Protein 5HW4 (pdb70)

GO terms:
  GO:0005515 protein binding (F, IPI)
  GO:0070677 rRNA (cytosine-2'-O-ribose)-methyltransferase activity (F, IDA)
  GO:0042803 protein homodimerization activity (F, IDA)
  GO:0070677 rRNA (cytosine-2'-O-ribose)-methyltransferase activity (F, IMP)
  GO:0006364 rRNA processing (P, IMP)

InterPro domains:
  IPR000878 Tetrapyrrole methylase [PF00590] (14-213)
  IPR008189 rRNA small subunit methyltransferase I [MF_01877] (13-234)
  IPR008189 rRNA small subunit methyltransferase I [PIRSF005917] (4-285)
  IPR008189 rRNA small subunit methyltransferase I [PTHR46111] (10-285)
  IPR008189 rRNA small subunit methyltransferase I [TIGR00096] (14-283)
  IPR008189 rRNA small subunit methyltransferase I [cd11648] (15-233)
  IPR014776 Tetrapyrrole methylase, subdomain 2 [G3DSA:3.30.950.10] (121-241)
  IPR014777 Tetrapyrrole methylase, subdomain 1 [G3DSA:3.40.1010.10] (1-120)
  IPR018063 SAM-dependent methyltransferase RsmI, conserved site [PS01296] (91-102)
  IPR035996 Tetrapyrrole methylase superfamily [SSF53790] (12-232)
  IPR053910 RsmI, HTH domain [PF23016] (240-285)

Foldseek 3Di:
DAAEEWAAAAPAARVFGDPVSVVVQQPFQEEEECDVVLVVVSCVVVVHDHHYHYPCDVPVLVVVLVCVVVPGYYYYYYSHGTDPPPHDDVSSVVVCVVVVHHYHYDDGDDPQVLLVVPQPADVPDEEEDEAADQDLVSNLVVCLVQLQFQHKYKYWYALVCVLVNLVSCCVRNNQQWKKWKFFPPPHPPTDIDIGRSVVVSVVCVVDSVSSPHTIMMTTHHDDDDPVD/DAAEEWAAAAPAARVQHDPVNLVLQQPFQEEEEQDPVLVVVSCVVVPHDHHYDYDPVVLVVVLVVVVVPTYYYYYYNHGTDPPPHDDPVNVVSCVVVVHHYHYDDGDDPQVLLVVPQPADVPDEEEDEAADPDLVSNLVVCLVQLQPQHKYKYWYALVCVLSSLVSCCVRNNQQWKKWKFFPPPHPPTDIDIGRSNVVSVVCVVDSCSSPHTIMMITHHDPD/DAAEEWAAAAPAARVFHDPVNLVLQQPFQEEEECDCVLVVVSCVVVPHDHHYDHPCPVVLVVVLVVVVVPTYYYYYYSHGTDPQPHDDPVNVVSCVVVVHHYHYDDGDDPQVVLVVPQPADDPDEEEDEAADQDLVSNLVVCLVQLQPQHKYKYWDALVCVLVSLVSCCVRNNQQWKKWKFFDPPDDPTDIDIGRSVVVSVVCVVDSCSSDHTIMMITHGDD

Organism: Escherichia coli (strain K12) (NCBI:txid83333)

Radius of gyration: 33.13 Å; Cα contacts (8 Å, |Δi|>4): 1482; chains: 3; bounding box: 86×88×65 Å

Secondary structure (DSSP, 8-state):
---EEE--B-SS-GGGSBHHHHHHHHHSSEEEES-HHHHHHHHHHTT----EEE---HHHHHHHHHHHHTT--EEEE-SSB-TTSSSS-HHHHHHHHTTT--EEEPP---HHHHHHHHS-S--SSEEEEEE--SSHHHHHHHHHHTTT--SEEEEEE-TTTHHHHHHHHHHHH-TTSEEEEEESTTSTT-EEEEEEHHHHHHHHHH-GGGG-S-EEEEEPPPPP-TT-/---EEE--B-SS-TTS-BHHHHHHHHHSSEEEES-HHHHHHHHHHTT----EEE---HHHHHHHHHHHT--EEEE-SSB-TTSSSS-HHHHHHHHHTT--EEEPP---HHHHHHHHS-S--SSEEEEEEPPSSHHHHHHHHHHHTT--SEEEEEE-TTTHHHHHHHHHHHH-TTSEEEEEESTTSTT-EEEEEEHHHHHHHHHH-GGGG-S-EEEEEPPP--/---EEE--B-SS-GGGS-HHHHHHHHHSSEEEES-HHHHHHHHHHTT----EEE----HHHHHHHHHHTT--EEEE-SSB-TTSSSS-HHHHHHHHHTT--EEEPP---HHHHHHHHH-S--SSEEEEEEPPSSHHHHHHHHHHHTT--SEEEEEE-TTTHHHHHHHHHHHH-TT-EEEEEESTTSTT-EEEEEEHHHHHHHHHT-GGGG-S-EEEEEPPP-

Structure (mmCIF, N/CA/C/O backbone):
data_5HW4
#
_entry.id   5HW4
#
_cell.length_a   120.923
_cell.length_b   155.270
_cell.length_c   54.604
_cell.angle_alpha   90.00
_cell.angle_beta   93.89
_cell.angle_gamma   90.00
#
_symmetry.space_group_name_H-M   'C 1 2 1'
#
loop_
_entity.id
_entity.type
_entity.pdbx_description
1 polymer 'Ribosomal RNA small subunit methyltransferase I'
2 non-polymer S-ADENOSYLMETHIONINE
3 water water
#
loop_
_atom_site.group_PDB
_atom_site.id
_atom_site.type_symbol
_atom_site.label_atom_id
_atom_site.label_alt_id
_atom_site.label_comp_id
_atom_site.label_asym_id
_atom_site.label_entity_id
_atom_site.label_seq_id
_atom_site.pdbx_PDB_ins_code
_atom_site.Cartn_x
_atom_site.Cartn_y
_atom_site.Cartn_z
_atom_site.occupancy
_atom_site.B_iso_or_equiv
_atom_site.auth_seq_id
_atom_site.auth_comp_id
_atom_site.auth_asym_id
_atom_site.auth_atom_id
_atom_site.pdbx_PDB_model_num
ATOM 1 N N . MET A 1 1 ? 16.211 -40.249 -9.112 1.00 60.81 11 MET A N 1
ATOM 2 C CA . MET A 1 1 ? 16.891 -39.396 -8.128 1.00 59.24 11 MET A CA 1
ATOM 3 C C . MET A 1 1 ? 16.172 -38.062 -7.967 1.00 55.85 11 MET A C 1
ATOM 4 O O . MET A 1 1 ? 15.689 -37.491 -8.938 1.00 55.22 11 MET A O 1
ATOM 9 N N . GLY A 1 2 ? 16.090 -37.585 -6.730 1.00 52.12 12 GLY A N 1
ATOM 10 C CA . GLY A 1 2 ? 15.417 -36.335 -6.462 1.00 49.29 12 GLY A CA 1
ATOM 11 C C . GLY A 1 2 ? 16.291 -35.140 -6.791 1.00 49.79 12 GLY A C 1
ATOM 12 O O . GLY A 1 2 ? 17.470 -35.292 -7.126 1.00 49.50 12 GLY A O 1
ATOM 13 N N . GLN A 1 3 ? 15.713 -33.953 -6.696 1.00 45.42 13 GLN A N 1
ATOM 14 C CA . GLN A 1 3 ? 16.439 -32.718 -6.980 1.00 44.98 13 GLN A CA 1
ATOM 15 C C . GLN A 1 3 ? 16.493 -31.815 -5.749 1.00 46.09 13 GLN A C 1
ATOM 16 O O . GLN A 1 3 ? 15.609 -31.855 -4.890 1.00 39.48 13 GLN A O 1
ATOM 22 N N . LEU A 1 4 ? 17.538 -31.001 -5.672 1.00 42.57 14 LEU A N 1
ATOM 23 C CA . LEU A 1 4 ? 17.667 -29.986 -4.628 1.00 42.45 14 LEU A CA 1
ATOM 24 C C . LEU A 1 4 ? 17.235 -28.614 -5.159 1.00 42.37 14 LEU A C 1
ATOM 25 O O . LEU A 1 4 ? 17.844 -28.091 -6.098 1.00 43.04 14 LEU A O 1
ATOM 30 N N . TYR A 1 5 ? 16.179 -28.049 -4.571 1.00 37.16 15 TYR A N 1
ATOM 31 C CA . TYR A 1 5 ? 15.698 -26.706 -4.929 1.00 35.78 15 TYR A CA 1
ATOM 32 C C . TYR A 1 5 ? 16.258 -25.622 -3.994 1.00 36.55 15 TYR A C 1
ATOM 33 O O . TYR A 1 5 ? 16.230 -25.793 -2.778 1.00 33.49 15 TYR A O 1
ATOM 42 N N . ILE A 1 6 ? 16.796 -24.536 -4.557 1.00 34.00 16 ILE A N 1
ATOM 43 C CA . ILE A 1 6 ? 17.266 -23.404 -3.744 1.00 32.54 16 ILE A CA 1
ATOM 44 C C . ILE A 1 6 ? 16.166 -22.341 -3.760 1.00 34.81 16 ILE A C 1
ATOM 45 O O . ILE A 1 6 ? 15.833 -21.800 -4.820 1.00 35.03 16 ILE A O 1
ATOM 50 N N . VAL A 1 7 ? 15.586 -22.055 -2.595 1.00 32.57 17 VAL A N 1
ATOM 51 C CA . VAL A 1 7 ? 14.348 -21.281 -2.547 1.00 31.43 17 VAL A CA 1
ATOM 52 C C . VAL A 1 7 ? 14.485 -20.021 -1.679 1.00 34.14 17 VAL A C 1
ATOM 53 O O . VAL A 1 7 ? 14.534 -20.113 -0.446 1.00 38.16 17 VAL A O 1
ATOM 57 N N . PRO A 1 8 ? 14.538 -18.839 -2.336 1.00 32.90 18 PRO A N 1
ATOM 58 C CA . PRO A 1 8 ? 14.528 -17.551 -1.638 1.00 36.18 18 PRO A CA 1
ATOM 59 C C . PRO A 1 8 ? 13.191 -17.289 -1.005 1.00 35.10 18 PRO A C 1
ATOM 60 O O . PRO A 1 8 ? 12.158 -17.714 -1.522 1.00 36.20 18 PRO A O 1
ATOM 64 N N . THR A 1 9 ? 13.231 -16.580 0.109 1.00 34.29 19 THR A N 1
ATOM 65 C CA . THR A 1 9 ? 12.056 -16.241 0.882 1.00 36.78 19 THR A CA 1
ATOM 66 C C . THR A 1 9 ? 12.029 -14.720 1.079 1.00 35.49 19 THR A C 1
ATOM 67 O O . THR A 1 9 ? 12.995 -14.043 0.746 1.00 34.36 19 THR A O 1
ATOM 71 N N . PRO A 1 10 ? 10.899 -14.177 1.553 1.00 36.79 20 PRO A N 1
ATOM 72 C CA . PRO A 1 10 ? 10.794 -12.718 1.696 1.00 36.24 20 PRO A CA 1
ATOM 73 C C . PRO A 1 10 ? 11.887 -12.090 2.582 1.00 40.92 20 PRO A C 1
ATOM 74 O O . PRO A 1 10 ? 12.520 -12.793 3.376 1.00 37.19 20 PRO A O 1
ATOM 78 N N . ILE A 1 11 ? 12.117 -10.784 2.427 1.00 37.79 21 ILE A N 1
ATOM 79 C CA . ILE A 1 11 ? 13.005 -10.082 3.352 1.00 42.25 21 ILE A CA 1
ATOM 80 C C . ILE A 1 11 ? 12.233 -9.073 4.207 1.00 40.76 21 ILE A C 1
ATOM 81 O O . ILE A 1 11 ? 12.765 -8.023 4.582 1.00 42.65 21 ILE A O 1
ATOM 86 N N . GLY A 1 12 ? 10.988 -9.403 4.539 1.00 33.86 22 GLY A N 1
ATOM 87 C CA . GLY A 1 12 ? 10.199 -8.569 5.432 1.00 42.03 22 GLY A CA 1
ATOM 88 C C . GLY A 1 12 ? 8.788 -8.290 4.945 1.00 43.16 22 GLY A C 1
ATOM 89 O O . GLY A 1 12 ? 7.974 -7.724 5.675 1.00 41.35 22 GLY A O 1
ATOM 90 N N . ASN A 1 13 ? 8.492 -8.685 3.710 1.00 40.50 23 ASN A N 1
ATOM 91 C CA . ASN A 1 13 ? 7.166 -8.488 3.151 1.00 40.82 23 ASN A CA 1
ATOM 92 C C . ASN A 1 13 ? 6.706 -9.791 2.497 1.00 40.45 23 ASN A C 1
ATOM 93 O O . ASN A 1 13 ? 7.309 -10.273 1.547 1.00 37.35 23 ASN A O 1
ATOM 98 N N . LEU A 1 14 ? 5.636 -10.358 3.026 1.00 39.26 24 LEU A N 1
ATOM 99 C CA . LEU A 1 14 ? 5.129 -11.647 2.593 1.00 39.72 24 LEU A CA 1
ATOM 100 C C . LEU A 1 14 ? 4.663 -11.673 1.122 1.00 41.45 24 LEU A C 1
ATOM 101 O O . LEU A 1 14 ? 4.591 -12.745 0.523 1.00 41.39 24 LEU A O 1
ATOM 106 N N . ALA A 1 15 ? 4.357 -10.505 0.543 1.00 41.17 25 ALA A N 1
ATOM 107 C CA . ALA A 1 15 ? 3.943 -10.443 -0.861 1.00 42.40 25 ALA A CA 1
ATOM 108 C C . ALA A 1 15 ? 5.128 -10.496 -1.821 1.00 42.59 25 ALA A C 1
ATOM 109 O O . ALA A 1 15 ? 4.936 -10.530 -3.036 1.00 43.79 25 ALA A O 1
ATOM 111 N N . ASP A 1 16 ? 6.346 -10.541 -1.283 1.00 41.47 26 ASP A N 1
ATOM 112 C CA . ASP A 1 16 ? 7.543 -10.660 -2.117 1.00 39.49 26 ASP A CA 1
ATOM 113 C C . ASP A 1 16 ? 7.969 -12.107 -2.400 1.00 40.17 26 ASP A C 1
ATOM 114 O O . ASP A 1 16 ? 8.926 -12.344 -3.144 1.00 39.95 26 ASP A O 1
ATOM 119 N N . ILE A 1 17 ? 7.275 -13.088 -1.839 1.00 39.71 27 ILE A N 1
ATOM 120 C CA . ILE A 1 17 ? 7.629 -14.457 -2.198 1.00 36.53 27 ILE A CA 1
ATOM 121 C C . ILE A 1 17 ? 7.179 -14.702 -3.657 1.00 36.59 27 ILE A C 1
ATOM 122 O O . ILE A 1 17 ? 6.199 -14.126 -4.099 1.00 36.66 27 ILE A O 1
ATOM 127 N N . THR A 1 18 ? 7.924 -15.502 -4.419 1.00 36.09 28 THR A N 1
ATOM 128 C CA . THR A 1 18 ? 7.459 -15.835 -5.776 1.00 40.32 28 THR A CA 1
ATOM 129 C C . THR A 1 18 ? 6.413 -16.966 -5.750 1.00 42.13 28 THR A C 1
ATOM 130 O O . THR A 1 18 ? 6.374 -17.796 -4.837 1.00 35.38 28 THR A O 1
ATOM 134 N N . GLN A 1 19 ? 5.538 -16.968 -6.745 1.00 37.99 29 GLN A N 1
ATOM 135 C CA . GLN A 1 19 ? 4.530 -17.998 -6.853 1.00 36.53 29 GLN A CA 1
ATOM 136 C C . GLN A 1 19 ? 5.192 -19.375 -6.982 1.00 39.49 29 GLN A C 1
ATOM 137 O O . GLN A 1 19 ? 4.747 -20.349 -6.366 1.00 37.41 29 GLN A O 1
ATOM 143 N N . ARG A 1 20 ? 6.281 -19.456 -7.745 1.00 35.70 30 ARG A N 1
ATOM 144 C CA . ARG A 1 20 ? 6.966 -20.732 -7.907 1.00 36.62 30 ARG A CA 1
ATOM 145 C C . ARG A 1 20 ? 7.587 -21.219 -6.586 1.00 38.08 30 ARG A C 1
ATOM 146 O O . ARG A 1 20 ? 7.585 -22.420 -6.327 1.00 34.56 30 ARG A O 1
ATOM 154 N N . ALA A 1 21 ? 8.124 -20.303 -5.763 1.00 34.41 31 ALA A N 1
ATOM 155 C CA . ALA A 1 21 ? 8.574 -20.678 -4.418 1.00 35.35 31 ALA A CA 1
ATOM 156 C C . ALA A 1 21 ? 7.459 -21.367 -3.615 1.00 32.74 31 ALA A C 1
ATOM 157 O O . ALA A 1 21 ? 7.692 -22.399 -2.994 1.00 33.87 31 ALA A O 1
ATOM 159 N N . LEU A 1 22 ? 6.267 -20.781 -3.591 1.00 33.36 32 LEU A N 1
ATOM 160 C CA . LEU A 1 22 ? 5.119 -21.400 -2.912 1.00 36.93 32 LEU A CA 1
ATOM 161 C C . LEU A 1 22 ? 4.783 -22.798 -3.459 1.00 33.33 32 LEU A C 1
ATOM 162 O O . LEU A 1 22 ? 4.493 -23.695 -2.678 1.00 32.18 32 LEU A O 1
ATOM 167 N N . GLU A 1 23 ? 4.804 -22.945 -4.788 1.00 34.15 33 GLU A N 1
ATOM 168 C CA . GLU A 1 23 ? 4.556 -24.220 -5.472 1.00 34.68 33 GLU A CA 1
ATOM 169 C C . GLU A 1 23 ? 5.552 -25.274 -4.995 1.00 38.74 33 GLU A C 1
ATOM 170 O O . GLU A 1 23 ? 5.184 -26.397 -4.633 1.00 30.14 33 GLU A O 1
ATOM 176 N N . VAL A 1 24 ? 6.826 -24.906 -5.035 1.00 33.77 34 VAL A N 1
ATOM 177 C CA . VAL A 1 24 ? 7.895 -25.825 -4.674 1.00 33.52 34 VAL A CA 1
ATOM 178 C C . VAL A 1 24 ? 7.863 -26.201 -3.185 1.00 31.61 34 VAL A C 1
ATOM 179 O O . VAL A 1 24 ? 8.063 -27.359 -2.837 1.00 36.02 34 VAL A O 1
ATOM 183 N N . LEU A 1 25 ? 7.599 -25.230 -2.313 1.00 34.16 35 LEU A N 1
ATOM 184 C CA . LEU A 1 25 ? 7.630 -25.498 -0.876 1.00 36.06 35 LEU A CA 1
ATOM 185 C C . LEU A 1 25 ? 6.506 -26.489 -0.490 1.00 38.35 35 LEU A C 1
ATOM 186 O O . LEU A 1 25 ? 6.658 -27.289 0.450 1.00 32.54 35 LEU A O 1
ATOM 191 N N . GLN A 1 26 ? 5.405 -26.454 -1.235 1.00 35.81 36 GLN A N 1
ATOM 192 C CA . GLN A 1 26 ? 4.309 -27.404 -1.025 1.00 39.44 36 GLN A CA 1
ATOM 193 C C . GLN A 1 26 ? 4.524 -28.772 -1.708 1.00 37.99 36 GLN A C 1
ATOM 194 O O . GLN A 1 26 ? 3.825 -29.721 -1.389 1.00 42.16 36 GLN A O 1
ATOM 200 N N . ALA A 1 27 ? 5.463 -28.880 -2.647 1.00 39.12 37 ALA A N 1
ATOM 201 C CA . ALA A 1 27 ? 5.588 -30.125 -3.435 1.00 38.63 37 ALA A CA 1
ATOM 202 C C . ALA A 1 27 ? 6.743 -31.018 -2.984 1.00 43.62 37 ALA A C 1
ATOM 203 O O . ALA A 1 27 ? 6.689 -32.230 -3.162 1.00 45.48 37 ALA A O 1
ATOM 205 N N . VAL A 1 28 ? 7.791 -30.438 -2.414 1.00 37.61 38 VAL A N 1
ATOM 206 C CA . VAL A 1 28 ? 8.952 -31.236 -1.979 1.00 36.14 38 VAL A CA 1
ATOM 207 C C . VAL A 1 28 ? 8.650 -32.135 -0.777 1.00 41.36 38 VAL A C 1
ATOM 208 O O . VAL A 1 28 ? 7.730 -31.879 -0.007 1.00 40.15 38 VAL A O 1
ATOM 212 N N . ASP A 1 29 ? 9.465 -33.171 -0.601 1.00 38.27 39 ASP A N 1
ATOM 213 C CA . ASP A 1 29 ? 9.324 -34.068 0.536 1.00 37.81 39 ASP A CA 1
ATOM 214 C C . ASP A 1 29 ? 9.811 -33.420 1.819 1.00 40.80 39 ASP A C 1
ATOM 215 O O . ASP A 1 29 ? 9.361 -33.743 2.907 1.00 38.54 39 ASP A O 1
ATOM 220 N N . LEU A 1 30 ? 10.747 -32.496 1.690 1.00 38.22 40 LEU A N 1
ATOM 221 C CA . LEU A 1 30 ? 11.432 -32.014 2.861 1.00 38.57 40 LEU A CA 1
ATOM 222 C C . LEU A 1 30 ? 11.934 -30.596 2.621 1.00 36.58 40 LEU A C 1
ATOM 223 O O . LEU A 1 30 ? 12.450 -30.295 1.557 1.00 34.23 40 LEU A O 1
ATOM 228 N N . ILE A 1 31 ? 11.806 -29.743 3.630 1.00 35.93 41 ILE A N 1
ATOM 229 C CA . ILE A 1 31 ? 12.383 -28.410 3.591 1.00 38.85 41 ILE A CA 1
ATOM 230 C C . ILE A 1 31 ? 13.552 -28.328 4.569 1.00 39.37 41 ILE A C 1
ATOM 231 O O . ILE A 1 31 ? 13.379 -28.512 5.778 1.00 38.65 41 ILE A O 1
ATOM 236 N N . ALA A 1 32 ? 14.752 -28.068 4.049 1.00 35.95 42 ALA A N 1
ATOM 237 C CA . ALA A 1 32 ? 15.927 -27.951 4.904 1.00 36.16 42 ALA A CA 1
ATOM 238 C C . ALA A 1 32 ? 16.129 -26.481 5.203 1.00 37.94 42 ALA A C 1
ATOM 239 O O . ALA A 1 32 ? 16.310 -25.669 4.297 1.00 38.37 42 ALA A O 1
ATOM 241 N N . ALA A 1 33 ? 16.081 -26.135 6.479 1.00 38.92 43 ALA A N 1
ATOM 242 C CA . ALA A 1 33 ? 16.052 -24.746 6.888 1.00 38.33 43 ALA A CA 1
ATOM 243 C C . ALA A 1 33 ? 17.193 -24.403 7.832 1.00 40.89 43 ALA A C 1
ATOM 244 O O . ALA A 1 33 ? 17.579 -25.202 8.686 1.00 41.75 43 ALA A O 1
ATOM 246 N N . GLU A 1 34 ? 17.695 -23.182 7.685 1.00 45.24 44 GLU A N 1
ATOM 247 C CA . GLU A 1 34 ? 18.653 -22.604 8.608 1.00 45.54 44 GLU A CA 1
ATOM 248 C C . GLU A 1 34 ? 18.107 -22.638 10.027 1.00 50.55 44 GLU A C 1
ATOM 249 O O . GLU A 1 34 ? 18.809 -22.996 10.959 1.00 48.90 44 GLU A O 1
ATOM 255 N N . ASP A 1 35 ? 16.844 -22.249 10.170 1.00 47.65 45 ASP A N 1
ATOM 256 C CA . ASP A 1 35 ? 16.146 -22.221 11.450 1.00 43.54 45 ASP A CA 1
ATOM 257 C C . ASP A 1 35 ? 14.706 -22.723 11.247 1.00 45.37 45 ASP A C 1
ATOM 258 O O . ASP A 1 35 ? 13.892 -22.036 10.623 1.00 43.74 45 ASP A O 1
ATOM 263 N N . THR A 1 36 ? 14.385 -23.911 11.766 1.00 40.92 46 THR A N 1
ATOM 264 C CA . THR A 1 36 ? 13.076 -24.516 11.492 1.00 47.07 46 THR A CA 1
ATOM 265 C C . THR A 1 36 ? 11.912 -23.759 12.149 1.00 44.29 46 THR A C 1
ATOM 266 O O . THR A 1 36 ? 10.777 -23.858 11.696 1.00 43.00 46 THR A O 1
ATOM 270 N N . ARG A 1 37 ? 12.186 -23.016 13.215 1.00 44.96 47 ARG A N 1
ATOM 271 C CA . ARG A 1 37 ? 11.129 -22.259 13.873 1.00 47.90 47 ARG A CA 1
ATOM 272 C C . ARG A 1 37 ? 10.799 -20.984 13.102 1.00 47.56 47 ARG A C 1
ATOM 273 O O . ARG A 1 37 ? 9.633 -20.649 12.936 1.00 44.92 47 ARG A O 1
ATOM 281 N N . HIS A 1 38 ? 11.828 -20.276 12.647 1.00 43.75 48 HIS A N 1
ATOM 282 C CA . HIS A 1 38 ? 11.634 -19.119 11.792 1.00 45.06 48 HIS A CA 1
ATOM 283 C C . HIS A 1 38 ? 10.920 -19.522 10.497 1.00 42.87 48 HIS A C 1
ATOM 284 O O . HIS A 1 38 ? 9.952 -18.899 10.109 1.00 39.49 48 HIS A O 1
ATOM 291 N N . THR A 1 39 ? 11.394 -20.573 9.835 1.00 36.31 49 THR A N 1
ATOM 292 C CA . THR A 1 39 ? 10.738 -21.054 8.625 1.00 41.80 49 THR A CA 1
ATOM 293 C C . THR A 1 39 ? 9.300 -21.517 8.894 1.00 40.47 49 THR A C 1
ATOM 294 O O . THR A 1 39 ? 8.405 -21.274 8.075 1.00 34.02 49 THR A O 1
ATOM 298 N N . GLY A 1 40 ? 9.077 -22.162 10.043 1.00 39.61 50 GLY A N 1
ATOM 299 C CA . GLY A 1 40 ? 7.747 -22.610 10.437 1.00 37.31 50 GLY A CA 1
ATOM 300 C C . GLY A 1 40 ? 6.732 -21.468 10.458 1.00 39.11 50 GLY A C 1
ATOM 301 O O . GLY A 1 40 ? 5.584 -21.636 10.066 1.00 39.56 50 GLY A O 1
ATOM 302 N N . LEU A 1 41 ? 7.169 -20.303 10.906 1.00 36.69 51 LEU A N 1
ATOM 303 C CA . LEU A 1 41 ? 6.325 -19.123 10.979 1.00 38.72 51 LEU A CA 1
ATOM 304 C C . LEU A 1 41 ? 5.948 -18.592 9.596 1.00 43.22 51 LEU A C 1
ATOM 305 O O . LEU A 1 41 ? 4.793 -18.223 9.360 1.00 40.54 51 LEU A O 1
ATOM 310 N N . LEU A 1 42 ? 6.925 -18.541 8.694 1.00 35.47 52 LEU A N 1
ATOM 311 C CA . LEU A 1 42 ? 6.674 -18.167 7.305 1.00 39.32 52 LEU A CA 1
ATOM 312 C C . LEU A 1 42 ? 5.676 -19.135 6.648 1.00 37.60 52 LEU A C 1
ATOM 313 O O . LEU A 1 42 ? 4.668 -18.717 6.054 1.00 36.54 52 LEU A O 1
ATOM 318 N N . LEU A 1 43 ? 5.934 -20.429 6.775 1.00 36.03 53 LEU A N 1
ATOM 319 C CA . LEU A 1 43 ? 5.032 -21.419 6.173 1.00 37.86 53 LEU A CA 1
ATOM 320 C C . LEU A 1 43 ? 3.614 -21.285 6.736 1.00 38.49 53 LEU A C 1
ATOM 321 O O . LEU A 1 43 ? 2.634 -21.458 6.009 1.00 35.97 53 LEU A O 1
ATOM 326 N N . GLN A 1 44 ? 3.523 -20.951 8.018 1.00 35.50 54 GLN A N 1
ATOM 327 C CA . GLN A 1 44 ? 2.253 -20.843 8.696 1.00 38.43 54 GLN A CA 1
ATOM 328 C C . GLN A 1 44 ? 1.372 -19.752 8.072 1.00 39.78 54 GLN A C 1
ATOM 329 O O . GLN A 1 44 ? 0.180 -19.955 7.908 1.00 39.36 54 GLN A O 1
ATOM 335 N N . HIS A 1 45 ? 1.967 -18.613 7.724 1.00 34.83 55 HIS A N 1
ATOM 336 C CA . HIS A 1 45 ? 1.258 -17.545 7.040 1.00 41.11 55 HIS A CA 1
ATOM 337 C C . HIS A 1 45 ? 0.652 -18.028 5.719 1.00 41.59 55 HIS A C 1
ATOM 338 O O . HIS A 1 45 ? -0.348 -17.472 5.273 1.00 36.75 55 HIS A O 1
ATOM 345 N N . PHE A 1 46 ? 1.253 -19.051 5.099 1.00 34.58 56 PHE A N 1
ATOM 346 C CA . PHE A 1 46 ? 0.743 -19.527 3.809 1.00 35.51 56 PHE A CA 1
ATOM 347 C C . PHE A 1 46 ? -0.021 -20.844 3.898 1.00 35.15 56 PHE A C 1
ATOM 348 O O . PHE A 1 46 ? -0.328 -21.455 2.884 1.00 33.36 56 PHE A O 1
ATOM 356 N N . GLY A 1 47 ? -0.356 -21.261 5.114 1.00 30.76 57 GLY A N 1
ATOM 357 C CA . GLY A 1 47 ? -1.155 -22.465 5.292 1.00 34.76 57 GLY A CA 1
ATOM 358 C C . GLY A 1 47 ? -0.380 -23.731 4.974 1.00 35.77 57 GLY A C 1
ATOM 359 O O . GLY A 1 47 ? -0.955 -24.798 4.853 1.00 36.78 57 GLY A O 1
ATOM 360 N N . ILE A 1 48 ? 0.935 -23.631 4.844 1.00 35.60 58 ILE A N 1
ATOM 361 C CA . ILE A 1 48 ? 1.699 -24.791 4.358 1.00 38.00 58 ILE A CA 1
ATOM 362 C C . ILE A 1 48 ? 2.128 -25.728 5.485 1.00 38.73 58 ILE A C 1
ATOM 363 O O . ILE A 1 48 ? 2.792 -25.313 6.410 1.00 35.93 58 ILE A O 1
ATOM 368 N N . ASN A 1 49 ? 1.703 -26.979 5.390 1.00 40.08 59 ASN A N 1
ATOM 369 C CA . ASN A 1 49 ? 2.079 -28.053 6.298 1.00 44.09 59 ASN A CA 1
ATOM 370 C C . ASN A 1 49 ? 3.212 -28.888 5.675 1.00 41.70 59 ASN A C 1
ATOM 371 O O . ASN A 1 49 ? 2.985 -29.664 4.749 1.00 42.41 59 ASN A O 1
ATOM 376 N N . ALA A 1 50 ? 4.433 -28.719 6.173 1.00 39.88 60 ALA A N 1
ATOM 377 C CA . ALA A 1 50 ? 5.594 -29.336 5.527 1.00 41.09 60 ALA A CA 1
ATOM 378 C C . ALA A 1 50 ? 6.497 -30.080 6.511 1.00 36.85 60 ALA A C 1
ATOM 379 O O . ALA A 1 50 ? 6.483 -29.808 7.720 1.00 38.62 60 ALA A O 1
ATOM 381 N N . ARG A 1 51 ? 7.296 -31.000 5.982 1.00 36.06 61 ARG A N 1
ATOM 382 C CA . ARG A 1 51 ? 8.351 -31.645 6.778 1.00 38.00 61 ARG A CA 1
ATOM 383 C C . ARG A 1 51 ? 9.635 -30.782 6.832 1.00 39.66 61 ARG A C 1
ATOM 384 O O . ARG A 1 51 ? 10.283 -30.570 5.806 1.00 40.31 61 ARG A O 1
ATOM 392 N N . LEU A 1 52 ? 10.000 -30.307 8.021 1.00 36.31 62 LEU A N 1
ATOM 393 C CA . LEU A 1 52 ? 11.192 -29.460 8.192 1.00 39.72 62 LEU A CA 1
ATOM 394 C C . LEU A 1 52 ? 12.438 -30.222 8.678 1.00 46.77 62 LEU A C 1
ATOM 395 O O . LEU A 1 52 ? 12.353 -31.092 9.552 1.00 44.35 62 LEU A O 1
ATOM 400 N N . PHE A 1 53 ? 13.595 -29.859 8.129 1.00 40.92 63 PHE A N 1
ATOM 401 C CA . PHE A 1 53 ? 14.875 -30.444 8.505 1.00 39.01 63 PHE A CA 1
ATOM 402 C C . PHE A 1 53 ? 15.838 -29.343 8.939 1.00 43.80 63 PHE A C 1
ATOM 403 O O . PHE A 1 53 ? 16.129 -28.425 8.163 1.00 41.37 63 PHE A O 1
ATOM 411 N N . ALA A 1 54 ? 16.342 -29.427 10.171 1.00 44.07 64 ALA A N 1
ATOM 412 C CA . ALA A 1 54 ? 17.275 -28.418 10.694 1.00 43.27 64 ALA A CA 1
ATOM 413 C C . ALA A 1 54 ? 18.715 -28.626 10.205 1.00 49.29 64 ALA A C 1
ATOM 414 O O . ALA A 1 54 ? 19.281 -29.720 10.311 1.00 54.59 64 ALA A O 1
ATOM 416 N N . LEU A 1 55 ? 19.310 -27.563 9.683 1.00 54.47 65 LEU A N 1
ATOM 417 C CA . LEU A 1 55 ? 20.692 -27.627 9.241 1.00 61.09 65 LEU A CA 1
ATOM 418 C C . LEU A 1 55 ? 21.707 -27.330 10.344 1.00 65.18 65 LEU A C 1
ATOM 419 O O . LEU A 1 55 ? 22.899 -27.519 10.115 1.00 72.19 65 LEU A O 1
ATOM 424 N N . HIS A 1 56 ? 21.222 -26.904 11.518 1.00 72.23 66 HIS A N 1
ATOM 425 C CA . HIS A 1 56 ? 22.034 -26.312 12.601 1.00 78.71 66 HIS A CA 1
ATOM 426 C C . HIS A 1 56 ? 23.536 -26.248 12.330 1.00 84.88 66 HIS A C 1
ATOM 427 O O . HIS A 1 56 ? 24.149 -25.182 12.431 1.00 87.75 66 HIS A O 1
ATOM 434 N N . GLU A 1 60 ? 28.822 -29.540 10.023 1.00 85.91 70 GLU A N 1
ATOM 435 C CA . GLU A 1 60 ? 28.393 -30.887 9.668 1.00 85.27 70 GLU A CA 1
ATOM 436 C C . GLU A 1 60 ? 28.346 -31.127 8.160 1.00 83.50 70 GLU A C 1
ATOM 437 O O . GLU A 1 60 ? 27.420 -30.694 7.476 1.00 80.55 70 GLU A O 1
ATOM 443 N N . GLN A 1 61 ? 29.352 -31.830 7.649 1.00 83.03 71 GLN A N 1
ATOM 444 C CA . GLN A 1 61 ? 29.214 -32.527 6.377 1.00 80.89 71 GLN A CA 1
ATOM 445 C C . GLN A 1 61 ? 28.383 -33.774 6.673 1.00 79.07 71 GLN A C 1
ATOM 446 O O . GLN A 1 61 ? 27.945 -34.485 5.767 1.00 74.78 71 GLN A O 1
ATOM 452 N N . GLN A 1 62 ? 28.187 -34.022 7.968 1.00 77.70 72 GLN A N 1
ATOM 453 C CA . GLN A 1 62 ? 27.361 -35.112 8.473 1.00 78.69 72 GLN A CA 1
ATOM 454 C C . GLN A 1 62 ? 25.906 -34.977 8.030 1.00 74.46 72 GLN A C 1
ATOM 455 O O . GLN A 1 62 ? 25.347 -35.901 7.441 1.00 74.91 72 GLN A O 1
ATOM 461 N N . LYS A 1 63 ? 25.295 -33.827 8.298 1.00 72.81 73 LYS A N 1
ATOM 462 C CA . LYS A 1 63 ? 23.918 -33.595 7.863 1.00 70.07 73 LYS A CA 1
ATOM 463 C C . LYS A 1 63 ? 23.807 -33.444 6.350 1.00 64.93 73 LYS A C 1
ATOM 464 O O . LYS A 1 63 ? 22.788 -33.787 5.762 1.00 61.30 73 LYS A O 1
ATOM 470 N N . ALA A 1 64 ? 24.863 -32.953 5.715 1.00 65.30 74 ALA A N 1
ATOM 471 C CA . ALA A 1 64 ? 24.879 -32.892 4.259 1.00 59.65 74 ALA A CA 1
ATOM 472 C C . ALA A 1 64 ? 24.871 -34.293 3.678 1.00 58.13 74 ALA A C 1
ATOM 473 O O . ALA A 1 64 ? 24.284 -34.521 2.627 1.00 59.24 74 ALA A O 1
ATOM 475 N N . GLU A 1 65 ? 25.525 -35.233 4.359 1.00 60.91 75 GLU A N 1
ATOM 476 C CA . GLU A 1 65 ? 25.526 -36.631 3.927 1.00 62.37 75 GLU A CA 1
ATOM 477 C C . GLU A 1 65 ? 24.147 -37.259 4.138 1.00 56.60 75 GLU A C 1
ATOM 478 O O . GLU A 1 65 ? 23.699 -38.056 3.320 1.00 56.75 75 GLU A O 1
ATOM 484 N N . THR A 1 66 ? 23.480 -36.899 5.230 1.00 54.38 76 THR A N 1
ATOM 485 C CA . THR A 1 66 ? 22.095 -37.320 5.450 1.00 54.38 76 THR A CA 1
ATOM 486 C C . THR A 1 66 ? 21.185 -36.867 4.294 1.00 51.09 76 THR A C 1
ATOM 487 O O . THR A 1 66 ? 20.481 -37.681 3.689 1.00 48.64 76 THR A O 1
ATOM 491 N N . LEU A 1 67 ? 21.229 -35.578 3.960 1.00 50.21 77 LEU A N 1
ATOM 492 C CA . LEU A 1 67 ? 20.379 -35.049 2.894 1.00 46.94 77 LEU A CA 1
ATOM 493 C C . LEU A 1 67 ? 20.722 -35.631 1.537 1.00 49.51 77 LEU A C 1
ATOM 494 O O . LEU A 1 67 ? 19.832 -35.918 0.732 1.00 45.53 77 LEU A O 1
ATOM 499 N N . LEU A 1 68 ? 22.013 -35.803 1.286 1.00 52.01 78 LEU A N 1
ATOM 500 C CA . LEU A 1 68 ? 22.458 -36.431 0.052 1.00 47.41 78 LEU A CA 1
ATOM 501 C C . LEU A 1 68 ? 21.837 -37.815 -0.083 1.00 45.67 78 LEU A C 1
ATOM 502 O O . LEU A 1 68 ? 21.341 -38.169 -1.146 1.00 47.36 78 LEU A O 1
ATOM 507 N N . ALA A 1 69 ? 21.850 -38.593 0.994 1.00 51.19 79 ALA A N 1
ATOM 508 C CA . ALA A 1 69 ? 21.236 -39.918 0.963 1.00 52.54 79 ALA A CA 1
ATOM 509 C C . ALA A 1 69 ? 19.747 -39.852 0.566 1.00 50.03 79 ALA A C 1
ATOM 510 O O . ALA A 1 69 ? 19.309 -40.589 -0.305 1.00 51.84 79 ALA A O 1
ATOM 512 N N . LYS A 1 70 ? 18.979 -38.954 1.180 1.00 52.49 80 LYS A N 1
ATOM 513 C CA . LYS A 1 70 ? 17.562 -38.810 0.835 1.00 48.52 80 LYS A CA 1
ATOM 514 C C . LYS A 1 70 ? 17.381 -38.478 -0.627 1.00 46.78 80 LYS A C 1
ATOM 515 O O . LYS A 1 70 ? 16.533 -39.056 -1.314 1.00 46.29 80 LYS A O 1
ATOM 521 N N . LEU A 1 71 ? 18.190 -37.549 -1.113 1.00 47.23 81 LEU A N 1
ATOM 522 C CA . LEU A 1 71 ? 18.102 -37.128 -2.504 1.00 47.39 81 LEU A CA 1
ATOM 523 C C . LEU A 1 71 ? 18.340 -38.310 -3.443 1.00 50.99 81 LEU A C 1
ATOM 524 O O . LEU A 1 71 ? 17.640 -38.481 -4.448 1.00 48.53 81 LEU A O 1
ATOM 529 N N . GLN A 1 72 ? 19.329 -39.131 -3.101 1.00 52.03 82 GLN A N 1
ATOM 530 C CA . GLN A 1 72 ? 19.676 -40.289 -3.921 1.00 54.66 82 GLN A CA 1
ATOM 531 C C . GLN A 1 72 ? 18.580 -41.350 -3.948 1.00 53.49 82 GLN A C 1
ATOM 532 O O . GLN A 1 72 ? 18.399 -42.022 -4.959 1.00 56.85 82 GLN A O 1
ATOM 538 N N . GLU A 1 73 ? 17.828 -41.484 -2.860 1.00 54.18 83 GLU A N 1
ATOM 539 C CA . GLU A 1 73 ? 16.719 -42.431 -2.861 1.00 54.85 83 GLU A CA 1
ATOM 540 C C . GLU A 1 73 ? 15.452 -41.826 -3.502 1.00 54.41 83 GLU A C 1
ATOM 541 O O . GLU A 1 73 ? 14.374 -42.405 -3.427 1.00 54.92 83 GLU A O 1
ATOM 547 N N . GLY A 1 74 ? 15.596 -40.667 -4.145 1.00 48.44 84 GLY A N 1
ATOM 548 C CA . GLY A 1 74 ? 14.508 -40.071 -4.897 1.00 49.67 84 GLY A CA 1
ATOM 549 C C . GLY A 1 74 ? 13.722 -38.938 -4.246 1.00 51.93 84 GLY A C 1
ATOM 550 O O . GLY A 1 74 ? 12.792 -38.419 -4.861 1.00 50.50 84 GLY A O 1
ATOM 551 N N . GLN A 1 75 ? 14.078 -38.546 -3.022 1.00 45.32 85 GLN A N 1
ATOM 552 C CA . GLN A 1 75 ? 13.372 -37.442 -2.351 1.00 48.67 85 GLN A CA 1
ATOM 553 C C . GLN A 1 75 ? 13.772 -36.075 -2.894 1.00 47.52 85 GLN A C 1
ATOM 554 O O . GLN A 1 75 ? 14.956 -35.811 -3.096 1.00 46.61 85 GLN A O 1
ATOM 560 N N . ASN A 1 76 ? 12.784 -35.210 -3.117 1.00 43.85 86 ASN A N 1
ATOM 561 C CA . ASN A 1 76 ? 13.059 -33.819 -3.471 1.00 42.24 86 ASN A CA 1
ATOM 562 C C . ASN A 1 76 ? 13.162 -32.946 -2.225 1.00 42.83 86 ASN A C 1
ATOM 563 O O . ASN A 1 76 ? 12.367 -33.067 -1.290 1.00 37.30 86 ASN A O 1
ATOM 568 N N . ILE A 1 77 ? 14.157 -32.066 -2.218 1.00 37.17 87 ILE A N 1
ATOM 569 C CA . ILE A 1 77 ? 14.441 -31.228 -1.060 1.00 35.11 87 ILE A CA 1
ATOM 570 C C . ILE A 1 77 ? 14.472 -29.748 -1.461 1.00 39.18 87 ILE A C 1
ATOM 571 O O . ILE A 1 77 ? 15.046 -29.406 -2.494 1.00 38.04 87 ILE A O 1
ATOM 576 N N . ALA A 1 78 ? 13.855 -28.877 -0.655 1.00 35.27 88 ALA A N 1
ATOM 577 C CA . ALA A 1 78 ? 14.046 -27.439 -0.832 1.00 37.39 88 ALA A CA 1
ATOM 578 C C . ALA A 1 78 ? 14.969 -26.933 0.259 1.00 38.44 88 ALA A C 1
ATOM 579 O O . ALA A 1 78 ? 14.846 -27.330 1.414 1.00 38.75 88 ALA A O 1
ATOM 581 N N . LEU A 1 79 ? 15.890 -26.052 -0.109 1.00 34.19 89 LEU A N 1
ATOM 582 C CA . LEU A 1 79 ? 16.727 -25.376 0.867 1.00 35.15 89 LEU A CA 1
ATOM 583 C C . LEU A 1 79 ? 16.257 -23.939 1.053 1.00 35.46 89 LEU A C 1
ATOM 584 O O . LEU A 1 79 ? 16.114 -23.212 0.065 1.00 36.35 89 LEU A O 1
ATOM 589 N N . VAL A 1 80 ? 15.999 -23.523 2.298 1.00 30.96 90 VAL A N 1
ATOM 590 C CA . VAL A 1 80 ? 15.718 -22.097 2.570 1.00 36.88 90 VAL A CA 1
ATOM 591 C C . VAL A 1 80 ? 16.579 -21.517 3.692 1.00 38.04 90 VAL A C 1
ATOM 592 O O . VAL A 1 80 ? 17.168 -22.247 4.484 1.00 41.75 90 VAL A O 1
ATOM 596 N N . SER A 1 81 ? 16.630 -20.192 3.753 1.00 38.40 91 SER A N 1
ATOM 597 C CA . SER A 1 81 ? 17.239 -19.489 4.871 1.00 42.41 91 SER A CA 1
ATOM 598 C C . SER A 1 81 ? 16.139 -18.704 5.556 1.00 43.43 91 SER A C 1
ATOM 599 O O . SER A 1 81 ? 14.995 -18.745 5.104 1.00 36.81 91 SER A O 1
ATOM 602 N N . ASP A 1 82 ? 16.468 -17.986 6.627 1.00 43.34 92 ASP A N 1
ATOM 603 C CA . ASP A 1 82 ? 15.474 -17.168 7.331 1.00 43.63 92 ASP A CA 1
ATOM 604 C C . ASP A 1 82 ? 14.897 -16.061 6.452 1.00 42.35 92 ASP A C 1
ATOM 605 O O . ASP A 1 82 ? 13.771 -15.604 6.655 1.00 41.42 92 ASP A O 1
ATOM 610 N N . ALA A 1 83 ? 15.688 -15.610 5.490 1.00 38.83 93 ALA A N 1
ATOM 611 C CA . ALA A 1 83 ? 15.282 -14.481 4.669 1.00 42.86 93 ALA A CA 1
ATOM 612 C C . ALA A 1 83 ? 16.142 -14.393 3.415 1.00 40.42 93 ALA A C 1
ATOM 613 O O . ALA A 1 83 ? 17.318 -14.744 3.429 1.00 40.99 93 ALA A O 1
ATOM 615 N N . GLY A 1 84 ? 15.559 -13.934 2.321 1.00 40.02 94 GLY A N 1
ATOM 616 C CA . GLY A 1 84 ? 16.336 -13.727 1.110 1.00 37.00 94 GLY A CA 1
ATOM 617 C C . GLY A 1 84 ? 16.864 -15.009 0.501 1.00 37.73 94 GLY A C 1
ATOM 618 O O . GLY A 1 84 ? 16.240 -16.075 0.610 1.00 36.21 94 GLY A O 1
ATOM 619 N N . THR A 1 85 ? 18.017 -14.918 -0.144 1.00 35.38 95 THR A N 1
ATOM 620 C CA . THR A 1 85 ? 18.509 -16.017 -0.962 1.00 39.43 95 THR A CA 1
ATOM 621 C C . THR A 1 85 ? 19.528 -16.882 -0.203 1.00 40.73 95 THR A C 1
ATOM 622 O O . THR A 1 85 ? 20.490 -16.359 0.347 1.00 45.53 95 THR A O 1
ATOM 626 N N . PRO A 1 86 ? 19.310 -18.213 -0.152 1.00 40.97 96 PRO A N 1
ATOM 627 C CA . PRO A 1 86 ? 20.288 -19.084 0.537 1.00 42.70 96 PRO A CA 1
ATOM 628 C C . PRO A 1 86 ? 21.687 -18.982 -0.061 1.00 45.46 96 PRO A C 1
ATOM 629 O O . PRO A 1 86 ? 21.805 -18.561 -1.209 1.00 43.89 96 PRO A O 1
ATOM 633 N N . LEU A 1 87 ? 22.714 -19.350 0.707 1.00 47.92 97 LEU A N 1
ATOM 634 C CA . LEU A 1 87 ? 24.129 -19.242 0.297 1.00 52.20 97 LEU A CA 1
ATOM 635 C C . LEU A 1 87 ? 24.689 -17.819 0.204 1.00 52.97 97 LEU A C 1
ATOM 636 O O . LEU A 1 87 ? 25.903 -17.638 0.181 1.00 59.68 97 LEU A O 1
ATOM 641 N N . ILE A 1 88 ? 23.832 -16.810 0.135 1.00 53.19 98 ILE A N 1
ATOM 642 C CA . ILE A 1 88 ? 24.324 -15.436 0.167 1.00 55.12 98 ILE A CA 1
ATOM 643 C C . ILE A 1 88 ? 24.402 -14.975 1.630 1.00 58.55 98 ILE A C 1
ATOM 644 O O . ILE A 1 88 ? 23.430 -14.432 2.183 1.00 56.30 98 ILE A O 1
ATOM 649 N N . ASN A 1 89 ? 25.564 -15.201 2.247 1.00 59.80 99 ASN A N 1
ATOM 650 C CA . ASN A 1 89 ? 25.739 -15.067 3.702 1.00 54.66 99 ASN A CA 1
ATOM 651 C C . ASN A 1 89 ? 24.632 -15.787 4.477 1.00 58.54 99 ASN A C 1
ATOM 652 O O . ASN A 1 89 ? 23.991 -15.224 5.361 1.00 59.29 99 ASN A O 1
ATOM 657 N N . ASP A 1 90 ? 24.415 -17.041 4.101 1.00 56.10 100 ASP A N 1
ATOM 658 C CA . ASP A 1 90 ? 23.447 -17.932 4.729 1.00 55.74 100 ASP A CA 1
ATOM 659 C C . ASP A 1 90 ? 23.948 -19.340 4.430 1.00 53.40 100 ASP A C 1
ATOM 660 O O . ASP A 1 90 ? 24.606 -19.548 3.410 1.00 53.68 100 ASP A O 1
ATOM 665 N N . PRO A 1 91 ? 23.656 -20.308 5.309 1.00 53.48 101 PRO A N 1
ATOM 666 C CA . PRO A 1 91 ? 24.223 -21.646 5.099 1.00 52.06 101 PRO A CA 1
ATOM 667 C C . PRO A 1 91 ? 23.701 -22.342 3.843 1.00 55.69 101 PRO A C 1
ATOM 668 O O . PRO A 1 91 ? 22.713 -21.893 3.242 1.00 50.18 101 PRO A O 1
ATOM 672 N N . GLY A 1 92 ? 24.370 -23.426 3.455 1.00 52.70 102 GLY A N 1
ATOM 673 C CA . GLY A 1 92 ? 23.922 -24.260 2.351 1.00 53.87 102 GLY A CA 1
ATOM 674 C C . GLY A 1 92 ? 25.035 -24.589 1.372 1.00 58.85 102 GLY A C 1
ATOM 675 O O . GLY A 1 92 ? 24.928 -25.519 0.573 1.00 56.62 102 GLY A O 1
ATOM 676 N N . TYR A 1 93 ? 26.111 -23.817 1.454 1.00 58.89 103 TYR A N 1
ATOM 677 C CA . TYR A 1 93 ? 27.246 -23.888 0.533 1.00 65.14 103 TYR A CA 1
ATOM 678 C C . TYR A 1 93 ? 27.817 -25.301 0.356 1.00 67.69 103 TYR A C 1
ATOM 679 O O . TYR A 1 93 ? 28.030 -25.765 -0.771 1.00 65.78 103 TYR A O 1
ATOM 688 N N . HIS A 1 94 ? 28.051 -25.980 1.472 1.00 66.55 104 HIS A N 1
ATOM 689 C CA . HIS A 1 94 ? 28.663 -27.296 1.459 1.00 68.89 104 HIS A CA 1
ATOM 690 C C . HIS A 1 94 ? 27.695 -28.349 0.919 1.00 65.84 104 HIS A C 1
ATOM 691 O O . HIS A 1 94 ? 28.095 -29.261 0.191 1.00 61.64 104 HIS A O 1
ATOM 698 N N . LEU A 1 95 ? 26.422 -28.216 1.287 1.00 65.03 105 LEU A N 1
ATOM 699 C CA . LEU A 1 95 ? 25.368 -29.095 0.795 1.00 59.73 105 LEU A CA 1
ATOM 700 C C . LEU A 1 95 ? 25.258 -29.035 -0.728 1.00 57.00 105 LEU A C 1
ATOM 701 O O . LEU A 1 95 ? 25.159 -30.073 -1.398 1.00 58.68 105 LEU A O 1
ATOM 706 N N . VAL A 1 96 ? 25.264 -27.820 -1.273 1.00 57.78 106 VAL A N 1
ATOM 707 C CA . VAL A 1 96 ? 25.158 -27.657 -2.721 1.00 56.91 106 VAL A CA 1
ATOM 708 C C . VAL A 1 96 ? 26.344 -28.323 -3.414 1.00 56.02 106 VAL A C 1
ATOM 709 O O . VAL A 1 96 ? 26.168 -29.067 -4.366 1.00 57.88 106 VAL A O 1
ATOM 713 N N . ARG A 1 97 ? 27.543 -28.043 -2.919 1.00 60.08 107 ARG A N 1
ATOM 714 C CA . ARG A 1 97 ? 28.787 -28.632 -3.407 1.00 60.97 107 ARG A CA 1
ATOM 715 C C . ARG A 1 97 ? 28.727 -30.160 -3.443 1.00 60.35 107 ARG A C 1
ATOM 716 O O . ARG A 1 97 ? 28.944 -30.781 -4.487 1.00 59.56 107 ARG A O 1
ATOM 724 N N . THR A 1 98 ? 28.436 -30.753 -2.289 1.00 60.89 108 THR A N 1
ATOM 725 C CA . THR A 1 98 ? 28.306 -32.204 -2.156 1.00 60.18 108 THR A CA 1
ATOM 726 C C . THR A 1 98 ? 27.317 -32.769 -3.170 1.00 59.70 108 THR A C 1
ATOM 727 O O . THR A 1 98 ? 27.602 -33.765 -3.836 1.00 61.28 108 THR A O 1
ATOM 731 N N . CYS A 1 99 ? 26.164 -32.122 -3.318 1.00 56.82 109 CYS A N 1
ATOM 732 C CA . CYS A 1 99 ? 25.172 -32.613 -4.276 1.00 59.05 109 CYS A CA 1
ATOM 733 C C . CYS A 1 99 ? 25.643 -32.479 -5.711 1.00 58.58 109 CYS A C 1
ATOM 734 O O . CYS A 1 99 ? 25.305 -33.305 -6.561 1.00 56.87 109 CYS A O 1
ATOM 737 N N . ARG A 1 100 ? 26.393 -31.419 -5.990 1.00 56.72 110 ARG A N 1
ATOM 738 C CA . ARG A 1 100 ? 26.826 -31.181 -7.355 1.00 58.97 110 ARG A CA 1
ATOM 739 C C . ARG A 1 100 ? 27.816 -32.278 -7.767 1.00 61.84 110 ARG A C 1
ATOM 740 O O . ARG A 1 100 ? 27.726 -32.822 -8.866 1.00 61.67 110 ARG A O 1
ATOM 748 N N . GLU A 1 101 ? 28.727 -32.646 -6.876 1.00 62.08 111 GLU A N 1
ATOM 749 C CA . GLU A 1 101 ? 29.710 -33.672 -7.231 1.00 65.63 111 GLU A CA 1
ATOM 750 C C . GLU A 1 101 ? 29.154 -35.110 -7.176 1.00 63.92 111 GLU A C 1
ATOM 751 O O . GLU A 1 101 ? 29.881 -36.057 -7.449 1.00 67.26 111 GLU A O 1
ATOM 757 N N . ALA A 1 102 ? 27.874 -35.273 -6.846 1.00 59.68 112 ALA A N 1
ATOM 758 C CA . ALA A 1 102 ? 27.259 -36.608 -6.808 1.00 53.21 112 ALA A CA 1
ATOM 759 C C . ALA A 1 102 ? 26.268 -36.820 -7.941 1.00 52.37 112 ALA A C 1
ATOM 760 O O . ALA A 1 102 ? 25.616 -37.849 -8.022 1.00 56.06 112 ALA A O 1
ATOM 762 N N . GLY A 1 103 ? 26.137 -35.841 -8.821 1.00 57.29 113 GLY A N 1
ATOM 763 C CA . GLY A 1 103 ? 25.233 -35.973 -9.947 1.00 55.60 113 GLY A CA 1
ATOM 764 C C . GLY A 1 103 ? 23.828 -35.464 -9.682 1.00 53.45 113 GLY A C 1
ATOM 765 O O . GLY A 1 103 ? 22.985 -35.507 -10.569 1.00 56.45 113 GLY A O 1
ATOM 766 N N . ILE A 1 104 ? 23.567 -34.990 -8.466 1.00 55.67 114 ILE A N 1
ATOM 767 C CA . ILE A 1 104 ? 22.258 -34.412 -8.129 1.00 52.54 114 ILE A CA 1
ATOM 768 C C . ILE A 1 104 ? 22.040 -33.047 -8.781 1.00 48.59 114 ILE A C 1
ATOM 769 O O . ILE A 1 104 ? 22.863 -32.137 -8.634 1.00 48.74 114 ILE A O 1
ATOM 774 N N . ARG A 1 105 ? 20.922 -32.893 -9.477 1.00 47.88 115 ARG A N 1
ATOM 775 C CA . ARG A 1 105 ? 20.581 -31.604 -10.078 1.00 46.28 115 ARG A CA 1
ATOM 776 C C . ARG A 1 105 ? 20.151 -30.563 -9.027 1.00 49.34 115 ARG A C 1
ATOM 777 O O . ARG A 1 105 ? 19.286 -30.834 -8.190 1.00 43.70 115 ARG A O 1
ATOM 785 N N . VAL A 1 106 ? 20.760 -29.380 -9.076 1.00 44.79 116 VAL A N 1
ATOM 786 C CA . VAL A 1 106 ? 20.385 -28.279 -8.203 1.00 43.13 116 VAL A CA 1
ATOM 787 C C . VAL A 1 106 ? 19.586 -27.260 -9.020 1.00 42.66 116 VAL A C 1
ATOM 788 O O . VAL A 1 106 ? 20.005 -26.844 -10.094 1.00 45.16 116 VAL A O 1
ATOM 792 N N . VAL A 1 107 ? 18.416 -26.901 -8.516 1.00 39.04 117 VAL A N 1
ATOM 793 C CA . VAL A 1 107 ? 17.490 -26.044 -9.230 1.00 40.03 117 VAL A CA 1
ATOM 794 C C . VAL A 1 107 ? 17.284 -24.766 -8.436 1.00 44.95 117 VAL A C 1
ATOM 795 O O . VAL A 1 107 ? 16.577 -24.767 -7.438 1.00 41.88 117 VAL A O 1
ATOM 799 N N . PRO A 1 108 ? 17.920 -23.668 -8.871 1.00 45.69 118 PRO A N 1
ATOM 800 C CA . PRO A 1 108 ? 17.755 -22.393 -8.172 1.00 42.24 118 PRO A CA 1
ATOM 801 C C . PRO A 1 108 ? 16.502 -21.627 -8.590 1.00 42.20 118 PRO A C 1
ATOM 802 O O . PRO A 1 108 ? 16.286 -21.405 -9.771 1.00 40.14 118 PRO A O 1
ATOM 806 N N . LEU A 1 109 ? 15.692 -21.209 -7.624 1.00 33.95 119 LEU A N 1
ATOM 807 C CA . LEU A 1 109 ? 14.605 -20.297 -7.921 1.00 35.58 119 LEU A CA 1
ATOM 808 C C . LEU A 1 109 ? 15.093 -18.871 -7.703 1.00 40.54 119 LEU A C 1
ATOM 809 O O . LEU A 1 109 ? 15.804 -18.586 -6.750 1.00 39.43 119 LEU A O 1
ATOM 814 N N . PRO A 1 110 ? 14.724 -17.970 -8.604 1.00 39.57 120 PRO A N 1
ATOM 815 C CA . PRO A 1 110 ? 15.089 -16.572 -8.392 1.00 39.28 120 PRO A CA 1
ATOM 816 C C . PRO A 1 110 ? 14.195 -15.995 -7.298 1.00 40.40 120 PRO A C 1
ATOM 817 O O . PRO A 1 110 ? 13.125 -16.537 -7.086 1.00 42.69 120 PRO A O 1
ATOM 821 N N . GLY A 1 111 ? 14.624 -14.964 -6.585 1.00 37.58 121 GLY A N 1
ATOM 822 C CA . GLY A 1 111 ? 13.774 -14.360 -5.575 1.00 39.40 121 GLY A CA 1
ATOM 823 C C . GLY A 1 111 ? 14.505 -13.269 -4.801 1.00 39.62 121 GLY A C 1
ATOM 824 O O . GLY A 1 111 ? 15.598 -12.873 -5.179 1.00 39.10 121 GLY A O 1
ATOM 825 N N . PRO A 1 112 ? 13.912 -12.813 -3.688 1.00 39.61 122 PRO A N 1
ATOM 826 C CA . PRO A 1 112 ? 14.448 -11.675 -2.936 1.00 40.66 122 PRO A CA 1
ATOM 827 C C . PRO A 1 112 ? 15.895 -11.862 -2.508 1.00 42.32 122 PRO A C 1
ATOM 828 O O . PRO A 1 112 ? 16.310 -12.945 -2.051 1.00 37.91 122 PRO A O 1
ATOM 832 N N . CYS A 1 113 ? 16.663 -10.790 -2.692 1.00 40.34 123 CYS A N 1
ATOM 833 C CA . CYS A 1 113 ? 18.021 -10.693 -2.165 1.00 39.88 123 CYS A CA 1
ATOM 834 C C . CYS A 1 113 ? 18.235 -9.238 -1.735 1.00 43.51 123 CYS A C 1
ATOM 835 O O . CYS A 1 113 ? 18.005 -8.308 -2.533 1.00 37.00 123 CYS A O 1
ATOM 838 N N . ALA A 1 114 ? 18.602 -9.028 -0.473 1.00 38.55 124 ALA A N 1
ATOM 839 C CA . ALA A 1 114 ? 18.620 -7.673 0.099 1.00 40.56 124 ALA A CA 1
ATOM 840 C C . ALA A 1 114 ? 19.686 -6.788 -0.563 1.00 35.89 124 ALA A C 1
ATOM 841 O O . ALA A 1 114 ? 19.438 -5.626 -0.842 1.00 40.03 124 ALA A O 1
ATOM 843 N N . ALA A 1 115 ? 20.858 -7.356 -0.821 1.00 37.29 125 ALA A N 1
ATOM 844 C CA . ALA A 1 115 ? 21.949 -6.635 -1.482 1.00 45.59 125 ALA A CA 1
ATOM 845 C C . ALA A 1 115 ? 21.521 -6.061 -2.838 1.00 44.70 125 ALA A C 1
ATOM 846 O O . ALA A 1 115 ? 21.760 -4.886 -3.140 1.00 41.60 125 ALA A O 1
ATOM 848 N N . ILE A 1 116 ? 20.865 -6.894 -3.642 1.00 44.18 126 ILE A N 1
ATOM 849 C CA . ILE A 1 116 ? 20.481 -6.504 -4.985 1.00 43.46 126 ILE A CA 1
ATOM 850 C C . ILE A 1 116 ? 19.327 -5.517 -4.945 1.00 41.61 126 ILE A C 1
ATOM 851 O O . ILE A 1 116 ? 19.295 -4.539 -5.690 1.00 42.87 126 ILE A O 1
ATOM 856 N N . THR A 1 117 ? 18.385 -5.775 -4.055 1.00 40.71 127 THR A N 1
ATOM 857 C CA . THR A 1 117 ? 17.253 -4.892 -3.890 1.00 39.57 127 THR A CA 1
ATOM 858 C C . THR A 1 117 ? 17.728 -3.481 -3.555 1.00 43.17 127 THR A C 1
ATOM 859 O O . THR A 1 117 ? 17.257 -2.505 -4.147 1.00 42.59 127 THR A O 1
ATOM 863 N N . ALA A 1 118 ? 18.672 -3.384 -2.619 1.00 40.51 128 ALA A N 1
ATOM 864 C CA . ALA A 1 118 ? 19.220 -2.078 -2.217 1.00 46.75 128 ALA A CA 1
ATOM 865 C C . ALA A 1 118 ? 19.976 -1.405 -3.364 1.00 37.94 128 ALA A C 1
ATOM 866 O O . ALA A 1 118 ? 19.828 -0.212 -3.604 1.00 42.52 128 ALA A O 1
ATOM 868 N N . LEU A 1 119 ? 20.805 -2.183 -4.046 1.00 39.49 129 LEU A N 1
ATOM 869 C CA . LEU A 1 119 ? 21.578 -1.675 -5.164 1.00 42.04 129 LEU A CA 1
ATOM 870 C C . LEU A 1 119 ? 20.690 -1.079 -6.257 1.00 46.14 129 LEU A C 1
ATOM 871 O O . LEU A 1 119 ? 21.003 -0.030 -6.792 1.00 42.27 129 LEU A O 1
ATOM 876 N N . SER A 1 120 ? 19.578 -1.741 -6.571 1.00 44.94 130 SER A N 1
ATOM 877 C CA . SER A 1 120 ? 18.693 -1.288 -7.649 1.00 45.44 130 SER A CA 1
ATOM 878 C C . SER A 1 120 ? 18.118 0.117 -7.396 1.00 48.90 130 SER A C 1
ATOM 879 O O . SER A 1 120 ? 17.835 0.855 -8.346 1.00 51.12 130 SER A O 1
ATOM 882 N N . ALA A 1 121 ? 17.958 0.495 -6.127 1.00 43.15 131 ALA A N 1
ATOM 883 C CA . ALA A 1 121 ? 17.393 1.805 -5.786 1.00 45.14 131 ALA A CA 1
ATOM 884 C C . ALA A 1 121 ? 18.404 2.865 -5.242 1.00 46.08 131 ALA A C 1
ATOM 885 O O . ALA A 1 121 ? 18.005 3.974 -4.886 1.00 49.62 131 ALA A O 1
ATOM 887 N N . ALA A 1 122 ? 19.689 2.529 -5.197 1.00 44.30 132 ALA A N 1
ATOM 888 C CA . ALA A 1 122 ? 20.710 3.371 -4.551 1.00 49.36 132 ALA A CA 1
ATOM 889 C C . ALA A 1 122 ? 21.246 4.535 -5.399 1.00 49.98 132 ALA A C 1
ATOM 890 O O . ALA A 1 122 ? 21.801 5.488 -4.860 1.00 54.35 132 ALA A O 1
ATOM 892 N N . GLY A 1 123 ? 21.123 4.440 -6.715 1.00 52.23 133 GLY A N 1
ATOM 893 C CA . GLY A 1 123 ? 21.586 5.491 -7.603 1.00 53.34 133 GLY A CA 1
ATOM 894 C C . GLY A 1 123 ? 23.100 5.558 -7.762 1.00 60.80 133 GLY A C 1
ATOM 895 O O . GLY A 1 123 ? 23.653 6.626 -8.038 1.00 56.81 133 GLY A O 1
ATOM 896 N N . LEU A 1 124 ? 23.766 4.421 -7.574 1.00 55.27 134 LEU A N 1
ATOM 897 C CA . LEU A 1 124 ? 25.211 4.308 -7.759 1.00 56.21 134 LEU A CA 1
ATOM 898 C C . LEU A 1 124 ? 25.497 3.361 -8.927 1.00 62.84 134 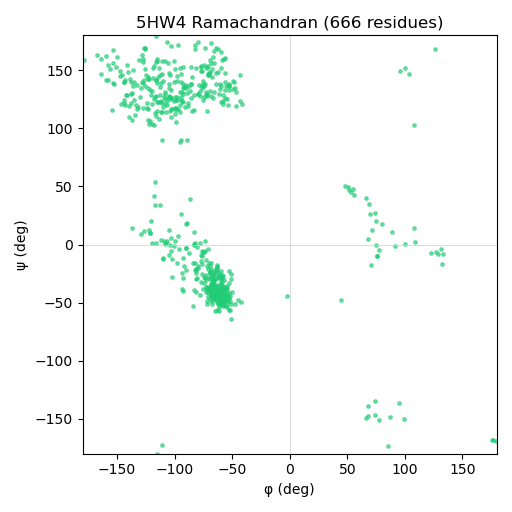LEU A C 1
ATOM 899 O O . LEU A 1 124 ? 24.627 2.581 -9.304 1.00 62.45 134 LEU A O 1
ATOM 904 N N . PRO A 1 125 ? 26.700 3.446 -9.530 1.00 63.35 135 PRO A N 1
ATOM 905 C CA . PRO A 1 125 ? 27.032 2.531 -10.634 1.00 66.48 135 PRO A CA 1
ATOM 906 C C . PRO A 1 125 ? 26.863 1.047 -10.283 1.00 61.13 135 PRO A C 1
ATOM 907 O O . PRO A 1 125 ? 27.438 0.584 -9.298 1.00 55.25 135 PRO A O 1
ATOM 911 N N . SER A 1 126 ? 26.083 0.316 -11.076 1.00 60.90 136 SER A N 1
ATOM 912 C CA . SER A 1 126 ? 25.935 -1.129 -10.861 1.00 63.66 136 SER A CA 1
ATOM 913 C C . SER A 1 126 ? 26.369 -1.930 -12.083 1.00 68.36 136 SER A C 1
ATOM 914 O O . SER A 1 126 ? 25.997 -3.088 -12.242 1.00 68.35 136 SER A O 1
ATOM 917 N N . ASP A 1 127 ? 27.164 -1.301 -12.941 1.00 65.87 137 ASP A N 1
ATOM 918 C CA . ASP A 1 127 ? 27.760 -1.979 -14.087 1.00 66.84 137 ASP A CA 1
ATOM 919 C C . ASP A 1 127 ? 28.684 -3.073 -13.580 1.00 65.52 137 ASP A C 1
ATOM 920 O O . ASP A 1 127 ? 28.784 -4.152 -14.159 1.00 59.28 137 ASP A O 1
ATOM 925 N N . ARG A 1 128 ? 29.378 -2.753 -12.494 1.00 61.98 138 ARG A N 1
ATOM 926 C CA . ARG A 1 128 ? 30.206 -3.699 -11.765 1.00 60.08 138 ARG A CA 1
ATOM 927 C C . ARG A 1 128 ? 30.029 -3.410 -10.286 1.00 54.28 138 ARG A C 1
ATOM 928 O O . ARG A 1 128 ? 29.790 -2.270 -9.902 1.00 56.57 138 ARG A O 1
ATOM 936 N N . PHE A 1 129 ? 30.127 -4.430 -9.446 1.00 52.32 139 PHE A N 1
ATOM 937 C CA . PHE A 1 129 ? 30.070 -4.171 -8.016 1.00 51.17 139 PHE A CA 1
ATOM 938 C C . PHE A 1 129 ? 30.678 -5.315 -7.267 1.00 50.40 139 PHE A C 1
ATOM 939 O O . PHE A 1 129 ? 30.857 -6.396 -7.813 1.00 52.49 139 PHE A O 1
ATOM 947 N N . CYS A 1 130 ? 31.017 -5.055 -6.012 1.00 50.36 140 CYS A N 1
ATOM 948 C CA . CYS A 1 130 ? 31.575 -6.061 -5.142 1.00 47.67 140 CYS A CA 1
ATOM 949 C C . CYS A 1 130 ? 30.611 -6.290 -4.005 1.00 47.07 140 CYS A C 1
ATOM 950 O O . CYS A 1 130 ? 30.202 -5.351 -3.348 1.00 45.82 140 CYS A O 1
ATOM 953 N N . TYR A 1 131 ? 30.251 -7.535 -3.759 1.00 46.09 141 TYR A N 1
ATOM 954 C CA . TYR A 1 131 ? 29.502 -7.841 -2.566 1.00 43.22 141 TYR A CA 1
ATOM 955 C C . TYR A 1 131 ? 30.510 -8.251 -1.492 1.00 43.73 141 TYR A C 1
ATOM 956 O O . TYR A 1 131 ? 31.309 -9.161 -1.702 1.00 44.61 141 TYR A O 1
ATOM 965 N N . GLU A 1 132 ? 30.489 -7.565 -0.350 1.00 47.10 142 GLU A N 1
ATOM 966 C CA . GLU A 1 132 ? 31.489 -7.811 0.693 1.00 49.44 142 GLU A CA 1
ATOM 967 C C . GLU A 1 132 ? 30.918 -8.488 1.935 1.00 53.48 142 GLU A C 1
ATOM 968 O O . GLU A 1 132 ? 31.674 -8.941 2.803 1.00 50.98 142 GLU A O 1
ATOM 974 N N . GLY A 1 133 ? 29.593 -8.531 2.033 1.00 50.56 143 GLY A N 1
ATOM 975 C CA . GLY A 1 133 ? 28.925 -9.132 3.178 1.00 50.99 143 GLY A CA 1
ATOM 976 C C . GLY A 1 133 ? 28.991 -8.282 4.436 1.00 47.93 143 GLY A C 1
ATOM 977 O O . GLY A 1 133 ? 28.761 -7.070 4.403 1.00 46.77 143 GLY A O 1
ATOM 978 N N . PHE A 1 134 ? 29.304 -8.931 5.553 1.00 49.66 144 PHE A N 1
ATOM 979 C CA . PHE A 1 134 ? 29.436 -8.253 6.840 1.00 49.91 144 PHE A CA 1
ATOM 980 C C . PHE A 1 134 ? 30.886 -7.846 7.083 1.00 49.35 144 PHE A C 1
ATOM 981 O O . PHE A 1 134 ? 31.791 -8.661 6.949 1.00 49.01 144 PHE A O 1
ATOM 989 N N . LEU A 1 135 ? 31.107 -6.585 7.430 1.00 50.89 145 LEU A N 1
ATOM 990 C CA . LEU A 1 135 ? 32.396 -6.187 7.987 1.00 54.97 145 LEU A CA 1
ATOM 991 C C . LEU A 1 135 ? 32.613 -6.900 9.317 1.00 48.07 145 LEU A C 1
ATOM 992 O O . LEU A 1 135 ? 31.653 -7.158 10.032 1.00 50.65 145 LEU A O 1
ATOM 997 N N . PRO A 1 136 ? 33.873 -7.214 9.654 1.00 52.18 146 PRO A N 1
ATOM 998 C CA . PRO A 1 136 ? 34.249 -7.692 10.994 1.00 49.48 146 PRO A CA 1
ATOM 999 C C . PRO A 1 136 ? 33.584 -6.902 12.127 1.00 48.79 146 PRO A C 1
ATOM 1000 O O . PRO A 1 136 ? 33.363 -5.684 12.010 1.00 50.92 146 PRO A O 1
ATOM 1004 N N . ALA A 1 137 ? 33.269 -7.592 13.218 1.00 49.80 147 ALA A N 1
ATOM 1005 C CA . ALA A 1 137 ? 32.512 -6.993 14.318 1.00 50.66 147 ALA A CA 1
ATOM 1006 C C . ALA A 1 137 ? 33.390 -6.083 15.169 1.00 54.03 147 ALA A C 1
ATOM 1007 O O . ALA A 1 137 ? 32.912 -5.093 15.724 1.00 54.60 147 ALA A O 1
ATOM 1009 N N . LYS A 1 138 ? 34.668 -6.442 15.273 1.00 49.97 148 LYS A N 1
ATOM 1010 C CA . LYS A 1 138 ? 35.650 -5.674 16.043 1.00 51.08 148 LYS A CA 1
ATOM 1011 C C . LYS A 1 138 ? 36.274 -4.561 15.208 1.00 51.12 148 LYS A C 1
ATOM 1012 O O . LYS A 1 138 ? 36.707 -4.779 14.075 1.00 48.40 148 LYS A O 1
ATOM 1018 N N . SER A 1 139 ? 36.322 -3.374 15.788 1.00 53.09 149 SER A N 1
ATOM 1019 C CA . SER A 1 139 ? 36.833 -2.193 15.109 1.00 53.50 149 SER A CA 1
ATOM 1020 C C . SER A 1 139 ? 38.226 -2.379 14.493 1.00 50.04 149 SER A C 1
ATOM 1021 O O . SER A 1 139 ? 38.436 -1.979 13.354 1.00 46.62 149 SER A O 1
ATOM 1024 N N . LYS A 1 140 ? 39.161 -2.994 15.217 1.00 51.30 150 LYS A N 1
ATOM 1025 C CA . LYS A 1 140 ? 40.483 -3.244 14.641 1.00 50.65 150 LYS A CA 1
ATOM 1026 C C . LYS A 1 140 ? 40.370 -4.086 13.373 1.00 52.52 150 LYS A C 1
ATOM 1027 O O . LYS A 1 140 ? 40.872 -3.687 12.320 1.00 52.20 150 LYS A O 1
ATOM 1033 N N . GLY A 1 141 ? 39.693 -5.231 13.466 1.00 50.58 151 GLY A N 1
ATOM 1034 C CA . GLY A 1 141 ? 39.445 -6.063 12.297 1.00 47.04 151 GLY A CA 1
ATOM 1035 C C . GLY A 1 141 ? 38.743 -5.304 11.182 1.00 45.31 151 GLY A C 1
ATOM 1036 O O . GLY A 1 141 ? 39.106 -5.423 10.011 1.00 51.01 151 GLY A O 1
ATOM 1037 N N . ARG A 1 142 ? 37.737 -4.512 11.547 1.00 47.54 152 ARG A N 1
ATOM 1038 C CA . ARG A 1 142 ? 36.954 -3.764 10.574 1.00 47.62 152 ARG A CA 1
ATOM 1039 C C . ARG A 1 142 ? 37.775 -2.716 9.811 1.00 50.64 152 ARG A C 1
ATOM 1040 O O . ARG A 1 142 ? 37.595 -2.529 8.599 1.00 48.06 152 ARG A O 1
ATOM 1048 N N . ARG A 1 143 ? 38.669 -2.028 10.522 1.00 45.79 153 ARG 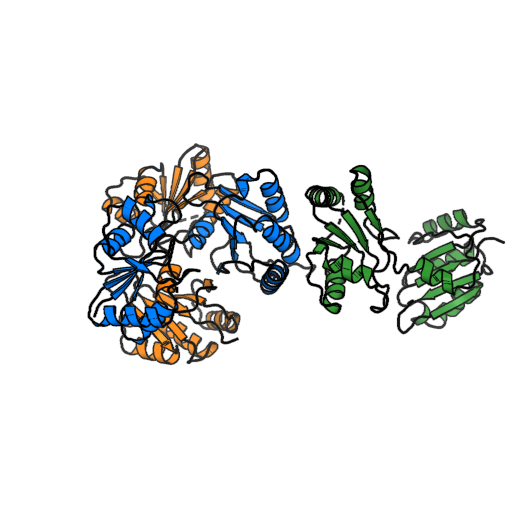A N 1
ATOM 1049 C CA . ARG A 1 143 ? 39.540 -1.038 9.889 1.00 47.21 153 ARG A CA 1
ATOM 1050 C C . ARG A 1 143 ? 40.510 -1.700 8.897 1.00 42.57 153 ARG A C 1
ATOM 1051 O O . ARG A 1 143 ? 40.722 -1.184 7.810 1.00 44.47 153 ARG A O 1
ATOM 1059 N N . ASP A 1 144 ? 41.063 -2.856 9.248 1.00 46.52 154 ASP A N 1
ATOM 1060 C CA . ASP A 1 144 ? 41.908 -3.613 8.314 1.00 49.46 154 ASP A CA 1
ATOM 1061 C C . ASP A 1 144 ? 41.154 -4.038 7.043 1.00 49.86 154 ASP A C 1
ATOM 1062 O O . ASP A 1 144 ? 41.664 -3.889 5.931 1.00 50.69 154 ASP A O 1
ATOM 1067 N N . ALA A 1 145 ? 39.933 -4.546 7.205 1.00 51.46 155 ALA A N 1
ATOM 1068 C CA . ALA A 1 145 ? 39.109 -4.939 6.052 1.00 50.12 155 ALA A CA 1
ATOM 1069 C C . ALA A 1 145 ? 38.806 -3.734 5.168 1.00 47.14 155 ALA A C 1
ATOM 1070 O O . ALA A 1 145 ? 38.782 -3.837 3.941 1.00 49.41 155 ALA A O 1
ATOM 1072 N N . LEU A 1 146 ? 38.577 -2.586 5.795 1.00 47.07 156 LEU A N 1
ATOM 1073 C CA . LEU A 1 146 ? 38.322 -1.369 5.037 1.00 46.22 156 LEU A CA 1
ATOM 1074 C C . LEU A 1 146 ? 39.583 -0.888 4.309 1.00 49.95 156 LEU A C 1
ATOM 1075 O O . LEU A 1 146 ? 39.508 -0.394 3.185 1.00 47.52 156 LEU A O 1
ATOM 1080 N N . LYS A 1 147 ? 40.745 -1.049 4.934 1.00 52.08 157 LYS A N 1
ATOM 1081 C CA . LYS A 1 147 ? 42.000 -0.666 4.285 1.00 53.57 157 LYS A CA 1
ATOM 1082 C C . LYS A 1 147 ? 42.237 -1.520 3.036 1.00 53.06 157 LYS A C 1
ATOM 1083 O O . LYS A 1 147 ? 42.673 -1.018 2.005 1.00 50.18 157 LYS A O 1
ATOM 1089 N N . ALA A 1 148 ? 41.937 -2.810 3.137 1.00 50.71 158 ALA A N 1
ATOM 1090 C CA . ALA A 1 148 ? 42.133 -3.732 2.020 1.00 52.14 158 ALA A CA 1
ATOM 1091 C C . ALA A 1 148 ? 41.277 -3.391 0.800 1.00 52.07 158 ALA A C 1
ATOM 1092 O O . ALA A 1 148 ? 41.567 -3.868 -0.296 1.00 59.80 158 ALA A O 1
ATOM 1094 N N . ILE A 1 149 ? 40.230 -2.583 0.977 1.00 50.96 159 ILE A N 1
ATOM 1095 C CA . ILE A 1 149 ? 39.355 -2.203 -0.145 1.00 49.90 159 ILE A CA 1
ATOM 1096 C C . ILE A 1 149 ? 39.261 -0.696 -0.399 1.00 51.05 159 ILE A C 1
ATOM 1097 O O . ILE A 1 149 ? 38.415 -0.245 -1.177 1.00 49.56 159 ILE A O 1
ATOM 1102 N N . GLU A 1 150 ? 40.120 0.075 0.263 1.00 51.61 160 GLU A N 1
ATOM 1103 C CA . GLU A 1 150 ? 40.100 1.530 0.162 1.00 50.72 160 GLU A CA 1
ATOM 1104 C C . GLU A 1 150 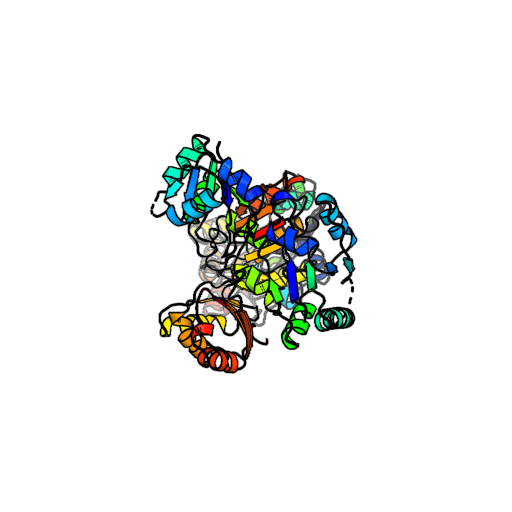? 40.186 2.000 -1.299 1.00 49.33 160 GLU A C 1
ATOM 1105 O O . GLU A 1 150 ? 39.536 2.975 -1.689 1.00 48.30 160 GLU A O 1
ATOM 1111 N N . ALA A 1 151 ? 40.946 1.264 -2.108 1.00 52.07 161 ALA A N 1
ATOM 1112 C CA . ALA A 1 151 ? 41.238 1.662 -3.490 1.00 55.77 161 ALA A CA 1
ATOM 1113 C C . ALA A 1 151 ? 40.315 1.028 -4.527 1.00 55.13 161 ALA A C 1
ATOM 1114 O O . ALA A 1 151 ? 40.423 1.333 -5.719 1.00 52.77 161 ALA A O 1
ATOM 1116 N N . GLU A 1 152 ? 39.423 0.147 -4.079 1.00 55.92 162 GLU A N 1
ATOM 1117 C CA . GLU A 1 152 ? 38.475 -0.527 -4.974 1.00 50.35 162 GLU A CA 1
ATOM 1118 C C . GLU A 1 152 ? 37.610 0.477 -5.721 1.00 51.01 162 GLU A C 1
ATOM 1119 O O . GLU A 1 152 ? 36.914 1.278 -5.097 1.00 49.54 162 GLU A O 1
ATOM 1125 N N . PRO A 1 153 ? 37.665 0.458 -7.064 1.00 50.05 163 PRO A N 1
ATOM 1126 C CA . PRO A 1 153 ? 36.839 1.390 -7.846 1.00 52.31 163 PRO A CA 1
ATOM 1127 C C . PRO A 1 153 ? 35.370 0.947 -8.035 1.00 50.16 163 PRO A C 1
ATOM 1128 O O . PRO A 1 153 ? 34.508 1.782 -8.294 1.00 52.92 163 PRO A O 1
ATOM 1132 N N . ARG A 1 154 ? 35.083 -0.339 -7.892 1.00 49.49 164 ARG A N 1
ATOM 1133 C CA . ARG A 1 154 ? 33.700 -0.813 -8.001 1.00 51.76 164 ARG A CA 1
ATOM 1134 C C . ARG A 1 154 ? 32.834 -0.386 -6.801 1.00 48.24 164 ARG A C 1
ATOM 1135 O O . ARG A 1 154 ? 33.331 -0.242 -5.685 1.00 49.83 164 ARG A O 1
ATOM 1143 N N . THR A 1 155 ? 31.549 -0.140 -7.045 1.00 52.05 165 THR A N 1
ATOM 1144 C CA . THR A 1 155 ? 30.566 0.046 -5.975 1.00 47.96 165 THR A CA 1
ATOM 1145 C C . THR A 1 155 ? 30.628 -1.126 -5.005 1.00 43.34 165 THR A C 1
ATOM 1146 O O . THR A 1 155 ? 30.770 -2.254 -5.425 1.00 47.69 165 THR A O 1
ATOM 1150 N N . LEU A 1 156 ? 30.558 -0.861 -3.707 1.00 44.81 166 LEU A N 1
ATOM 1151 C CA . LEU A 1 156 ? 30.718 -1.924 -2.713 1.00 45.27 166 LEU A CA 1
ATOM 1152 C C . LEU A 1 156 ? 29.412 -2.116 -1.971 1.00 43.04 166 LEU A C 1
ATOM 1153 O O . LEU A 1 156 ? 28.699 -1.142 -1.710 1.00 43.90 166 LEU A O 1
ATOM 1158 N N . ILE A 1 157 ? 29.101 -3.363 -1.620 1.00 42.57 167 ILE A N 1
ATOM 1159 C CA . ILE A 1 157 ? 27.887 -3.645 -0.843 1.00 43.63 167 ILE A CA 1
ATOM 1160 C C . ILE A 1 157 ? 28.211 -4.322 0.482 1.00 38.86 167 ILE A C 1
ATOM 1161 O O . ILE A 1 157 ? 28.933 -5.321 0.527 1.00 42.23 167 ILE A O 1
ATOM 1166 N N . PHE A 1 158 ? 27.676 -3.754 1.559 1.00 36.42 168 PHE A N 1
ATOM 1167 C CA . PHE A 1 158 ? 27.904 -4.277 2.898 1.00 39.07 168 PHE A CA 1
ATOM 1168 C C . PHE A 1 158 ? 26.595 -4.515 3.606 1.00 37.63 168 PHE A C 1
ATOM 1169 O O . PHE A 1 158 ? 25.673 -3.704 3.495 1.00 37.26 168 PHE A O 1
ATOM 1177 N N . TYR A 1 159 ? 26.548 -5.602 4.371 1.00 41.71 169 TYR A N 1
ATOM 1178 C CA . TYR A 1 159 ? 25.524 -5.799 5.386 1.00 47.15 169 TYR A CA 1
ATOM 1179 C C . TYR A 1 159 ? 26.037 -5.232 6.709 1.00 46.25 169 TYR A C 1
ATOM 1180 O O . TYR A 1 159 ? 27.181 -5.452 7.061 1.00 44.13 169 TYR A O 1
ATOM 1189 N N . GLU A 1 160 ? 25.212 -4.495 7.439 1.00 46.34 170 GLU A N 1
ATOM 1190 C CA . GLU A 1 160 ? 25.633 -4.049 8.757 1.00 44.11 170 GLU A CA 1
ATOM 1191 C C . GLU A 1 160 ? 24.524 -4.166 9.786 1.00 49.69 170 GLU A C 1
ATOM 1192 O O . GLU A 1 160 ? 23.363 -3.876 9.501 1.00 46.55 170 GLU A O 1
ATOM 1198 N N . SER A 1 161 ? 24.907 -4.589 10.988 1.00 48.33 171 SER A N 1
ATOM 1199 C CA . SER A 1 161 ? 23.994 -4.698 12.125 1.00 50.77 171 SER A CA 1
ATOM 1200 C C . SER A 1 161 ? 23.664 -3.353 12.788 1.00 52.92 171 SER A C 1
ATOM 1201 O O . SER A 1 161 ? 24.479 -2.413 12.828 1.00 50.18 171 SER A O 1
ATOM 1204 N N . THR A 1 162 ? 22.456 -3.286 13.324 1.00 48.91 172 THR A N 1
ATOM 1205 C CA . THR A 1 162 ? 21.969 -2.106 14.007 1.00 50.72 172 THR A CA 1
ATOM 1206 C C . THR A 1 162 ? 22.855 -1.728 15.215 1.00 54.98 172 THR A C 1
ATOM 1207 O O . THR A 1 162 ? 23.049 -0.549 15.504 1.00 52.23 172 THR A O 1
ATOM 1211 N N . HIS A 1 163 ? 23.412 -2.729 15.893 1.00 52.00 173 HIS A N 1
ATOM 1212 C CA . HIS A 1 163 ? 24.222 -2.504 17.083 1.00 57.79 173 HIS A CA 1
ATOM 1213 C C . HIS A 1 163 ? 25.636 -2.013 16.764 1.00 55.88 173 HIS A C 1
ATOM 1214 O O . HIS A 1 163 ? 26.345 -1.539 17.644 1.00 52.94 173 HIS A O 1
ATOM 1221 N N . ARG A 1 164 ? 26.048 -2.124 15.508 1.00 47.68 174 ARG A N 1
ATOM 1222 C CA . ARG A 1 164 ? 27.393 -1.722 15.144 1.00 48.71 174 ARG A CA 1
ATOM 1223 C C . ARG A 1 164 ? 27.422 -0.599 14.102 1.00 50.57 174 ARG A C 1
ATOM 1224 O O . ARG A 1 164 ? 28.495 -0.155 13.702 1.00 52.30 174 ARG A O 1
ATOM 1232 N N . LEU A 1 165 ? 26.256 -0.122 13.681 1.00 43.78 175 LEU A N 1
ATOM 1233 C CA . LEU A 1 165 ? 26.215 0.810 12.558 1.00 46.29 175 LEU A CA 1
ATOM 1234 C C . LEU A 1 165 ? 27.008 2.089 12.867 1.00 47.50 175 LEU A C 1
ATOM 1235 O O . LEU A 1 165 ? 27.777 2.540 12.030 1.00 43.28 175 LEU A O 1
ATOM 1240 N N . LEU A 1 166 ? 26.834 2.661 14.056 1.00 46.18 176 LEU A N 1
ATOM 1241 C CA . LEU A 1 166 ? 27.540 3.910 14.371 1.00 51.66 176 LEU A CA 1
ATOM 1242 C C . LEU A 1 166 ? 29.066 3.718 14.439 1.00 46.70 176 LEU A C 1
ATOM 1243 O O . LEU A 1 166 ? 29.803 4.524 13.888 1.00 53.64 176 LEU A O 1
ATOM 1248 N N . ASP A 1 167 ? 29.531 2.650 15.082 1.00 47.46 177 ASP A N 1
ATOM 1249 C CA . ASP A 1 167 ? 30.955 2.315 15.083 1.00 50.33 177 ASP A CA 1
ATOM 1250 C C . ASP A 1 167 ? 31.476 2.076 13.673 1.00 53.87 177 ASP A C 1
ATOM 1251 O O . ASP A 1 167 ? 32.555 2.549 13.305 1.00 51.86 177 ASP A O 1
ATOM 1256 N N . SER A 1 168 ? 30.710 1.326 12.889 1.00 47.22 178 SER A N 1
ATOM 1257 C CA . SER A 1 168 ? 31.124 0.972 11.543 1.00 48.11 178 SER A CA 1
ATOM 1258 C C . SER A 1 168 ? 31.221 2.212 10.653 1.00 45.21 178 SER A C 1
ATOM 1259 O O . SER A 1 168 ? 32.155 2.344 9.872 1.00 43.38 178 SER A O 1
ATOM 1262 N N . LEU A 1 169 ? 30.250 3.114 10.775 1.00 42.83 179 LEU A N 1
ATOM 1263 C CA . LEU A 1 169 ? 30.255 4.350 10.007 1.00 42.85 179 LEU A CA 1
ATOM 1264 C C . LEU A 1 169 ? 31.431 5.275 10.399 1.00 44.42 179 LEU A C 1
ATOM 1265 O O . LEU A 1 169 ? 31.939 6.013 9.558 1.00 42.17 179 LEU A O 1
ATOM 1270 N N . GLU A 1 170 ? 31.849 5.213 11.666 1.00 43.55 180 GLU A N 1
ATOM 1271 C CA . GLU A 1 170 ? 33.006 5.979 12.154 1.00 50.61 180 GLU A CA 1
ATOM 1272 C C . GLU A 1 170 ? 34.284 5.486 11.490 1.00 48.25 180 GLU A C 1
ATOM 1273 O O . GLU A 1 170 ? 35.145 6.281 11.116 1.00 47.84 180 GLU A O 1
ATOM 1279 N N . ASP A 1 171 ? 34.389 4.167 11.343 1.00 42.08 181 ASP A N 1
ATOM 1280 C CA . ASP A 1 171 ? 35.571 3.554 10.749 1.00 44.63 181 ASP A CA 1
ATOM 1281 C C . ASP A 1 171 ? 35.635 3.766 9.246 1.00 46.12 181 ASP A C 1
ATOM 1282 O O . ASP A 1 171 ? 36.719 3.808 8.661 1.00 45.19 181 ASP A O 1
ATOM 1287 N N . ILE A 1 172 ? 34.467 3.889 8.627 1.00 44.17 182 ILE A N 1
ATOM 1288 C CA . ILE A 1 172 ? 34.381 4.144 7.196 1.00 43.76 182 ILE A CA 1
ATOM 1289 C C . ILE A 1 172 ? 34.812 5.594 6.901 1.00 46.35 182 ILE A C 1
ATOM 1290 O O . ILE A 1 172 ? 35.620 5.834 6.005 1.00 48.13 182 ILE A O 1
ATOM 1295 N N . VAL A 1 173 ? 34.269 6.548 7.659 1.00 48.32 183 VAL A N 1
ATOM 1296 C CA . VAL A 1 173 ? 34.767 7.926 7.651 1.00 49.65 183 VAL A CA 1
ATOM 1297 C C . VAL A 1 173 ? 36.293 7.962 7.779 1.00 47.42 183 VAL A C 1
ATOM 1298 O O . VAL A 1 173 ? 36.973 8.567 6.965 1.00 50.32 183 VAL A O 1
ATOM 1302 N N . ALA A 1 174 ? 36.817 7.266 8.782 1.00 47.82 184 ALA A N 1
ATOM 1303 C CA . ALA A 1 174 ? 38.250 7.262 9.087 1.00 49.31 184 ALA A CA 1
ATOM 1304 C C . ALA A 1 174 ? 39.120 6.632 8.010 1.00 53.91 184 ALA A C 1
ATOM 1305 O O . ALA A 1 174 ? 40.198 7.141 7.709 1.00 55.28 184 ALA A O 1
ATOM 1307 N N . VAL A 1 175 ? 38.688 5.506 7.452 1.00 49.49 185 VAL A N 1
ATOM 1308 C CA . VAL A 1 175 ? 39.526 4.796 6.489 1.00 51.19 185 VAL A CA 1
ATOM 1309 C C . VAL A 1 175 ? 39.233 5.223 5.046 1.00 53.73 185 VAL A C 1
ATOM 1310 O O . VAL A 1 175 ? 40.155 5.387 4.253 1.00 55.19 185 VAL A O 1
ATOM 1314 N N . LEU A 1 176 ? 37.962 5.423 4.711 1.00 51.85 186 LEU A N 1
ATOM 1315 C CA . LEU A 1 176 ? 37.578 5.791 3.338 1.00 52.00 186 LEU A CA 1
ATOM 1316 C C . LEU A 1 176 ? 37.505 7.302 3.115 1.00 52.33 186 LEU A C 1
ATOM 1317 O O . LEU A 1 176 ? 37.522 7.772 1.976 1.00 56.77 186 LEU A O 1
ATOM 1322 N N . GLY A 1 177 ? 37.407 8.061 4.198 1.00 49.70 187 GLY A N 1
ATOM 1323 C CA . GLY A 1 177 ? 37.311 9.505 4.096 1.00 52.09 187 GLY A CA 1
ATOM 1324 C C . GLY A 1 177 ? 35.876 9.967 4.254 1.00 57.85 187 GLY A C 1
ATOM 1325 O O . GLY A 1 177 ? 34.937 9.234 3.916 1.00 52.45 187 GLY A O 1
ATOM 1326 N N . GLU A 1 178 ? 35.709 11.191 4.745 1.00 51.31 188 GLU A N 1
ATOM 1327 C CA . GLU A 1 178 ? 34.391 11.712 5.091 1.00 53.99 188 GLU A CA 1
ATOM 1328 C C . GLU A 1 178 ? 33.557 12.132 3.888 1.00 51.03 188 GLU A C 1
ATOM 1329 O O . GLU A 1 178 ? 32.397 12.482 4.043 1.00 53.35 188 GLU A O 1
ATOM 1335 N N . SER A 1 179 ? 34.123 12.105 2.690 1.00 53.80 189 SER A N 1
ATOM 1336 C CA . SER A 1 179 ? 33.350 12.535 1.525 1.00 56.06 189 SER A CA 1
ATOM 1337 C C . SER A 1 179 ? 32.868 11.355 0.658 1.00 52.58 189 SER A C 1
ATOM 1338 O O . SER A 1 179 ? 32.070 11.547 -0.261 1.00 52.40 189 SER A O 1
ATOM 1341 N N . ARG A 1 180 ? 33.346 10.144 0.953 1.00 51.79 190 ARG A N 1
ATOM 1342 C CA . ARG A 1 180 ? 32.906 8.967 0.211 1.00 51.95 190 ARG A CA 1
ATOM 1343 C C . ARG A 1 180 ? 31.409 8.856 0.336 1.00 49.88 190 ARG A C 1
ATOM 1344 O O . ARG A 1 180 ? 30.864 8.845 1.443 1.00 48.61 190 ARG A O 1
ATOM 1352 N N . TYR A 1 181 ? 30.748 8.825 -0.812 1.00 50.65 191 TYR A N 1
ATOM 1353 C CA . TYR A 1 181 ? 29.303 8.730 -0.861 1.00 50.68 191 TYR A CA 1
ATOM 1354 C C . TYR A 1 181 ? 28.826 7.320 -0.444 1.00 45.56 191 TYR A C 1
ATOM 1355 O O . TYR A 1 181 ? 29.328 6.309 -0.923 1.00 46.75 191 TYR A O 1
ATOM 1364 N N . VAL A 1 182 ? 27.884 7.274 0.489 1.00 45.73 192 VAL A N 1
ATOM 1365 C CA . VAL A 1 182 ? 27.349 6.013 0.991 1.00 45.28 192 VAL A CA 1
ATOM 1366 C C . VAL A 1 182 ? 25.822 6.074 1.026 1.00 45.56 192 VAL A C 1
ATOM 1367 O O . VAL A 1 182 ? 25.256 7.076 1.440 1.00 44.93 192 VAL A O 1
ATOM 1371 N N . VAL A 1 183 ? 25.152 5.001 0.604 1.00 43.72 193 VAL A N 1
ATOM 1372 C CA . VAL A 1 183 ? 23.700 4.938 0.744 1.00 40.57 193 VAL A CA 1
ATOM 1373 C C . VAL A 1 183 ? 23.317 3.926 1.835 1.00 41.39 193 VAL A C 1
ATOM 1374 O O . VAL A 1 183 ? 23.800 2.792 1.841 1.00 44.16 193 VAL A O 1
ATOM 1378 N N . LEU A 1 184 ? 22.473 4.354 2.769 1.00 41.48 194 LEU A N 1
ATOM 1379 C CA . LEU A 1 184 ? 21.950 3.478 3.813 1.00 42.87 194 LEU A CA 1
ATOM 1380 C C . LEU A 1 184 ? 20.544 3.027 3.438 1.00 40.35 194 LEU A C 1
ATOM 1381 O O . LEU A 1 184 ? 19.616 3.837 3.397 1.00 42.96 194 LEU A O 1
ATOM 1386 N N . ALA A 1 185 ? 20.398 1.738 3.157 1.00 43.47 195 ALA A N 1
ATOM 1387 C CA . ALA A 1 185 ? 19.092 1.171 2.811 1.00 42.16 195 ALA A CA 1
ATOM 1388 C C . ALA A 1 185 ? 18.563 0.422 4.026 1.00 37.54 195 ALA A C 1
ATOM 1389 O O . ALA A 1 185 ? 19.098 -0.620 4.410 1.00 40.30 195 ALA A O 1
ATOM 1391 N N . ARG A 1 186 ? 17.532 0.970 4.651 1.00 40.29 196 ARG A N 1
ATOM 1392 C CA . ARG A 1 186 ? 17.038 0.392 5.895 1.00 45.51 196 ARG A CA 1
ATOM 1393 C C . ARG A 1 186 ? 15.638 -0.207 5.748 1.00 40.28 196 ARG A C 1
ATOM 1394 O O . ARG A 1 186 ? 14.744 0.410 5.163 1.00 41.58 196 ARG A O 1
ATOM 1402 N N . GLU A 1 187 ? 15.469 -1.399 6.313 1.00 39.41 197 GLU A N 1
ATOM 1403 C CA . GLU A 1 187 ? 14.149 -2.034 6.425 1.00 45.05 197 GLU A CA 1
ATOM 1404 C C . GLU A 1 187 ? 13.432 -2.105 5.073 1.00 41.23 197 GLU A C 1
ATOM 1405 O O . GLU A 1 187 ? 12.250 -1.775 4.956 1.00 43.15 197 GLU A O 1
ATOM 1411 N N . LEU A 1 188 ? 14.183 -2.509 4.058 1.00 37.62 198 LEU A N 1
ATOM 1412 C CA . LEU A 1 188 ? 13.645 -2.664 2.713 1.00 41.52 198 LEU A CA 1
ATOM 1413 C C . LEU A 1 188 ? 12.411 -3.538 2.748 1.00 38.80 198 LEU A C 1
ATOM 1414 O O . LEU A 1 188 ? 12.414 -4.578 3.414 1.00 34.99 198 LEU A O 1
ATOM 1419 N N . THR A 1 189 ? 11.361 -3.070 2.071 1.00 38.06 199 THR A N 1
ATOM 1420 C CA . THR A 1 189 ? 10.091 -3.791 1.842 1.00 42.35 199 THR A CA 1
ATOM 1421 C C . THR A 1 189 ? 9.206 -3.767 3.075 1.00 45.09 199 THR A C 1
ATOM 1422 O O . THR A 1 189 ? 8.077 -4.232 3.024 1.00 41.70 199 THR A O 1
ATOM 1426 N N . LYS A 1 190 ? 9.718 -3.217 4.178 1.00 43.10 200 LYS A N 1
ATOM 1427 C CA . LYS A 1 190 ? 8.928 -3.072 5.411 1.00 45.21 200 LYS A CA 1
ATOM 1428 C C . LYS A 1 190 ? 8.328 -1.679 5.523 1.00 46.53 200 LYS A C 1
ATOM 1429 O O . LYS A 1 190 ? 8.643 -0.784 4.734 1.00 48.18 200 LYS A O 1
ATOM 1435 N N . THR A 1 191 ? 7.458 -1.488 6.504 1.00 51.49 201 THR A N 1
ATOM 1436 C CA . THR A 1 191 ? 6.769 -0.211 6.618 1.00 55.71 201 THR A CA 1
ATOM 1437 C C . THR A 1 191 ? 7.735 0.941 6.964 1.00 52.63 201 THR A C 1
ATOM 1438 O O . THR A 1 191 ? 7.493 2.079 6.588 1.00 52.80 201 THR A O 1
ATOM 1442 N N . TRP A 1 192 ? 8.854 0.641 7.625 1.00 52.27 202 TRP A N 1
ATOM 1443 C CA . TRP A 1 192 ? 9.828 1.695 7.949 1.00 54.89 202 TRP A CA 1
ATOM 1444 C C . TRP A 1 192 ? 10.904 1.913 6.893 1.00 54.45 202 TRP A C 1
ATOM 1445 O O . TRP A 1 192 ? 11.937 2.515 7.186 1.00 51.93 202 TRP A O 1
ATOM 1456 N N . GLU A 1 193 ? 10.675 1.423 5.679 1.00 46.38 203 GLU A N 1
ATOM 1457 C CA . GLU A 1 193 ? 11.686 1.484 4.630 1.00 47.51 203 GLU A CA 1
ATOM 1458 C C . GLU A 1 193 ? 12.166 2.915 4.359 1.00 48.46 203 GLU A C 1
ATOM 1459 O O . GLU A 1 193 ? 11.365 3.808 4.104 1.00 46.91 203 GLU A O 1
ATOM 1465 N N . THR A 1 194 ? 13.484 3.101 4.417 1.00 49.18 204 THR A N 1
ATOM 1466 C CA . THR A 1 194 ? 14.134 4.400 4.237 1.00 46.21 204 THR A CA 1
ATOM 1467 C C . THR A 1 194 ? 15.472 4.186 3.566 1.00 40.83 204 THR A C 1
ATOM 1468 O O . THR A 1 194 ? 16.327 3.468 4.089 1.00 46.94 204 THR A O 1
ATOM 1472 N N . ILE A 1 195 ? 15.644 4.796 2.401 1.00 45.18 205 ILE A N 1
ATOM 1473 C CA . ILE A 1 195 ? 16.894 4.745 1.661 1.00 43.91 205 ILE A CA 1
ATOM 1474 C C . ILE A 1 195 ? 17.461 6.172 1.570 1.00 49.28 205 ILE A C 1
ATOM 1475 O O . ILE A 1 195 ? 16.902 7.044 0.901 1.00 50.85 205 ILE A O 1
ATOM 1480 N N . HIS A 1 196 ? 18.555 6.415 2.275 1.00 48.32 206 HIS A N 1
ATOM 1481 C CA . HIS A 1 196 ? 19.113 7.764 2.387 1.00 46.86 206 HIS A CA 1
ATOM 1482 C C . HIS A 1 196 ? 20.597 7.736 2.078 1.00 47.43 206 HIS A C 1
ATOM 1483 O O . HIS A 1 196 ? 21.325 6.950 2.674 1.00 44.41 206 HIS A O 1
ATOM 1490 N N . GLY A 1 197 ? 21.035 8.580 1.144 1.00 48.54 207 GLY A N 1
ATOM 1491 C CA . GLY A 1 197 ? 22.435 8.655 0.755 1.00 48.16 207 GLY A CA 1
ATOM 1492 C C . GLY A 1 197 ? 23.060 10.026 1.023 1.00 52.19 207 GLY A C 1
ATOM 1493 O O . GLY A 1 197 ? 22.367 11.038 1.038 1.00 52.82 207 GLY A O 1
ATOM 1494 N N . ALA A 1 198 ? 24.375 10.048 1.223 1.00 53.50 208 ALA A N 1
ATOM 1495 C CA . ALA A 1 198 ? 25.116 11.272 1.550 1.00 53.36 208 ALA A CA 1
ATOM 1496 C C . ALA A 1 198 ? 26.603 10.966 1.678 1.00 52.01 208 ALA A C 1
ATOM 1497 O O . ALA A 1 198 ? 26.975 9.805 1.905 1.00 45.68 208 ALA A O 1
ATOM 1499 N N . PRO A 1 199 ? 27.465 12.002 1.537 1.00 56.00 209 PRO A N 1
ATOM 1500 C CA . PRO A 1 199 ? 28.853 11.834 2.004 1.00 53.85 209 PRO A CA 1
ATOM 1501 C C . PRO A 1 199 ? 28.837 11.255 3.415 1.00 48.53 209 PRO A C 1
ATOM 1502 O O . PRO A 1 199 ? 27.992 11.620 4.233 1.00 48.72 209 PRO A O 1
ATOM 1506 N N . VAL A 1 200 ? 29.741 10.330 3.693 1.00 46.58 210 VAL A N 1
ATOM 1507 C CA . VAL A 1 200 ? 29.521 9.438 4.819 1.00 44.83 210 VAL A CA 1
ATOM 1508 C C . VAL A 1 200 ? 29.574 10.194 6.156 1.00 46.50 210 VAL A C 1
ATOM 1509 O O . VAL A 1 200 ? 28.866 9.846 7.102 1.00 46.20 210 VAL A O 1
ATOM 1513 N N . GLY A 1 201 ? 30.377 11.249 6.234 1.00 49.09 211 GLY A N 1
ATOM 1514 C CA . GLY A 1 201 ? 30.395 12.067 7.434 1.00 44.95 211 GLY A CA 1
ATOM 1515 C C . GLY A 1 201 ? 29.053 12.729 7.693 1.00 44.68 211 GLY A C 1
ATOM 1516 O O . GLY A 1 201 ? 28.589 12.797 8.828 1.00 48.92 211 GLY A O 1
ATOM 1517 N N . GLU A 1 202 ? 28.418 13.220 6.636 1.00 45.12 212 GLU A N 1
ATOM 1518 C CA . GLU A 1 202 ? 27.054 13.743 6.739 1.00 50.85 212 GLU A CA 1
ATOM 1519 C C . GLU A 1 202 ? 26.044 12.641 7.084 1.00 50.20 212 GLU A C 1
ATOM 1520 O O . GLU A 1 202 ? 25.109 12.865 7.856 1.00 53.60 212 GLU A O 1
ATOM 1526 N N . LEU A 1 203 ? 26.228 11.464 6.497 1.00 50.35 213 LEU A N 1
ATOM 1527 C CA . LEU A 1 203 ? 25.350 10.323 6.779 1.00 47.04 213 LEU A CA 1
ATOM 1528 C C . LEU A 1 203 ? 25.427 9.974 8.254 1.00 46.42 213 LEU A C 1
ATOM 1529 O O . LEU A 1 203 ? 24.406 9.816 8.919 1.00 47.32 213 LEU A O 1
ATOM 1534 N N . LEU A 1 204 ? 26.649 9.885 8.771 1.00 49.70 214 LEU A N 1
ATOM 1535 C CA . LEU A 1 204 ? 26.870 9.568 10.188 1.00 49.07 214 LEU A CA 1
ATOM 1536 C C . LEU A 1 204 ? 26.162 10.561 11.107 1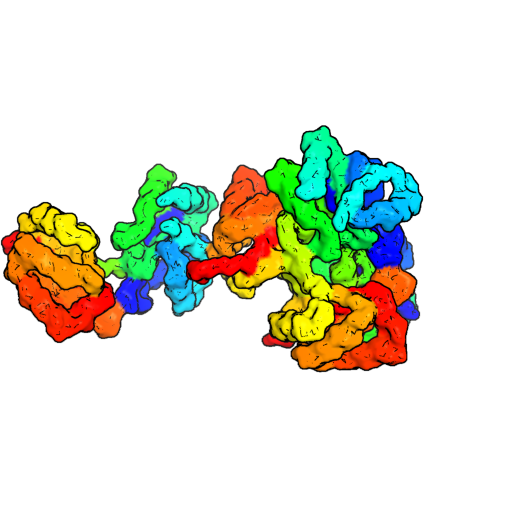.00 50.07 214 LEU A C 1
ATOM 1537 O O . LEU A 1 204 ? 25.559 10.171 12.108 1.00 52.71 214 LEU A O 1
ATOM 1542 N N . ALA A 1 205 ? 26.213 11.837 10.743 1.00 52.73 215 ALA A N 1
ATOM 1543 C CA . ALA A 1 205 ? 25.578 12.891 11.531 1.00 55.40 215 ALA A CA 1
ATOM 1544 C C . ALA A 1 205 ? 24.063 12.801 11.413 1.00 51.33 215 ALA A C 1
ATOM 1545 O O . ALA A 1 205 ? 23.344 12.910 12.403 1.00 50.41 215 ALA A O 1
ATOM 1547 N N . TRP A 1 206 ? 23.590 12.621 10.183 1.00 53.27 216 TRP A N 1
ATOM 1548 C CA . TRP A 1 206 ? 22.170 12.425 9.911 1.00 49.74 216 TRP A CA 1
ATOM 1549 C C . TRP A 1 206 ? 21.607 11.270 10.743 1.00 51.51 216 TRP A C 1
ATOM 1550 O O . TRP A 1 206 ? 20.541 11.383 11.337 1.00 53.89 216 TRP A O 1
ATOM 1561 N N . VAL A 1 207 ? 22.345 10.174 10.828 1.00 48.79 217 VAL A N 1
ATOM 1562 C CA . VAL A 1 207 ? 21.864 9.024 11.577 1.00 49.85 217 VAL A CA 1
ATOM 1563 C C . VAL A 1 207 ? 21.746 9.330 13.064 1.00 55.85 217 VAL A C 1
ATOM 1564 O O . VAL A 1 207 ? 20.781 8.918 13.714 1.00 54.49 217 VAL A O 1
ATOM 1568 N N . LYS A 1 208 ? 22.716 10.075 13.595 1.00 56.81 218 LYS A N 1
ATOM 1569 C CA . LYS A 1 208 ? 22.779 10.382 15.030 1.00 56.23 218 LYS A CA 1
ATOM 1570 C C . LYS A 1 208 ? 21.671 11.332 15.512 1.00 51.13 218 LYS A C 1
ATOM 1571 O O . LYS A 1 208 ? 21.319 11.333 16.689 1.00 54.32 218 LYS A O 1
ATOM 1577 N N . GLU A 1 209 ? 21.115 12.123 14.602 1.00 53.89 219 GLU A N 1
ATOM 1578 C CA . GLU A 1 209 ? 19.981 12.991 14.925 1.00 56.27 219 GLU A CA 1
ATOM 1579 C C . GLU A 1 209 ? 18.761 12.243 15.485 1.00 64.69 219 GLU A C 1
ATOM 1580 O O . GLU A 1 209 ? 18.105 12.732 16.408 1.00 66.63 219 GLU A O 1
ATOM 1586 N N . ASP A 1 210 ? 18.465 11.061 14.937 1.00 63.24 220 ASP A N 1
ATOM 1587 C CA . ASP A 1 210 ? 17.299 10.280 15.354 1.00 59.95 220 ASP A CA 1
ATOM 1588 C C . ASP A 1 210 ? 17.655 8.795 15.469 1.00 60.36 220 ASP A C 1
ATOM 1589 O O . ASP A 1 210 ? 18.082 8.176 14.493 1.00 60.40 220 ASP A O 1
ATOM 1594 N N . GLU A 1 211 ? 17.462 8.230 16.657 1.00 56.89 221 GLU A N 1
ATOM 1595 C CA . GLU A 1 211 ? 17.873 6.854 16.932 1.00 65.27 221 GLU A CA 1
ATOM 1596 C C . GLU A 1 211 ? 17.142 5.832 16.049 1.00 62.81 221 GLU A C 1
ATOM 1597 O O . GLU A 1 211 ? 17.653 4.744 15.783 1.00 62.20 221 GLU A O 1
ATOM 1603 N N . ASN A 1 212 ? 15.950 6.200 15.595 1.00 53.18 222 ASN A N 1
ATOM 1604 C CA . ASN A 1 212 ? 15.163 5.349 14.715 1.00 59.27 222 ASN A CA 1
ATOM 1605 C C . ASN A 1 212 ? 15.862 5.039 13.397 1.00 58.98 222 ASN A C 1
ATOM 1606 O O . ASN A 1 212 ? 15.623 3.982 12.793 1.00 53.53 222 ASN A O 1
ATOM 1611 N N . ARG A 1 213 ? 16.734 5.950 12.971 1.00 48.64 223 ARG A N 1
ATOM 1612 C CA . ARG A 1 213 ? 17.377 5.854 11.667 1.00 50.15 223 ARG A CA 1
ATOM 1613 C C . ARG A 1 213 ? 18.408 4.738 11.577 1.00 45.03 223 ARG A C 1
ATOM 1614 O O . ARG A 1 213 ? 18.968 4.497 10.511 1.00 46.81 223 ARG A O 1
ATOM 1622 N N . ARG A 1 214 ? 18.658 4.055 12.687 1.00 49.21 224 ARG A N 1
ATOM 1623 C CA . ARG A 1 214 ? 19.556 2.911 12.672 1.00 50.23 224 ARG A CA 1
ATOM 1624 C C . ARG A 1 214 ? 18.886 1.610 13.146 1.00 49.13 224 ARG A C 1
ATOM 1625 O O . ARG A 1 214 ? 19.567 0.615 13.369 1.00 53.67 224 ARG A O 1
ATOM 1633 N N . LYS A 1 215 ? 17.565 1.620 13.310 1.00 48.72 225 LYS A N 1
ATOM 1634 C CA . LYS A 1 215 ? 16.841 0.449 13.818 1.00 51.64 225 LYS A CA 1
ATOM 1635 C C . LYS A 1 215 ? 16.481 -0.528 12.696 1.00 50.13 225 LYS A C 1
ATOM 1636 O O . LYS A 1 215 ? 16.031 -0.122 11.626 1.00 47.31 225 LYS A O 1
ATOM 1642 N N . GLY A 1 216 ? 16.647 -1.820 12.953 1.00 50.84 226 GLY A N 1
ATOM 1643 C CA . GLY A 1 216 ? 16.231 -2.820 11.987 1.00 49.12 226 GLY A CA 1
ATOM 1644 C C . GLY A 1 216 ? 17.377 -3.344 11.151 1.00 46.81 226 GLY A C 1
ATOM 1645 O O . GLY A 1 216 ? 18.522 -3.405 11.591 1.00 46.34 226 GLY A O 1
ATOM 1646 N N . GLU A 1 217 ? 17.068 -3.745 9.929 1.00 48.43 227 GLU A N 1
ATOM 1647 C CA . GLU A 1 217 ? 18.079 -4.348 9.076 1.00 47.57 227 GLU A CA 1
ATOM 1648 C C . GLU A 1 217 ? 18.505 -3.353 8.019 1.00 39.87 227 GLU A C 1
ATOM 1649 O O . GLU A 1 217 ? 17.702 -2.537 7.586 1.00 39.30 227 GLU A O 1
ATOM 1655 N N . MET A 1 218 ? 19.771 -3.429 7.624 1.00 42.12 228 MET A N 1
ATOM 1656 C CA . MET A 1 218 ? 20.376 -2.403 6.785 1.00 40.46 228 MET A CA 1
ATOM 1657 C C . MET A 1 218 ? 21.400 -2.945 5.809 1.00 35.84 228 MET A C 1
ATOM 1658 O O . MET A 1 218 ? 22.155 -3.875 6.103 1.00 39.49 228 MET A O 1
ATOM 1663 N N . VAL A 1 219 ? 21.432 -2.312 4.653 1.00 36.16 229 VAL A N 1
ATOM 1664 C CA . VAL A 1 219 ? 22.475 -2.518 3.676 1.00 35.66 229 VAL A CA 1
ATOM 1665 C C . VAL A 1 219 ? 23.211 -1.187 3.459 1.00 35.27 229 VAL A C 1
ATOM 1666 O O . VAL A 1 219 ? 22.596 -0.112 3.460 1.00 34.87 229 VAL A O 1
ATOM 1670 N N . LEU A 1 220 ? 24.518 -1.268 3.255 1.00 38.51 230 LEU A N 1
ATOM 1671 C CA . LEU A 1 220 ? 25.314 -0.091 2.902 1.00 38.62 230 LEU A CA 1
ATOM 1672 C C . LEU A 1 220 ? 25.755 -0.168 1.459 1.00 38.06 230 LEU A C 1
ATOM 1673 O O . LEU A 1 220 ? 26.432 -1.104 1.074 1.00 40.59 230 LEU A O 1
ATOM 1678 N N . ILE A 1 221 ? 25.379 0.809 0.651 1.00 35.85 231 ILE A N 1
ATOM 1679 C CA . ILE A 1 221 ? 25.915 0.857 -0.710 1.00 40.30 231 ILE A CA 1
ATOM 1680 C C . ILE A 1 221 ? 26.974 1.959 -0.770 1.00 39.61 231 ILE A C 1
ATOM 1681 O O . ILE A 1 221 ? 26.664 3.130 -0.584 1.00 41.84 231 ILE A O 1
ATOM 1686 N N . VAL A 1 222 ? 28.217 1.572 -1.005 1.00 40.29 232 VAL A N 1
ATOM 1687 C CA . VAL A 1 222 ? 29.331 2.496 -0.882 1.00 44.27 232 VAL A CA 1
ATOM 1688 C C . VAL A 1 222 ? 29.925 2.798 -2.254 1.00 44.07 232 VAL A C 1
ATOM 1689 O O . VAL A 1 222 ? 30.329 1.896 -2.976 1.00 41.70 232 VAL A O 1
ATOM 1693 N N . GLU A 1 223 ? 29.944 4.073 -2.616 1.00 51.94 233 GLU A N 1
ATOM 1694 C CA . GLU A 1 223 ? 30.585 4.522 -3.846 1.00 51.52 233 GLU A CA 1
ATOM 1695 C C . GLU A 1 223 ? 32.031 4.017 -3.920 1.00 48.67 233 GLU A C 1
ATOM 1696 O O . GLU A 1 223 ? 32.752 4.019 -2.919 1.00 48.87 233 GLU A O 1
ATOM 1702 N N . GLY A 1 224 ? 32.439 3.537 -5.092 1.00 47.88 234 GLY A N 1
ATOM 1703 C CA . GLY A 1 224 ? 33.810 3.093 -5.289 1.00 47.25 234 GLY A CA 1
ATOM 1704 C C . GLY A 1 224 ? 34.814 4.239 -5.152 1.00 51.27 234 GLY A C 1
ATOM 1705 O O . GLY A 1 224 ? 34.442 5.416 -5.094 1.00 50.56 234 GLY A O 1
ATOM 1706 N N . HIS A 1 225 ? 36.093 3.889 -5.099 1.00 51.50 235 HIS A N 1
ATOM 1707 C CA . HIS A 1 225 ? 37.175 4.859 -4.974 1.00 58.18 235 HIS A CA 1
ATOM 1708 C C . HIS A 1 225 ? 37.479 5.613 -6.285 1.00 60.20 235 HIS A C 1
ATOM 1709 O O . HIS A 1 225 ? 37.745 4.997 -7.308 1.00 56.29 235 HIS A O 1
ATOM 1716 N N . LYS A 1 226 ? 37.444 6.942 -6.245 1.00 58.39 236 LYS A N 1
ATOM 1717 C CA . LYS A 1 226 ? 37.902 7.752 -7.375 1.00 69.39 236 LYS A CA 1
ATOM 1718 C C . LYS A 1 226 ? 39.343 8.240 -7.170 1.00 67.74 236 LYS A C 1
ATOM 1719 O O . LYS A 1 226 ? 39.756 8.526 -6.046 1.00 64.98 236 LYS A O 1
ATOM 1725 N N . ALA A 1 227 ? 40.107 8.332 -8.254 1.00 68.07 237 ALA A N 1
ATOM 1726 C CA . ALA A 1 227 ? 41.501 8.775 -8.167 1.00 74.09 237 ALA A CA 1
ATOM 1727 C C . ALA A 1 227 ? 41.618 10.189 -7.589 1.00 70.93 237 ALA A C 1
ATOM 1728 O O . ALA A 1 227 ? 40.876 11.086 -7.975 1.00 72.33 237 ALA A O 1
ATOM 1730 N N . GLN A 1 228 ? 42.542 10.369 -6.650 1.00 71.93 238 GLN A N 1
ATOM 1731 C CA . GLN A 1 228 ? 42.777 11.661 -6.002 1.00 72.56 238 GLN A CA 1
ATOM 1732 C C . GLN A 1 228 ? 44.258 12.031 -6.060 1.00 73.20 238 GLN A C 1
ATOM 1733 O O . GLN A 1 228 ? 45.116 11.164 -5.883 1.00 73.01 238 GLN A O 1
ATOM 1739 N N . GLU A 1 229 ? 44.564 13.307 -6.301 1.00 73.86 239 GLU A N 1
ATOM 1740 C CA . GLU A 1 229 ? 45.963 13.729 -6.425 1.00 68.51 239 GLU A CA 1
ATOM 1741 C C . GLU A 1 229 ? 46.729 13.606 -5.112 1.00 70.82 239 GLU A C 1
ATOM 1742 O O . GLU A 1 229 ? 47.857 13.118 -5.088 1.00 72.71 239 GLU A O 1
ATOM 1748 N N . GLU A 1 230 ? 46.100 14.046 -4.026 1.00 74.11 240 GLU A N 1
ATOM 1749 C CA . GLU A 1 230 ? 46.679 13.957 -2.684 1.00 79.80 240 GLU A CA 1
ATOM 1750 C C . GLU A 1 230 ? 47.144 12.535 -2.334 1.00 84.58 240 GLU A C 1
ATOM 1751 O O . GLU A 1 230 ? 48.001 12.355 -1.462 1.00 85.19 240 GLU A O 1
ATOM 1757 N N . ASP A 1 231 ? 46.575 11.535 -3.008 1.00 87.82 241 ASP A N 1
ATOM 1758 C CA . ASP A 1 231 ? 47.061 10.160 -2.906 1.00 86.95 241 ASP A CA 1
ATOM 1759 C C . ASP A 1 231 ? 46.958 9.635 -1.476 1.00 90.68 241 ASP A C 1
ATOM 1760 O O . ASP A 1 231 ? 46.224 10.189 -0.651 1.00 92.33 241 ASP A O 1
ATOM 1765 N N . MET B 1 1 ? 3.089 14.106 -4.227 1.00 75.61 11 MET B N 1
ATOM 1766 C CA . MET B 1 1 ? 4.382 13.710 -4.783 1.00 74.89 11 MET B CA 1
ATOM 1767 C C . MET B 1 1 ? 4.396 12.212 -5.132 1.00 70.01 11 MET B C 1
ATOM 1768 O O . MET B 1 1 ? 4.164 11.366 -4.270 1.00 72.17 11 MET B O 1
ATOM 1773 N N . GLY B 1 2 ? 4.665 11.895 -6.398 1.00 67.04 12 GLY B N 1
ATOM 1774 C CA . GLY B 1 2 ? 4.653 10.517 -6.869 1.00 64.31 12 GLY B CA 1
ATOM 1775 C C . GLY B 1 2 ? 5.856 9.707 -6.407 1.00 63.02 12 GLY B C 1
ATOM 1776 O O . GLY B 1 2 ? 6.817 10.257 -5.870 1.00 62.66 12 GLY B O 1
ATOM 1777 N N . GLN B 1 3 ? 5.807 8.395 -6.615 1.00 57.14 13 GLN B N 1
ATOM 1778 C CA . GLN B 1 3 ? 6.925 7.527 -6.235 1.00 56.76 13 GLN B CA 1
ATOM 1779 C C . GLN B 1 3 ? 7.399 6.690 -7.403 1.00 47.42 13 GLN B C 1
ATOM 1780 O O . GLN B 1 3 ? 6.628 6.382 -8.301 1.00 50.38 13 GLN B O 1
ATOM 1786 N N . LEU B 1 4 ? 8.676 6.340 -7.406 1.00 47.14 14 LEU B N 1
ATOM 1787 C CA . LEU B 1 4 ? 9.207 5.437 -8.427 1.00 47.60 14 LEU B CA 1
ATOM 1788 C C . LEU B 1 4 ? 9.395 4.028 -7.847 1.00 50.89 14 LEU B C 1
ATOM 1789 O O . LEU B 1 4 ? 10.066 3.869 -6.823 1.00 49.63 14 LEU B O 1
ATOM 1794 N N . TYR B 1 5 ? 8.802 3.026 -8.501 1.00 46.82 15 TYR B N 1
ATOM 1795 C CA . TYR B 1 5 ? 8.937 1.622 -8.101 1.00 44.72 15 TYR B CA 1
ATOM 1796 C C . TYR B 1 5 ? 9.854 0.883 -9.049 1.00 47.36 15 TYR B C 1
ATOM 1797 O O . TYR B 1 5 ? 9.632 0.899 -10.254 1.00 50.66 15 TYR B O 1
ATOM 1806 N N . ILE B 1 6 ? 10.883 0.237 -8.511 1.00 40.30 16 ILE B N 1
ATOM 1807 C CA . ILE B 1 6 ? 11.740 -0.636 -9.314 1.00 45.54 16 ILE B CA 1
ATOM 1808 C C . ILE B 1 6 ? 11.164 -2.049 -9.249 1.00 46.37 16 ILE B C 1
ATOM 1809 O O . ILE B 1 6 ? 11.080 -2.622 -8.164 1.00 47.02 16 ILE B O 1
ATOM 1814 N N . VAL B 1 7 ? 10.761 -2.605 -10.391 1.00 44.51 17 VAL B N 1
ATOM 1815 C CA . VAL B 1 7 ? 10.038 -3.880 -10.418 1.00 41.39 17 VAL B CA 1
ATOM 1816 C C . VAL B 1 7 ? 10.746 -4.927 -11.264 1.00 42.95 17 VAL B C 1
ATOM 1817 O O . VAL B 1 7 ? 10.677 -4.883 -12.489 1.00 47.01 17 VAL B O 1
ATOM 1821 N N . PRO B 1 8 ? 11.426 -5.888 -10.610 1.00 42.86 18 PRO B N 1
ATOM 1822 C CA . PRO B 1 8 ? 12.057 -6.995 -11.329 1.00 43.89 18 PRO B CA 1
ATOM 1823 C C . PRO B 1 8 ? 10.997 -7.899 -11.952 1.00 44.38 18 PRO B C 1
ATOM 1824 O O . PRO B 1 8 ? 9.890 -8.000 -11.422 1.00 41.96 18 PRO B O 1
ATOM 1828 N N . THR B 1 9 ? 11.345 -8.537 -13.062 1.00 47.36 19 THR B N 1
ATOM 1829 C CA . THR B 1 9 ? 10.430 -9.403 -13.772 1.00 46.21 19 THR B CA 1
ATOM 1830 C C . THR B 1 9 ? 11.093 -10.767 -13.978 1.00 45.43 19 THR B C 1
ATOM 1831 O O . THR B 1 9 ? 12.297 -10.916 -13.718 1.00 42.98 19 THR B O 1
ATOM 1835 N N . PRO B 1 10 ? 10.311 -11.778 -14.414 1.00 45.28 20 PRO B N 1
ATOM 1836 C CA . PRO B 1 10 ? 10.890 -13.112 -14.608 1.00 42.76 20 PRO B CA 1
ATOM 1837 C C . PRO B 1 10 ? 12.094 -13.150 -15.549 1.00 43.89 20 PRO B C 1
ATOM 1838 O O . PRO B 1 10 ? 12.302 -12.224 -16.313 1.00 41.86 20 PRO B O 1
ATOM 1842 N N . ILE B 1 11 ? 12.897 -14.206 -15.460 1.00 44.29 21 ILE B N 1
ATOM 1843 C CA . ILE B 1 11 ? 14.039 -14.358 -16.353 1.00 45.59 21 ILE B CA 1
ATOM 1844 C C . ILE B 1 11 ? 13.858 -15.605 -17.202 1.00 44.40 21 ILE B C 1
ATOM 1845 O O . ILE B 1 11 ? 14.828 -16.299 -17.521 1.00 46.58 21 ILE B O 1
ATOM 1850 N N . GLY B 1 12 ? 12.605 -15.901 -17.545 1.00 41.05 22 GLY B N 1
ATOM 1851 C CA . GLY B 1 12 ? 12.294 -17.041 -18.395 1.00 44.94 22 GLY B CA 1
ATOM 1852 C C . GLY B 1 12 ? 11.184 -17.956 -17.901 1.00 52.52 22 GLY B C 1
ATOM 1853 O O . GLY B 1 12 ? 10.823 -18.914 -18.592 1.00 49.48 22 GLY B O 1
ATOM 1854 N N . ASN B 1 13 ? 10.645 -17.687 -16.714 1.00 44.86 23 ASN B N 1
ATOM 1855 C CA . ASN B 1 13 ? 9.559 -18.505 -16.163 1.00 42.26 23 ASN B CA 1
ATOM 1856 C C . ASN B 1 13 ? 8.517 -17.614 -15.488 1.00 47.04 23 ASN B C 1
ATOM 1857 O O . ASN B 1 13 ? 8.816 -16.911 -14.515 1.00 42.42 23 ASN B O 1
ATOM 1862 N N . LEU B 1 14 ? 7.288 -17.656 -15.985 1.00 47.36 24 LEU B N 1
ATOM 1863 C CA . LEU B 1 14 ? 6.264 -16.704 -15.541 1.00 47.72 24 LEU B CA 1
ATOM 1864 C C . LEU B 1 14 ? 5.745 -16.961 -14.132 1.00 44.26 24 LEU B C 1
ATOM 1865 O O . LEU B 1 14 ? 5.091 -16.099 -13.552 1.00 46.29 24 LEU B O 1
ATOM 1870 N N . ALA B 1 15 ? 6.041 -18.132 -13.578 1.00 42.34 25 ALA B N 1
ATOM 1871 C CA . ALA B 1 15 ? 5.729 -18.399 -12.182 1.00 43.67 25 ALA B CA 1
ATOM 1872 C C . ALA B 1 15 ? 6.739 -17.701 -11.226 1.00 42.33 25 ALA B C 1
ATOM 1873 O O . ALA B 1 15 ? 6.535 -17.659 -10.021 1.00 38.17 25 ALA B O 1
ATOM 1875 N N . ASP B 1 16 ? 7.813 -17.134 -11.763 1.00 40.42 26 ASP B N 1
ATOM 1876 C CA . ASP B 1 16 ? 8.769 -16.395 -10.931 1.00 38.56 26 ASP B CA 1
ATOM 1877 C C . ASP B 1 16 ? 8.343 -14.925 -10.760 1.00 44.60 26 ASP B C 1
ATOM 1878 O O . ASP B 1 16 ? 9.154 -14.011 -10.769 1.00 53.80 26 ASP B O 1
ATOM 1883 N N . ILE B 1 17 ? 7.048 -14.732 -10.600 1.00 45.93 27 ILE B N 1
ATOM 1884 C CA . ILE B 1 17 ? 6.434 -13.439 -10.377 1.00 44.24 27 ILE B CA 1
ATOM 1885 C C . ILE B 1 17 ? 6.056 -13.404 -8.909 1.00 42.40 27 ILE B C 1
ATOM 1886 O O . ILE B 1 17 ? 5.861 -14.454 -8.298 1.00 41.78 27 ILE B O 1
ATOM 1891 N N . THR B 1 18 ? 5.938 -12.216 -8.336 1.00 42.80 28 THR B N 1
ATOM 1892 C CA . THR B 1 18 ? 5.517 -12.087 -6.949 1.00 38.87 28 THR B CA 1
ATOM 1893 C C . THR B 1 18 ? 4.204 -11.373 -6.900 1.00 38.96 28 THR B C 1
ATOM 1894 O O . THR B 1 18 ? 3.879 -10.631 -7.826 1.00 40.31 28 THR B O 1
ATOM 1898 N N . GLN B 1 19 ? 3.458 -11.555 -5.816 1.00 38.36 29 GLN B N 1
ATOM 1899 C CA . GLN B 1 19 ? 2.195 -10.851 -5.660 1.00 37.27 29 GLN B CA 1
ATOM 1900 C C . GLN B 1 19 ? 2.357 -9.337 -5.565 1.00 43.20 29 GLN B C 1
ATOM 1901 O O . GLN B 1 19 ? 1.528 -8.622 -6.102 1.00 40.07 29 GLN B O 1
ATOM 1907 N N . ARG B 1 20 ? 3.383 -8.843 -4.866 1.00 39.46 30 ARG B N 1
ATOM 1908 C CA . ARG B 1 20 ? 3.566 -7.400 -4.764 1.00 43.39 30 ARG B CA 1
ATOM 1909 C C . ARG B 1 20 ? 3.926 -6.774 -6.132 1.00 39.65 30 ARG B C 1
ATOM 1910 O O . ARG B 1 20 ? 3.470 -5.687 -6.449 1.00 42.60 30 ARG B O 1
ATOM 1918 N N . ALA B 1 21 ? 4.741 -7.455 -6.927 1.00 38.49 31 ALA B N 1
ATOM 1919 C CA . ALA B 1 21 ? 4.977 -7.009 -8.303 1.00 41.28 31 ALA B CA 1
ATOM 1920 C C . ALA B 1 21 ? 3.654 -6.813 -9.086 1.00 46.51 31 ALA B C 1
ATOM 1921 O O . ALA B 1 21 ? 3.445 -5.770 -9.677 1.00 43.32 31 ALA B O 1
ATOM 1923 N N . LEU B 1 22 ? 2.765 -7.809 -9.070 1.00 42.81 32 LEU B N 1
ATOM 1924 C CA . LEU B 1 22 ? 1.502 -7.720 -9.813 1.00 44.85 32 LEU B CA 1
ATOM 1925 C C . LEU B 1 22 ? 0.635 -6.581 -9.308 1.00 46.76 32 LEU B C 1
ATOM 1926 O O . LEU B 1 22 ? -0.039 -5.924 -10.084 1.00 45.07 32 LEU B O 1
ATOM 1931 N N . GLU B 1 23 ? 0.634 -6.363 -8.003 1.00 45.78 33 GLU B N 1
ATOM 1932 C CA . GLU B 1 23 ? -0.153 -5.285 -7.418 1.00 43.94 33 GLU B CA 1
ATOM 1933 C C . GLU B 1 23 ? 0.426 -3.894 -7.754 1.00 48.95 33 GLU B C 1
ATOM 1934 O O . GLU B 1 23 ? -0.321 -2.952 -8.024 1.00 47.83 33 GLU B O 1
ATOM 1940 N N . VAL B 1 24 ? 1.748 -3.764 -7.757 1.00 42.66 34 VAL B N 1
ATOM 1941 C CA . VAL B 1 24 ? 2.359 -2.476 -8.101 1.00 42.59 34 VAL B CA 1
ATOM 1942 C C . VAL B 1 24 ? 2.137 -2.150 -9.587 1.00 47.38 34 VAL B C 1
ATOM 1943 O O . VAL B 1 24 ? 1.693 -1.056 -9.922 1.00 45.74 34 VAL B O 1
ATOM 1947 N N . LEU B 1 25 ? 2.417 -3.106 -10.469 1.00 48.12 35 LEU B N 1
ATOM 1948 C CA . LEU B 1 25 ? 2.243 -2.879 -11.900 1.00 48.25 35 LEU B CA 1
ATOM 1949 C C . LEU B 1 25 ? 0.824 -2.412 -12.253 1.00 52.64 35 LEU B C 1
ATOM 1950 O O . LEU B 1 25 ? 0.644 -1.555 -13.118 1.00 53.96 35 LEU B O 1
ATOM 1955 N N . GLN B 1 26 ? -0.166 -2.965 -11.559 1.00 50.25 36 GLN B N 1
ATOM 1956 C CA . GLN B 1 26 ? -1.558 -2.657 -11.817 1.00 50.07 36 GLN B CA 1
ATOM 1957 C C . GLN B 1 26 ? -1.988 -1.343 -11.153 1.00 52.69 36 GLN B C 1
ATOM 1958 O O . GLN B 1 26 ? -2.963 -0.712 -11.572 1.00 53.67 36 GLN B O 1
ATOM 1964 N N . ALA B 1 27 ? -1.252 -0.920 -10.131 1.00 50.56 37 ALA B N 1
ATOM 1965 C CA . ALA B 1 27 ? -1.624 0.267 -9.374 1.00 48.01 37 ALA B CA 1
ATOM 1966 C C . ALA B 1 27 ? -0.969 1.559 -9.903 1.00 52.70 37 ALA B C 1
ATOM 1967 O O . ALA B 1 27 ? -1.543 2.636 -9.766 1.00 50.66 37 ALA B O 1
ATOM 1969 N N . VAL B 1 28 ? 0.215 1.472 -10.503 1.00 46.92 38 VAL B N 1
ATOM 1970 C CA . VAL B 1 28 ? 0.884 2.702 -10.918 1.00 53.73 38 VAL B CA 1
ATOM 1971 C C . VAL B 1 28 ? 0.206 3.386 -12.108 1.00 55.35 38 VAL B C 1
ATOM 1972 O O . VAL B 1 28 ? -0.436 2.742 -12.940 1.00 50.70 38 VAL B O 1
ATOM 1976 N N . ASP B 1 29 ? 0.382 4.702 -12.183 1.00 59.78 39 ASP B N 1
ATOM 1977 C CA . ASP B 1 29 ? -0.155 5.491 -13.285 1.00 60.90 39 ASP B CA 1
ATOM 1978 C C . ASP B 1 29 ? 0.535 5.137 -14.604 1.00 61.18 39 ASP B C 1
ATOM 1979 O O . ASP B 1 29 ? -0.103 5.096 -15.654 1.00 65.17 39 ASP B O 1
ATOM 1984 N N . LEU B 1 30 ? 1.829 4.840 -14.540 1.00 58.99 40 LEU B N 1
ATOM 1985 C CA . LEU B 1 30 ? 2.612 4.600 -15.748 1.00 60.10 40 LEU B CA 1
ATOM 1986 C C . LEU B 1 30 ? 3.730 3.564 -15.544 1.00 58.63 40 LEU B C 1
ATOM 1987 O O . LEU B 1 30 ? 4.339 3.504 -14.475 1.00 55.09 40 LEU B O 1
ATOM 1992 N N . ILE B 1 31 ? 4.005 2.769 -16.577 1.00 52.31 41 ILE B N 1
ATOM 1993 C CA . ILE B 1 31 ? 5.110 1.820 -16.556 1.00 52.91 41 ILE B CA 1
ATOM 1994 C C . ILE B 1 31 ? 6.168 2.135 -17.610 1.00 57.35 41 ILE B C 1
ATOM 1995 O O . ILE B 1 31 ? 5.912 2.013 -18.803 1.00 60.36 41 ILE B O 1
ATOM 2000 N N . ALA B 1 32 ? 7.357 2.528 -17.164 1.00 55.66 42 ALA B N 1
ATOM 2001 C CA . ALA B 1 32 ? 8.485 2.772 -18.053 1.00 54.85 42 ALA B CA 1
ATOM 2002 C C . ALA B 1 32 ? 9.247 1.489 -18.356 1.00 61.17 42 ALA B C 1
ATOM 2003 O O . ALA B 1 32 ? 9.857 0.893 -17.467 1.00 60.29 42 ALA B O 1
ATOM 2005 N N . ALA B 1 33 ? 9.222 1.064 -19.613 1.00 57.18 43 ALA B N 1
ATOM 2006 C CA . ALA B 1 33 ? 9.812 -0.212 -19.972 1.00 61.02 43 ALA B CA 1
ATOM 2007 C C . ALA B 1 33 ? 10.989 -0.069 -20.916 1.00 70.25 43 ALA B C 1
ATOM 2008 O O . ALA B 1 33 ? 11.126 0.926 -21.624 1.00 72.90 43 ALA B O 1
ATOM 2010 N N . GLU B 1 34 ? 11.845 -1.081 -20.899 1.00 66.30 44 GLU B N 1
ATOM 2011 C CA . GLU B 1 34 ? 12.925 -1.219 -21.861 1.00 73.30 44 GLU B CA 1
ATOM 2012 C C . GLU B 1 34 ? 12.336 -1.435 -23.262 1.00 75.45 44 GLU B C 1
ATOM 2013 O O . GLU B 1 34 ? 12.615 -0.668 -24.185 1.00 75.24 44 GLU B O 1
ATOM 2019 N N . ASP B 1 35 ? 11.525 -2.484 -23.404 1.00 75.96 45 ASP B N 1
ATOM 2020 C CA . ASP B 1 35 ? 10.742 -2.733 -24.615 1.00 71.93 45 ASP B CA 1
ATOM 2021 C C . ASP B 1 35 ? 9.264 -2.854 -24.255 1.00 73.47 45 ASP B C 1
ATOM 2022 O O . ASP B 1 35 ? 8.864 -3.764 -23.538 1.00 74.79 45 ASP B O 1
ATOM 2027 N N . THR B 1 36 ? 8.452 -1.945 -24.782 1.00 73.96 46 THR B N 1
ATOM 2028 C CA . THR B 1 36 ? 7.024 -1.925 -24.497 1.00 73.08 46 THR B CA 1
ATOM 2029 C C . THR B 1 36 ? 6.288 -3.190 -24.944 1.00 75.67 46 THR B C 1
ATOM 2030 O O . THR B 1 36 ? 5.240 -3.527 -24.390 1.00 74.42 46 THR B O 1
ATOM 2034 N N . ARG B 1 37 ? 6.841 -3.889 -25.934 1.00 75.09 47 ARG B N 1
ATOM 2035 C CA . ARG B 1 37 ? 6.199 -5.074 -26.496 1.00 74.80 47 ARG B CA 1
ATOM 2036 C C . ARG B 1 37 ? 6.435 -6.337 -25.662 1.00 70.43 47 ARG B C 1
ATOM 2037 O O . ARG B 1 37 ? 5.524 -7.152 -25.499 1.00 69.68 47 ARG B O 1
ATOM 2045 N N . HIS B 1 38 ? 7.655 -6.510 -25.159 1.00 72.30 48 HIS B N 1
ATOM 2046 C CA . HIS B 1 38 ? 7.945 -7.616 -24.249 1.00 69.74 48 HIS B CA 1
ATOM 2047 C C . HIS B 1 38 ? 7.077 -7.482 -23.009 1.00 64.75 48 HIS B C 1
ATOM 2048 O O . HIS B 1 38 ? 6.453 -8.448 -22.565 1.00 63.28 48 HIS B O 1
ATOM 2055 N N . THR B 1 39 ? 7.021 -6.265 -22.479 1.00 68.76 49 THR B N 1
ATOM 2056 C CA . THR B 1 39 ? 6.263 -5.958 -21.268 1.00 66.01 49 THR B CA 1
ATOM 2057 C C . THR B 1 39 ? 4.752 -6.059 -21.478 1.00 67.42 49 THR B C 1
ATOM 2058 O O . THR B 1 39 ? 4.011 -6.468 -20.571 1.00 64.23 49 THR B O 1
ATOM 2062 N N . GLY B 1 40 ? 4.295 -5.695 -22.673 1.00 68.50 50 GLY B N 1
ATOM 2063 C CA . GLY B 1 40 ? 2.889 -5.831 -23.018 1.00 59.78 50 GLY B CA 1
ATOM 2064 C C . GLY B 1 40 ? 2.458 -7.283 -23.011 1.00 58.07 50 GLY B C 1
ATOM 2065 O O . GLY B 1 40 ? 1.387 -7.624 -22.521 1.00 61.98 50 GLY B O 1
ATOM 2066 N N . LEU B 1 41 ? 3.301 -8.144 -23.562 1.00 62.93 51 LEU B N 1
ATOM 2067 C CA . LEU B 1 41 ? 3.059 -9.579 -23.532 1.00 64.57 51 LEU B CA 1
ATOM 2068 C C . LEU B 1 41 ? 2.934 -10.078 -22.092 1.00 65.11 51 LEU B C 1
ATOM 2069 O O . LEU B 1 41 ? 1.982 -10.781 -21.731 1.00 61.98 51 LEU B O 1
ATOM 2074 N N . LEU B 1 42 ? 3.913 -9.694 -21.279 1.00 63.64 52 LEU B N 1
ATOM 2075 C CA . LEU B 1 42 ? 3.935 -9.980 -19.851 1.00 61.24 52 LEU B CA 1
ATOM 2076 C C . LEU B 1 42 ? 2.666 -9.502 -19.137 1.00 56.30 52 LEU B C 1
ATOM 2077 O O . LEU B 1 42 ? 2.000 -10.277 -18.456 1.00 54.66 52 LEU B O 1
ATOM 2082 N N . LEU B 1 43 ? 2.324 -8.231 -19.307 1.00 57.03 53 LEU B N 1
ATOM 2083 C CA . LEU B 1 43 ? 1.151 -7.667 -18.647 1.00 57.39 53 LEU B CA 1
ATOM 2084 C C . LEU B 1 43 ? -0.142 -8.354 -19.071 1.00 62.85 53 LEU B C 1
ATOM 2085 O O . LEU B 1 43 ? -1.039 -8.574 -18.255 1.00 65.08 53 LEU B O 1
ATOM 2090 N N . GLN B 1 44 ? -0.236 -8.698 -20.349 1.00 60.87 54 GLN B N 1
ATOM 2091 C CA . GLN B 1 44 ? -1.442 -9.328 -20.851 1.00 65.18 54 GLN B CA 1
ATOM 2092 C C . GLN B 1 44 ? -1.579 -10.725 -20.261 1.00 63.83 54 GLN B C 1
ATOM 2093 O O . GLN B 1 44 ? -2.684 -11.166 -19.960 1.00 64.09 54 GLN B O 1
ATOM 2099 N N . HIS B 1 45 ? -0.461 -11.419 -20.079 1.00 61.97 55 HIS B N 1
ATOM 2100 C CA . HIS B 1 45 ? -0.517 -12.721 -19.421 1.00 62.27 55 HIS B CA 1
ATOM 2101 C C . HIS B 1 45 ? -1.134 -12.633 -18.025 1.00 58.54 55 HIS B C 1
ATOM 2102 O O . HIS B 1 45 ? -1.848 -13.528 -17.603 1.00 57.13 55 HIS B O 1
ATOM 2109 N N . PHE B 1 46 ? -0.879 -11.545 -17.315 1.00 57.96 56 PHE B N 1
ATOM 2110 C CA . PHE B 1 46 ? -1.414 -11.415 -15.963 1.00 58.86 56 PHE B CA 1
ATOM 2111 C C . PHE B 1 46 ? -2.703 -10.611 -15.906 1.00 64.06 56 PHE B C 1
ATOM 2112 O O . PHE B 1 46 ? -3.212 -10.330 -14.821 1.00 61.08 56 PHE B O 1
ATOM 2120 N N . GLY B 1 47 ? -3.242 -10.267 -17.077 1.00 66.16 57 GLY B N 1
ATOM 2121 C CA . GLY B 1 47 ? -4.511 -9.570 -17.156 1.00 57.46 57 GLY B CA 1
ATOM 2122 C C . GLY B 1 47 ? -4.419 -8.182 -16.565 1.00 57.69 57 GLY B C 1
ATOM 2123 O O . GLY B 1 47 ? -5.326 -7.714 -15.880 1.00 61.02 57 GLY B O 1
ATOM 2124 N N . ILE B 1 48 ? -3.306 -7.516 -16.824 1.00 54.56 58 ILE B N 1
ATOM 2125 C CA . ILE B 1 48 ? -3.123 -6.150 -16.352 1.00 55.62 58 ILE B CA 1
ATOM 2126 C C . ILE B 1 48 ? -3.102 -5.214 -17.552 1.00 58.02 58 ILE B C 1
ATOM 2127 O O . ILE B 1 48 ? -2.296 -5.383 -18.472 1.00 57.96 58 ILE B O 1
ATOM 2132 N N . ASN B 1 49 ? -4.003 -4.240 -17.557 1.00 60.89 59 ASN B N 1
ATOM 2133 C CA . ASN B 1 49 ? -3.955 -3.206 -18.575 1.00 65.54 59 ASN B CA 1
ATOM 2134 C C . ASN B 1 49 ? -3.302 -1.984 -17.980 1.00 64.62 59 ASN B C 1
ATOM 2135 O O . ASN B 1 49 ? -3.713 -1.510 -16.923 1.00 67.32 59 ASN B O 1
ATOM 2140 N N . ALA B 1 50 ? -2.273 -1.484 -18.648 1.00 63.10 60 ALA B N 1
ATOM 2141 C CA . ALA B 1 50 ? -1.518 -0.361 -18.121 1.00 64.11 60 ALA B CA 1
ATOM 2142 C C . ALA B 1 50 ? -0.919 0.478 -19.234 1.00 68.21 60 ALA B C 1
ATOM 2143 O O . ALA B 1 50 ? -0.643 -0.023 -20.326 1.00 70.23 60 ALA B O 1
ATOM 2145 N N . ARG B 1 51 ? -0.716 1.758 -18.950 1.00 65.24 61 ARG B N 1
ATOM 2146 C CA . ARG B 1 51 ? -0.036 2.635 -19.887 1.00 67.08 61 ARG B CA 1
ATOM 2147 C C . ARG B 1 51 ? 1.457 2.352 -19.893 1.00 66.53 61 ARG B C 1
ATOM 2148 O O . ARG B 1 51 ? 2.108 2.352 -18.853 1.00 68.85 61 ARG B O 1
ATOM 2156 N N . LEU B 1 52 ? 2.003 2.105 -21.070 1.00 65.97 62 LEU B N 1
ATOM 2157 C CA . LEU B 1 52 ? 3.434 1.935 -21.202 1.00 59.77 62 LEU B CA 1
ATOM 2158 C C . LEU B 1 52 ? 4.089 3.221 -21.710 1.00 67.44 62 LEU B C 1
ATOM 2159 O O . LEU B 1 52 ? 3.469 4.023 -22.410 1.00 72.42 62 LEU B O 1
ATOM 2164 N N . PHE B 1 53 ? 5.342 3.408 -21.310 1.00 64.58 63 PHE B N 1
ATOM 2165 C CA . PHE B 1 53 ? 6.182 4.517 -21.715 1.00 61.39 63 PHE B CA 1
ATOM 2166 C C . PHE B 1 53 ? 7.519 3.921 -22.098 1.00 70.38 63 PHE B C 1
ATOM 2167 O O . PHE B 1 53 ? 8.162 3.282 -21.269 1.00 72.10 63 PHE B O 1
ATOM 2175 N N . ALA B 1 54 ? 7.939 4.115 -23.342 1.00 68.68 64 ALA B N 1
ATOM 2176 C CA . ALA B 1 54 ? 9.175 3.507 -23.816 1.00 69.98 64 ALA B CA 1
ATOM 2177 C C . ALA B 1 54 ? 10.391 4.239 -23.259 1.00 75.50 64 ALA B C 1
ATOM 2178 O O . ALA B 1 54 ? 10.414 5.463 -23.189 1.00 75.15 64 ALA B O 1
ATOM 2180 N N . LEU B 1 55 ? 11.392 3.473 -22.847 1.00 77.22 65 LEU B N 1
ATOM 2181 C CA . LEU B 1 55 ? 12.647 4.032 -22.366 1.00 80.96 65 LEU B CA 1
ATOM 2182 C C . LEU B 1 55 ? 13.759 3.714 -23.372 1.00 85.48 65 LEU B C 1
ATOM 2183 O O . LEU B 1 55 ? 14.416 2.670 -23.272 1.00 88.27 65 LEU B O 1
ATOM 2188 N N . HIS B 1 56 ? 13.953 4.614 -24.336 1.00 84.67 66 HIS B N 1
ATOM 2189 C CA . HIS B 1 56 ? 14.885 4.402 -25.448 1.00 92.06 66 HIS B CA 1
ATOM 2190 C C . HIS B 1 56 ? 16.272 3.971 -24.975 1.00 90.33 66 HIS B C 1
ATOM 2191 O O . HIS B 1 56 ? 16.943 3.178 -25.638 1.00 91.86 66 HIS B O 1
ATOM 2198 N N . GLN B 1 62 ? 17.032 14.154 -19.915 1.00 89.34 72 GLN B N 1
ATOM 2199 C CA . GLN B 1 62 ? 16.703 13.261 -21.020 1.00 90.76 72 GLN B CA 1
ATOM 2200 C C . GLN B 1 62 ? 15.227 12.878 -20.942 1.00 90.90 72 GLN B C 1
ATOM 2201 O O . GLN B 1 62 ? 14.366 13.728 -20.693 1.00 88.13 72 GLN B O 1
ATOM 2207 N N . LYS B 1 63 ? 14.935 11.596 -21.148 1.00 92.89 73 LYS B N 1
ATOM 2208 C CA . LYS B 1 63 ? 13.600 11.072 -20.891 1.00 89.27 73 LYS B CA 1
ATOM 2209 C C . LYS B 1 63 ? 13.384 11.029 -19.381 1.00 84.12 73 LYS B C 1
ATOM 2210 O O . LYS B 1 63 ? 12.250 11.000 -18.899 1.00 80.81 73 LYS B O 1
ATOM 2216 N N . ALA B 1 64 ? 14.495 11.022 -18.646 1.00 81.68 74 ALA B N 1
ATOM 2217 C CA . ALA B 1 64 ? 14.478 11.095 -17.191 1.00 79.77 74 ALA B CA 1
ATOM 2218 C C . ALA B 1 64 ? 13.731 12.329 -16.713 1.00 80.45 74 ALA B C 1
ATOM 2219 O O . ALA B 1 64 ? 12.922 12.252 -15.786 1.00 78.80 74 ALA B O 1
ATOM 2221 N N . GLU B 1 65 ? 13.999 13.464 -17.355 1.00 80.85 75 GLU B N 1
ATOM 2222 C CA . GLU B 1 65 ? 13.383 14.729 -16.969 1.00 78.92 75 GLU B CA 1
ATOM 2223 C C . GLU B 1 65 ? 11.884 14.737 -17.236 1.00 74.46 75 GLU B C 1
ATOM 2224 O O . GLU B 1 65 ? 11.122 15.360 -16.503 1.00 76.41 75 GLU B O 1
ATOM 2230 N N . THR B 1 66 ? 11.463 14.043 -18.285 1.00 74.61 76 THR B N 1
ATOM 2231 C CA . THR B 1 66 ? 10.039 13.937 -18.599 1.00 77.45 76 THR B CA 1
ATOM 2232 C C . THR B 1 66 ? 9.301 13.124 -17.531 1.00 74.41 76 THR B C 1
ATOM 2233 O O . THR B 1 66 ? 8.286 13.558 -16.984 1.00 72.41 76 THR B O 1
ATOM 2237 N N . LEU B 1 67 ? 9.830 11.942 -17.241 1.00 73.56 77 LEU B N 1
ATOM 2238 C CA . LEU B 1 67 ? 9.279 11.084 -16.199 1.00 72.71 77 LEU B CA 1
ATOM 2239 C C . LEU B 1 67 ? 9.356 11.744 -14.829 1.00 70.50 77 LEU B C 1
ATOM 2240 O O . LEU B 1 67 ? 8.470 11.561 -13.997 1.00 69.91 77 LEU B O 1
ATOM 2245 N N . LEU B 1 68 ? 10.415 12.519 -14.606 1.00 71.32 78 LEU B N 1
ATOM 2246 C CA . LEU B 1 68 ? 10.563 13.286 -13.372 1.00 72.06 78 LEU B CA 1
ATOM 2247 C C . LEU B 1 68 ? 9.398 14.253 -13.156 1.00 71.37 78 LEU B C 1
ATOM 2248 O O . LEU B 1 68 ? 8.866 14.359 -12.051 1.00 69.04 78 LEU B O 1
ATOM 2253 N N . ALA B 1 69 ? 8.998 14.952 -14.212 1.00 73.37 79 ALA B N 1
ATOM 2254 C CA . ALA B 1 69 ? 7.925 15.936 -14.100 1.00 73.22 79 ALA B CA 1
ATOM 2255 C C . ALA B 1 69 ? 6.603 15.270 -13.721 1.00 69.82 79 ALA B C 1
ATOM 2256 O O . ALA B 1 69 ? 5.891 15.748 -12.838 1.00 73.46 79 ALA B O 1
ATOM 2258 N N . LYS B 1 70 ? 6.284 14.158 -14.375 1.00 71.30 80 LYS B N 1
ATOM 2259 C CA . LYS B 1 70 ? 5.069 13.412 -14.047 1.00 73.43 80 LYS B CA 1
ATOM 2260 C C . LYS B 1 70 ? 5.048 12.972 -12.578 1.00 71.00 80 LYS B C 1
ATOM 2261 O O . LYS B 1 70 ? 4.002 13.018 -11.928 1.00 70.73 80 LYS B O 1
ATOM 2267 N N . LEU B 1 71 ? 6.204 12.564 -12.054 1.00 69.18 81 LEU B N 1
ATOM 2268 C CA . LEU B 1 71 ? 6.299 12.161 -10.651 1.00 69.43 81 LEU B CA 1
ATOM 2269 C C . LEU B 1 71 ? 6.010 13.339 -9.726 1.00 71.48 81 LEU B C 1
ATOM 2270 O O . LEU B 1 71 ? 5.301 13.197 -8.730 1.00 71.18 81 LEU B O 1
ATOM 2275 N N . GLN B 1 72 ? 6.561 14.502 -10.067 1.00 73.09 82 GLN B N 1
ATOM 2276 C CA . GLN B 1 72 ? 6.299 15.733 -9.324 1.00 72.86 82 GLN B CA 1
ATOM 2277 C C . GLN B 1 72 ? 4.853 16.218 -9.494 1.00 71.88 82 GLN B C 1
ATOM 2278 O O . GLN B 1 72 ? 4.309 16.886 -8.613 1.00 73.99 82 GLN B O 1
ATOM 2284 N N . GLU B 1 73 ? 4.232 15.866 -10.617 1.00 72.55 83 GLU B N 1
ATOM 2285 C CA . GLU B 1 73 ? 2.795 16.056 -10.789 1.00 74.34 83 GLU B CA 1
ATOM 2286 C C . GLU B 1 73 ? 1.998 15.078 -9.899 1.00 78.08 83 GLU B C 1
ATOM 2287 O O . GLU B 1 73 ? 0.802 15.261 -9.660 1.00 79.52 83 GLU B O 1
ATOM 2293 N N . GLY B 1 74 ? 2.663 14.041 -9.394 1.00 73.90 84 GLY B N 1
ATOM 2294 C CA . GLY B 1 74 ? 2.030 13.140 -8.443 1.00 71.24 84 GLY B CA 1
ATOM 2295 C C . GLY B 1 74 ? 1.695 11.782 -9.028 1.00 67.74 84 GLY B C 1
ATOM 2296 O O . GLY B 1 74 ? 0.933 11.011 -8.451 1.00 62.01 84 GLY B O 1
ATOM 2297 N N . GLN B 1 75 ? 2.274 11.495 -10.186 1.00 68.02 85 GLN B N 1
ATOM 2298 C CA . GLN B 1 75 ? 2.079 10.217 -10.837 1.00 65.30 85 GLN B CA 1
ATOM 2299 C C . GLN B 1 75 ? 3.061 9.170 -10.308 1.00 65.21 85 GLN B C 1
ATOM 2300 O O . GLN B 1 75 ? 4.246 9.455 -10.106 1.00 61.84 85 GLN B O 1
ATOM 2306 N N . ASN B 1 76 ? 2.563 7.957 -10.082 1.00 59.99 86 ASN B N 1
ATOM 2307 C CA . ASN B 1 76 ? 3.421 6.856 -9.651 1.00 55.75 86 ASN B CA 1
ATOM 2308 C C . ASN B 1 76 ? 3.899 6.052 -10.844 1.00 52.97 86 ASN B C 1
ATOM 2309 O O . ASN B 1 76 ? 3.111 5.668 -11.705 1.00 54.94 86 ASN B O 1
ATOM 2314 N N . ILE B 1 77 ? 5.201 5.807 -10.890 1.00 47.50 87 ILE B N 1
ATOM 2315 C CA . ILE B 1 77 ? 5.810 5.141 -12.023 1.00 49.20 87 ILE B CA 1
ATOM 2316 C C . ILE B 1 77 ? 6.521 3.856 -11.616 1.00 51.44 87 ILE B C 1
ATOM 2317 O O . ILE B 1 77 ? 7.282 3.840 -10.648 1.00 50.30 87 ILE B O 1
ATOM 2322 N N . ALA B 1 78 ? 6.272 2.784 -12.366 1.00 51.46 88 ALA B N 1
ATOM 2323 C CA . ALA B 1 78 ? 7.029 1.552 -12.215 1.00 51.16 88 ALA B CA 1
ATOM 2324 C C . ALA B 1 78 ? 8.021 1.425 -13.356 1.00 54.11 88 ALA B C 1
ATOM 2325 O O . ALA B 1 78 ? 7.648 1.521 -14.525 1.00 54.75 88 ALA B O 1
ATOM 2327 N N . LEU B 1 79 ? 9.284 1.220 -13.003 1.00 43.82 89 LEU B N 1
ATOM 2328 C CA . LEU B 1 79 ? 10.323 0.892 -13.956 1.00 50.10 89 LEU B CA 1
ATOM 2329 C C . LEU B 1 79 ? 10.505 -0.612 -14.043 1.00 54.12 89 LEU B C 1
ATOM 2330 O O . LEU B 1 79 ? 10.738 -1.286 -13.017 1.00 53.73 89 LEU B O 1
ATOM 2335 N N . VAL B 1 80 ? 10.385 -1.148 -15.257 1.00 47.97 90 VAL B N 1
ATOM 2336 C CA . VAL B 1 80 ? 10.676 -2.551 -15.487 1.00 49.77 90 VAL B CA 1
ATOM 2337 C C . VAL B 1 80 ? 11.670 -2.683 -16.627 1.00 58.40 90 VAL B C 1
ATOM 2338 O O . VAL B 1 80 ? 11.792 -1.777 -17.453 1.00 64.40 90 VAL B O 1
ATOM 2342 N N . SER B 1 81 ? 12.390 -3.800 -16.666 1.00 55.84 91 SER B N 1
ATOM 2343 C CA . SER B 1 81 ? 13.196 -4.153 -17.833 1.00 60.64 91 SER B CA 1
ATOM 2344 C C . SER B 1 81 ? 12.614 -5.382 -18.561 1.00 61.80 91 SER B C 1
ATOM 2345 O O . SER B 1 81 ? 11.514 -5.840 -18.243 1.00 57.00 91 SER B O 1
ATOM 2348 N N . ASP B 1 82 ? 13.347 -5.896 -19.546 1.00 60.35 92 ASP B N 1
ATOM 2349 C CA . ASP B 1 82 ? 12.920 -7.066 -20.321 1.00 65.94 92 ASP B CA 1
ATOM 2350 C C . ASP B 1 82 ? 12.835 -8.324 -19.471 1.00 67.33 92 ASP B C 1
ATOM 2351 O O . ASP B 1 82 ? 11.927 -9.147 -19.622 1.00 64.56 92 ASP B O 1
ATOM 2356 N N . ALA B 1 83 ? 13.820 -8.469 -18.596 1.00 62.89 93 ALA B N 1
ATOM 2357 C CA . ALA B 1 83 ? 13.935 -9.629 -17.746 1.00 55.46 93 ALA B CA 1
ATOM 2358 C C . ALA B 1 83 ? 14.770 -9.266 -16.535 1.00 58.17 93 ALA B C 1
ATOM 2359 O O . ALA B 1 83 ? 15.745 -8.524 -16.642 1.00 52.07 93 ALA B O 1
ATOM 2361 N N . GLY B 1 84 ? 14.386 -9.787 -15.378 1.00 52.22 94 GLY B N 1
ATOM 2362 C CA . GLY B 1 84 ? 15.189 -9.601 -14.190 1.00 49.58 94 GLY B CA 1
ATOM 2363 C C . GLY B 1 84 ? 15.069 -8.240 -13.547 1.00 47.03 94 GLY B C 1
ATOM 2364 O O . GLY B 1 84 ? 14.032 -7.576 -13.642 1.00 45.48 94 GLY B O 1
ATOM 2365 N N . THR B 1 85 ? 16.148 -7.832 -12.882 1.00 49.56 95 THR B N 1
ATOM 2366 C CA . THR B 1 85 ? 16.170 -6.600 -12.101 1.00 51.14 95 THR B CA 1
ATOM 2367 C C . THR B 1 85 ? 16.712 -5.438 -12.933 1.00 51.29 95 THR B C 1
ATOM 2368 O O . THR B 1 85 ? 17.781 -5.537 -13.526 1.00 51.54 95 THR B O 1
ATOM 2372 N N . PRO B 1 86 ? 15.960 -4.339 -12.993 1.00 50.77 96 PRO B N 1
ATOM 2373 C CA . PRO B 1 86 ? 16.427 -3.134 -13.688 1.00 53.31 96 PRO B CA 1
ATOM 2374 C C . PRO B 1 86 ? 17.729 -2.609 -13.080 1.00 61.15 96 PRO B C 1
ATOM 2375 O O . PRO B 1 86 ? 17.989 -2.840 -11.885 1.00 57.82 96 PRO B O 1
ATOM 2379 N N . LEU B 1 87 ? 18.531 -1.939 -13.908 1.00 59.73 97 LEU B N 1
ATOM 2380 C CA . LEU B 1 87 ? 19.814 -1.334 -13.520 1.00 56.53 97 LEU B CA 1
ATOM 2381 C C . LEU B 1 87 ? 20.952 -2.340 -13.337 1.00 64.09 97 LEU B C 1
ATOM 2382 O O . LEU B 1 87 ? 22.109 -1.946 -13.193 1.00 65.21 97 LEU B O 1
ATOM 2387 N N . ILE B 1 88 ? 20.644 -3.632 -13.349 1.00 61.12 98 ILE B N 1
ATOM 2388 C CA . ILE B 1 88 ? 21.707 -4.633 -13.398 1.00 63.26 98 ILE B CA 1
ATOM 2389 C C . ILE B 1 88 ? 21.941 -5.038 -14.848 1.00 67.10 98 ILE B C 1
ATOM 2390 O O . ILE B 1 88 ? 21.316 -5.982 -15.351 1.00 67.37 98 ILE B O 1
ATOM 2395 N N . ASN B 1 89 ? 22.846 -4.321 -15.511 1.00 69.47 99 ASN B N 1
ATOM 2396 C CA . ASN B 1 89 ? 23.011 -4.421 -16.961 1.00 67.76 99 ASN B CA 1
ATOM 2397 C C . ASN B 1 89 ? 21.661 -4.275 -17.661 1.00 67.99 99 ASN B C 1
ATOM 2398 O O . ASN B 1 89 ? 21.281 -5.084 -18.503 1.00 70.08 99 ASN B O 1
ATOM 2403 N N . ASP B 1 90 ? 20.938 -3.234 -17.271 1.00 68.37 100 ASP B N 1
ATOM 2404 C CA . ASP B 1 90 ? 19.635 -2.911 -17.833 1.00 69.61 100 ASP B CA 1
ATOM 2405 C C . ASP B 1 90 ? 19.350 -1.426 -17.581 1.00 69.68 100 ASP B C 1
ATOM 2406 O O . ASP B 1 90 ? 19.899 -0.840 -16.646 1.00 66.91 100 ASP B O 1
ATOM 2411 N N . PRO B 1 91 ? 18.502 -0.802 -18.419 1.00 70.11 101 PRO B N 1
ATOM 2412 C CA . PRO B 1 91 ? 18.343 0.653 -18.315 1.00 67.04 101 PRO B CA 1
ATOM 2413 C C . PRO B 1 91 ? 17.695 1.112 -17.020 1.00 69.57 101 PRO B C 1
ATOM 2414 O O . PRO B 1 91 ? 17.059 0.318 -16.323 1.00 68.81 101 PRO B O 1
ATOM 2418 N N . GLY B 1 92 ? 17.866 2.392 -16.707 1.00 69.62 102 GLY B N 1
ATOM 2419 C CA . GLY B 1 92 ? 17.203 3.004 -15.572 1.00 63.30 102 GLY B CA 1
ATOM 2420 C C . GLY B 1 92 ? 18.146 3.754 -14.651 1.00 63.44 102 GLY B C 1
ATOM 2421 O O . GLY B 1 92 ? 17.703 4.448 -13.741 1.00 65.30 102 GLY B O 1
ATOM 2422 N N . TYR B 1 93 ? 19.447 3.622 -14.878 1.00 64.51 103 TYR B N 1
ATOM 2423 C CA . TYR B 1 93 ? 20.429 4.275 -14.012 1.00 68.01 103 TYR B CA 1
ATOM 2424 C C . TYR B 1 93 ? 20.295 5.805 -14.038 1.00 69.09 103 TYR B C 1
ATOM 2425 O O . TYR B 1 93 ? 20.431 6.465 -13.006 1.00 69.21 103 TYR B O 1
ATOM 2434 N N . HIS B 1 94 ? 20.005 6.372 -15.204 1.00 69.44 104 HIS B N 1
ATOM 2435 C CA . HIS B 1 94 ? 19.854 7.824 -15.292 1.00 69.76 104 HIS B CA 1
ATOM 2436 C C . HIS B 1 94 ? 18.588 8.311 -14.586 1.00 68.48 104 HIS B C 1
ATOM 2437 O O . HIS B 1 94 ? 18.612 9.338 -13.904 1.00 68.03 104 HIS B O 1
ATOM 2444 N N . LEU B 1 95 ? 17.492 7.568 -14.734 1.00 64.61 105 LEU B N 1
ATOM 2445 C CA . LEU B 1 95 ? 16.222 7.949 -14.115 1.00 64.45 105 LEU B CA 1
ATOM 2446 C C . LEU B 1 95 ? 16.266 7.940 -12.583 1.00 64.51 105 LEU B C 1
ATOM 2447 O O . LEU B 1 95 ? 15.696 8.815 -11.941 1.00 66.12 105 LEU B O 1
ATOM 2452 N N . VAL B 1 96 ? 16.936 6.948 -12.000 1.00 65.02 106 VAL B N 1
ATOM 2453 C CA . VAL B 1 96 ? 16.986 6.819 -10.541 1.00 62.96 106 VAL B CA 1
ATOM 2454 C C . VAL B 1 96 ? 17.857 7.916 -9.956 1.00 63.39 106 VAL B C 1
ATOM 2455 O O . VAL B 1 96 ? 17.511 8.513 -8.935 1.00 65.22 106 VAL B O 1
ATOM 2459 N N . ARG B 1 97 ? 18.984 8.179 -10.611 1.00 62.91 107 ARG B N 1
ATOM 2460 C CA . ARG B 1 97 ? 19.826 9.321 -10.261 1.00 67.99 107 ARG B CA 1
ATOM 2461 C C . ARG B 1 97 ? 19.016 10.605 -10.216 1.00 66.64 107 ARG B C 1
ATOM 2462 O O . ARG B 1 97 ? 18.981 11.292 -9.195 1.00 64.31 107 ARG B O 1
ATOM 2470 N N . THR B 1 98 ? 18.346 10.909 -11.322 1.00 66.55 108 THR B N 1
ATOM 2471 C CA . THR B 1 98 ? 17.540 12.121 -11.417 1.00 65.14 108 THR B CA 1
ATOM 2472 C C . THR B 1 98 ? 16.494 12.202 -10.313 1.00 70.12 108 THR B C 1
ATOM 2473 O O . THR B 1 98 ? 16.368 13.232 -9.640 1.00 67.89 108 THR B O 1
ATOM 2477 N N . CYS B 1 99 ? 15.756 11.108 -10.122 1.00 67.63 109 CYS B N 1
ATOM 2478 C CA . CYS B 1 99 ? 14.691 11.064 -9.127 1.00 62.01 109 CYS B CA 1
ATOM 2479 C C . CYS B 1 99 ? 15.217 11.248 -7.717 1.00 62.18 109 CYS B C 1
ATOM 2480 O O . CYS B 1 99 ? 14.593 11.924 -6.902 1.00 66.45 109 CYS B O 1
ATOM 2483 N N . ARG B 1 100 ? 16.359 10.637 -7.425 1.00 60.64 110 ARG B N 1
ATOM 2484 C CA . ARG B 1 100 ? 16.879 10.666 -6.065 1.00 63.81 110 ARG B CA 1
ATOM 2485 C C . ARG B 1 100 ? 17.291 12.078 -5.650 1.00 65.37 110 ARG B C 1
ATOM 2486 O O . ARG B 1 100 ? 16.918 12.532 -4.572 1.00 66.50 110 ARG B O 1
ATOM 2494 N N . GLU B 1 101 ? 18.047 12.782 -6.490 1.00 68.76 111 GLU B N 1
ATOM 2495 C CA . GLU B 1 101 ? 18.471 14.135 -6.109 1.00 74.03 111 GLU B CA 1
ATOM 2496 C C . GLU B 1 101 ? 17.313 15.132 -6.145 1.00 68.99 111 GLU B C 1
ATOM 2497 O O . GLU B 1 101 ? 17.385 16.189 -5.527 1.00 71.23 111 GLU B O 1
ATOM 2503 N N . ALA B 1 102 ? 16.238 14.777 -6.838 1.00 66.96 112 ALA B N 1
ATOM 2504 C CA . ALA B 1 102 ? 15.021 15.581 -6.803 1.00 67.19 112 ALA B CA 1
ATOM 2505 C C . ALA B 1 102 ? 14.169 15.278 -5.566 1.00 65.82 112 ALA B C 1
ATOM 2506 O O . ALA B 1 102 ? 13.093 15.836 -5.394 1.00 65.32 112 ALA B O 1
ATOM 2508 N N . GLY B 1 103 ? 14.641 14.377 -4.712 1.00 67.85 113 GLY B N 1
ATOM 2509 C CA . GLY B 1 103 ? 13.900 13.996 -3.519 1.00 65.25 113 GLY B CA 1
ATOM 2510 C C . GLY B 1 103 ? 12.702 13.086 -3.768 1.00 65.20 113 GLY B C 1
ATOM 2511 O O . GLY B 1 103 ? 11.791 13.011 -2.944 1.00 62.32 113 GLY B O 1
ATOM 2512 N N . ILE B 1 104 ? 12.687 12.409 -4.912 1.00 63.07 114 ILE B N 1
ATOM 2513 C CA . ILE B 1 104 ? 11.639 11.427 -5.196 1.00 62.41 114 ILE B CA 1
ATOM 2514 C C . ILE B 1 104 ? 11.964 10.119 -4.466 1.00 58.83 114 ILE B C 1
ATOM 2515 O O . ILE B 1 104 ? 13.083 9.611 -4.547 1.00 54.25 114 ILE B O 1
ATOM 2520 N N . ARG B 1 105 ? 10.995 9.587 -3.736 1.00 58.88 115 ARG B N 1
ATOM 2521 C CA . ARG B 1 105 ? 11.199 8.311 -3.060 1.00 59.42 115 ARG B CA 1
ATOM 2522 C C . ARG B 1 105 ? 11.311 7.176 -4.090 1.00 54.55 115 ARG B C 1
ATOM 2523 O O . ARG B 1 105 ? 10.468 7.068 -4.974 1.00 53.21 115 ARG B O 1
ATOM 2531 N N . VAL B 1 106 ? 12.367 6.370 -4.003 1.00 52.65 116 VAL B N 1
ATOM 2532 C CA . VAL B 1 106 ? 12.503 5.196 -4.872 1.00 50.56 116 VAL B CA 1
ATOM 2533 C C . VAL B 1 106 ? 12.260 3.909 -4.079 1.00 53.47 116 VAL B C 1
ATOM 2534 O O . VAL B 1 106 ? 12.918 3.656 -3.063 1.00 52.15 116 VAL B O 1
ATOM 2538 N N . VAL B 1 107 ? 11.306 3.110 -4.547 1.00 53.32 117 VAL B N 1
ATOM 2539 C CA . VAL B 1 107 ? 10.870 1.919 -3.829 1.00 45.55 117 VAL B CA 1
ATOM 2540 C C . VAL B 1 107 ? 11.248 0.669 -4.611 1.00 49.12 117 VAL B C 1
ATOM 2541 O O . VAL B 1 107 ? 10.668 0.379 -5.653 1.00 51.33 117 VAL B O 1
ATOM 2545 N N . PRO B 1 108 ? 12.246 -0.069 -4.121 1.00 43.94 118 PRO B N 1
ATOM 2546 C CA . PRO B 1 108 ? 12.671 -1.266 -4.850 1.00 45.69 118 PRO B CA 1
ATOM 2547 C C . PRO B 1 108 ? 11.889 -2.519 -4.414 1.00 44.99 118 PRO B C 1
ATOM 2548 O O . PRO B 1 108 ? 11.733 -2.763 -3.221 1.00 41.18 118 PRO B O 1
ATOM 2552 N N . LEU B 1 109 ? 11.367 -3.267 -5.380 1.00 42.59 119 LEU B N 1
ATOM 2553 C CA . LEU B 1 109 ? 10.793 -4.580 -5.107 1.00 40.44 119 LEU B CA 1
ATOM 2554 C C . LEU B 1 109 ? 11.873 -5.608 -5.307 1.00 39.57 119 LEU B C 1
ATOM 2555 O O . LEU B 1 109 ? 12.616 -5.536 -6.269 1.00 42.41 119 LEU B O 1
ATOM 2560 N N . PRO B 1 110 ? 11.995 -6.550 -4.377 1.00 37.84 120 PRO B N 1
ATOM 2561 C CA . PRO B 1 110 ? 12.919 -7.642 -4.657 1.00 38.51 120 PRO B CA 1
ATOM 2562 C C . PRO B 1 110 ? 12.331 -8.562 -5.730 1.00 42.31 120 PRO B C 1
ATOM 2563 O O . PRO B 1 110 ? 11.111 -8.642 -5.874 1.00 44.20 120 PRO B O 1
ATOM 2567 N N . GLY B 1 111 ? 13.197 -9.221 -6.488 1.00 42.22 121 GLY B N 1
ATOM 2568 C CA . GLY B 1 111 ? 12.761 -10.155 -7.496 1.00 39.88 121 GLY B CA 1
ATOM 2569 C C . GLY B 1 111 ? 13.950 -10.740 -8.220 1.00 45.39 121 GLY B C 1
ATOM 2570 O O . GLY B 1 111 ? 15.092 -10.531 -7.810 1.00 41.69 121 GLY B O 1
ATOM 2571 N N . PRO B 1 112 ? 13.687 -11.454 -9.322 1.00 44.89 122 PRO B N 1
ATOM 2572 C CA . PRO B 1 112 ? 14.695 -12.270 -9.997 1.00 45.31 122 PRO B CA 1
ATOM 2573 C C . PRO B 1 112 ? 15.883 -11.476 -10.506 1.00 46.30 122 PRO B C 1
ATOM 2574 O O . PRO B 1 112 ? 15.747 -10.363 -11.042 1.00 41.91 122 PRO B O 1
ATOM 2578 N N . CYS B 1 113 ? 17.053 -12.071 -10.311 1.00 44.51 123 CYS B N 1
ATOM 2579 C CA . CYS B 1 113 ? 18.296 -11.536 -10.824 1.00 42.62 123 CYS B CA 1
ATOM 2580 C C . CYS B 1 113 ? 19.139 -12.705 -11.237 1.00 42.64 123 CYS B C 1
ATOM 2581 O O . CYS B 1 113 ? 19.473 -13.558 -10.414 1.00 41.68 123 CYS B O 1
ATOM 2584 N N . ALA B 1 114 ? 19.487 -12.755 -12.514 1.00 39.77 124 ALA B N 1
ATOM 2585 C CA . ALA B 1 114 ? 20.155 -13.932 -13.057 1.00 39.40 124 ALA B CA 1
ATOM 2586 C C . ALA B 1 114 ? 21.472 -14.237 -12.368 1.00 40.70 124 ALA B C 1
ATOM 2587 O O . ALA B 1 114 ? 21.802 -15.407 -12.134 1.00 38.82 124 ALA B O 1
ATOM 2589 N N . ALA B 1 115 ? 22.239 -13.192 -12.060 1.00 42.35 125 ALA B N 1
ATOM 2590 C CA . ALA B 1 115 ? 23.554 -13.355 -11.437 1.00 39.48 125 ALA B CA 1
ATOM 2591 C C . ALA B 1 115 ? 23.484 -14.046 -10.074 1.00 37.67 125 ALA B C 1
ATOM 2592 O O . ALA B 1 115 ? 24.224 -14.977 -9.809 1.00 36.41 125 ALA B O 1
ATOM 2594 N N . ILE B 1 116 ? 22.609 -13.560 -9.202 1.00 38.28 126 ILE B N 1
ATOM 2595 C CA . ILE B 1 116 ? 22.410 -14.150 -7.877 1.00 42.61 126 ILE B CA 1
ATOM 2596 C C . ILE B 1 116 ? 21.796 -15.562 -7.988 1.00 39.45 126 ILE B C 1
ATOM 2597 O O . ILE B 1 116 ? 22.219 -16.488 -7.292 1.00 40.75 126 ILE B O 1
ATOM 2602 N N . THR B 1 117 ? 20.828 -15.722 -8.890 1.00 38.99 127 THR B N 1
ATOM 2603 C CA . THR B 1 117 ? 20.216 -17.040 -9.114 1.00 36.67 127 THR B CA 1
ATOM 2604 C C . THR B 1 117 ? 21.271 -18.078 -9.458 1.00 39.63 127 THR B C 1
ATOM 2605 O O . THR B 1 117 ? 21.283 -19.177 -8.892 1.00 37.18 127 THR B O 1
ATOM 2609 N N . ALA B 1 118 ? 22.177 -17.720 -10.362 1.00 39.90 128 ALA B N 1
ATOM 2610 C CA . ALA B 1 118 ? 23.229 -18.645 -10.766 1.00 35.89 128 ALA B CA 1
ATOM 2611 C C . ALA B 1 118 ? 24.190 -18.894 -9.624 1.00 37.52 128 ALA B C 1
ATOM 2612 O O . ALA B 1 118 ? 24.667 -20.016 -9.421 1.00 42.32 128 ALA B O 1
ATOM 2614 N N . LEU B 1 119 ? 24.480 -17.846 -8.864 1.00 41.15 129 LEU B N 1
ATOM 2615 C CA . LEU B 1 119 ? 25.448 -17.966 -7.775 1.00 44.37 129 LEU B CA 1
ATOM 2616 C C . LEU B 1 119 ? 24.931 -18.885 -6.670 1.00 40.68 129 LEU B C 1
ATOM 2617 O O . LEU B 1 119 ? 25.694 -19.635 -6.078 1.00 40.65 129 LEU B O 1
ATOM 2622 N N . SER B 1 120 ? 23.633 -18.837 -6.402 1.00 41.83 130 SER B N 1
ATOM 2623 C CA . SER B 1 120 ? 23.060 -19.694 -5.366 1.00 43.51 130 SER B CA 1
ATOM 2624 C C . SER B 1 120 ? 23.149 -21.194 -5.702 1.00 43.56 130 SER B C 1
ATOM 2625 O O . SER B 1 120 ? 23.127 -22.039 -4.803 1.00 46.04 130 SER B O 1
ATOM 2628 N N . ALA B 1 121 ? 23.293 -21.529 -6.982 1.00 44.17 131 ALA B N 1
ATOM 2629 C CA . ALA B 1 121 ? 23.345 -22.930 -7.383 1.00 43.25 131 ALA B CA 1
ATOM 2630 C C . ALA B 1 121 ? 24.745 -23.438 -7.711 1.00 45.48 131 ALA B C 1
ATOM 2631 O O . ALA B 1 121 ? 24.915 -24.629 -7.947 1.00 45.15 131 ALA B O 1
ATOM 2633 N N . ALA B 1 122 ? 25.747 -22.561 -7.713 1.00 47.63 132 ALA B N 1
ATOM 2634 C CA . ALA B 1 122 ? 27.088 -22.918 -8.211 1.00 46.17 132 ALA B CA 1
ATOM 2635 C C . ALA B 1 122 ? 27.929 -23.785 -7.269 1.00 51.99 132 ALA B C 1
ATOM 2636 O O . ALA B 1 122 ? 28.835 -24.491 -7.714 1.00 57.56 132 ALA B O 1
ATOM 2638 N N . GLY B 1 123 ? 27.656 -23.711 -5.975 1.00 47.76 133 GLY B N 1
ATOM 2639 C CA . GLY B 1 123 ? 28.483 -24.397 -5.005 1.00 58.59 133 GLY B CA 1
ATOM 2640 C C . GLY B 1 123 ? 29.869 -23.783 -4.854 1.00 65.07 133 GLY B C 1
ATOM 2641 O O . GLY B 1 123 ? 30.816 -24.478 -4.484 1.00 64.23 133 GLY B O 1
ATOM 2642 N N . LEU B 1 124 ? 29.987 -22.487 -5.144 1.00 63.29 134 LEU B N 1
ATOM 2643 C CA . LEU B 1 124 ? 31.252 -21.754 -5.013 1.00 61.72 134 LEU B CA 1
ATOM 2644 C C . LEU B 1 124 ? 31.157 -20.757 -3.859 1.00 65.80 134 LEU B C 1
ATOM 2645 O O . LEU B 1 124 ? 30.053 -20.397 -3.454 1.00 62.49 134 LEU B O 1
ATOM 2650 N N . PRO B 1 125 ? 32.307 -20.329 -3.297 1.00 70.70 135 PRO B N 1
ATOM 2651 C CA . PRO B 1 125 ? 32.230 -19.395 -2.161 1.00 64.54 135 PRO B CA 1
ATOM 2652 C C . PRO B 1 125 ? 31.471 -18.125 -2.523 1.00 62.30 135 PRO B C 1
ATOM 2653 O O . PRO B 1 125 ? 31.755 -17.502 -3.542 1.00 60.39 135 PRO B O 1
ATOM 2657 N N . SER B 1 126 ? 30.490 -17.763 -1.707 1.00 59.66 136 SER B N 1
ATOM 2658 C CA . SER B 1 126 ? 29.668 -16.595 -2.003 1.00 64.35 136 SER B CA 1
ATOM 2659 C C . SER B 1 126 ? 29.631 -15.631 -0.829 1.00 65.00 136 SER B C 1
ATOM 2660 O O . SER B 1 126 ? 28.820 -14.707 -0.813 1.00 64.17 136 SER B O 1
ATOM 2663 N N . ASP B 1 127 ? 30.507 -15.849 0.148 1.00 61.85 137 ASP B N 1
ATOM 2664 C CA . ASP B 1 127 ? 30.646 -14.922 1.262 1.00 66.50 137 ASP B CA 1
ATOM 2665 C C . ASP B 1 127 ? 31.026 -13.550 0.711 1.00 69.23 137 ASP B C 1
ATOM 2666 O O . ASP B 1 127 ? 30.664 -12.515 1.281 1.00 65.32 137 ASP B O 1
ATOM 2671 N N . ARG B 1 128 ? 31.763 -13.573 -0.401 1.00 61.63 138 ARG B N 1
ATOM 2672 C CA . ARG B 1 128 ? 32.113 -12.393 -1.178 1.00 59.49 138 ARG B CA 1
ATOM 2673 C C . ARG B 1 128 ? 32.099 -12.754 -2.661 1.00 58.36 138 ARG B C 1
ATOM 2674 O O . ARG B 1 128 ? 32.518 -13.849 -3.044 1.00 60.30 138 ARG B O 1
ATOM 2682 N N . PHE B 1 129 ? 31.622 -11.839 -3.496 1.00 51.53 139 PHE B N 1
ATOM 2683 C CA . PHE B 1 129 ? 31.771 -12.002 -4.935 1.00 52.97 139 PHE B CA 1
ATOM 2684 C C . PHE B 1 129 ? 31.855 -10.658 -5.645 1.00 50.68 139 PHE B C 1
ATOM 2685 O O . PHE B 1 129 ? 31.464 -9.623 -5.097 1.00 46.03 139 PHE B O 1
ATOM 2693 N N . CYS B 1 130 ? 32.369 -10.692 -6.870 1.00 48.33 140 CYS B N 1
ATOM 2694 C CA . CYS B 1 130 ? 32.348 -9.526 -7.752 1.00 51.07 140 CYS B CA 1
ATOM 2695 C C . CYS B 1 130 ? 31.424 -9.792 -8.919 1.00 49.62 140 CYS B C 1
ATOM 2696 O O . CYS B 1 130 ? 31.439 -10.882 -9.489 1.00 51.89 140 CYS B O 1
ATOM 2699 N N . TYR B 1 131 ? 30.649 -8.784 -9.287 1.00 48.99 141 TYR B N 1
ATOM 2700 C CA . TYR B 1 131 ? 29.860 -8.827 -10.496 1.00 51.12 141 TYR B CA 1
ATOM 2701 C C . TYR B 1 131 ? 30.513 -8.003 -11.604 1.00 56.72 141 TYR B C 1
ATOM 2702 O O . TYR B 1 131 ? 30.640 -6.789 -11.479 1.00 54.58 141 TYR B O 1
ATOM 2711 N N . GLU B 1 132 ? 30.911 -8.658 -12.693 1.00 56.53 142 GLU B N 1
ATOM 2712 C CA . GLU B 1 132 ? 31.637 -7.980 -13.772 1.00 58.59 142 GLU B CA 1
ATOM 2713 C C . GLU B 1 132 ? 30.798 -7.644 -15.014 1.00 61.60 142 GLU B C 1
ATOM 2714 O O . GLU B 1 132 ? 31.240 -6.888 -15.870 1.00 66.15 142 GLU B O 1
ATOM 2720 N N . GLY B 1 133 ? 29.594 -8.196 -15.118 1.00 60.03 143 GLY B N 1
ATOM 2721 C CA . GLY B 1 133 ? 28.781 -7.996 -16.307 1.00 58.50 143 GLY B CA 1
ATOM 2722 C C . GLY B 1 133 ? 29.406 -8.681 -17.511 1.00 57.73 143 GLY B C 1
ATOM 2723 O O . GLY B 1 133 ? 30.069 -9.705 -17.359 1.00 58.38 143 GLY B O 1
ATOM 2724 N N . PHE B 1 134 ? 29.228 -8.115 -18.703 1.00 58.43 144 PHE B N 1
ATOM 2725 C CA . PHE B 1 134 ? 29.800 -8.726 -19.912 1.00 62.78 144 PHE B CA 1
ATOM 2726 C C . PHE B 1 134 ? 31.291 -8.443 -20.089 1.00 61.50 144 PHE B C 1
ATOM 2727 O O . PHE B 1 134 ? 31.751 -7.328 -19.874 1.00 63.94 144 PHE B O 1
ATOM 2735 N N . LEU B 1 135 ? 32.035 -9.465 -20.482 1.00 62.69 145 LEU B N 1
ATOM 2736 C CA . LEU B 1 135 ? 33.399 -9.283 -20.956 1.00 67.55 145 LEU B CA 1
ATOM 2737 C C . LEU B 1 135 ? 33.382 -8.487 -22.256 1.00 72.06 145 LEU B C 1
ATOM 2738 O O . LEU B 1 135 ? 32.365 -8.459 -22.948 1.00 70.30 145 LEU B O 1
ATOM 2743 N N . PRO B 1 136 ? 34.499 -7.818 -22.585 1.00 75.32 146 PRO B N 1
ATOM 2744 C CA . PRO B 1 136 ? 34.577 -7.084 -23.857 1.00 77.54 146 PRO B CA 1
ATOM 2745 C C . PRO B 1 136 ? 34.488 -8.011 -25.066 1.00 74.61 146 PRO B C 1
ATOM 2746 O O . PRO B 1 136 ? 35.100 -9.083 -25.056 1.00 76.45 146 PRO B O 1
ATOM 2750 N N . ALA B 1 137 ? 33.732 -7.600 -26.083 1.00 75.77 147 ALA B N 1
ATOM 2751 C CA . ALA B 1 137 ? 33.559 -8.397 -27.304 1.00 81.53 147 ALA B CA 1
ATOM 2752 C C . ALA B 1 137 ? 34.881 -8.644 -28.035 1.00 82.53 147 ALA B C 1
ATOM 2753 O O . ALA B 1 137 ? 35.137 -9.753 -28.503 1.00 78.77 147 ALA B O 1
ATOM 2755 N N . LYS B 1 138 ? 35.709 -7.603 -28.129 1.00 87.34 148 LYS B N 1
ATOM 2756 C CA . LYS B 1 138 ? 37.015 -7.685 -28.786 1.00 87.06 148 LYS B CA 1
ATOM 2757 C C . LYS B 1 138 ? 37.979 -8.605 -28.029 1.00 85.54 148 LYS B C 1
ATOM 2758 O O . LYS B 1 138 ? 38.143 -8.485 -26.813 1.00 85.55 148 LYS B O 1
ATOM 2764 N N . SER B 1 139 ? 38.625 -9.512 -28.756 1.00 84.82 149 SER B N 1
ATOM 2765 C CA . SER B 1 139 ? 39.507 -10.509 -28.146 1.00 85.39 149 SER B CA 1
ATOM 2766 C C . SER B 1 139 ? 40.673 -9.912 -27.351 1.00 85.87 149 SER B C 1
ATOM 2767 O O . SER B 1 139 ? 41.063 -10.449 -26.313 1.00 86.60 149 SER B O 1
ATOM 2770 N N . LYS B 1 140 ? 41.238 -8.812 -27.836 1.00 87.72 150 LYS B N 1
ATOM 2771 C CA . LYS B 1 140 ? 42.361 -8.194 -27.135 1.00 89.07 150 LYS B CA 1
ATOM 2772 C C . LYS B 1 140 ? 41.890 -7.523 -25.852 1.00 84.56 150 LYS B C 1
ATOM 2773 O O . LYS B 1 140 ? 42.445 -7.755 -24.780 1.00 83.62 150 LYS B O 1
ATOM 2779 N N . GLY B 1 141 ? 40.860 -6.691 -25.974 1.00 82.64 151 GLY B N 1
ATOM 2780 C CA . GLY B 1 141 ? 40.275 -6.024 -24.827 1.00 84.78 151 GLY B CA 1
ATOM 2781 C C . GLY B 1 141 ? 39.752 -6.988 -23.773 1.00 81.50 151 GLY B C 1
ATOM 2782 O O . GLY B 1 141 ? 39.727 -6.668 -22.584 1.00 81.08 151 GLY B O 1
ATOM 2783 N N . ARG B 1 142 ? 39.336 -8.172 -24.207 1.00 81.31 152 ARG B N 1
ATOM 2784 C CA . ARG B 1 142 ? 38.813 -9.171 -23.287 1.00 80.06 152 ARG B CA 1
ATOM 2785 C C . ARG B 1 142 ? 39.933 -9.830 -22.501 1.00 77.17 152 ARG B C 1
ATOM 2786 O O . ARG B 1 142 ? 39.776 -10.117 -21.319 1.00 75.16 152 ARG B O 1
ATOM 2794 N N . ARG B 1 143 ? 41.067 -10.068 -23.155 1.00 77.92 153 ARG B N 1
ATOM 2795 C CA . ARG B 1 143 ? 42.219 -10.662 -22.474 1.00 78.40 153 ARG B CA 1
ATOM 2796 C C . ARG B 1 143 ? 42.819 -9.696 -21.464 1.00 77.07 153 ARG B C 1
ATOM 2797 O O . ARG B 1 143 ? 43.509 -10.111 -20.530 1.00 72.81 153 ARG B O 1
ATOM 2805 N N . ASP B 1 144 ? 42.547 -8.407 -21.653 1.00 77.72 154 ASP B N 1
ATOM 2806 C CA . ASP B 1 144 ? 43.094 -7.374 -20.774 1.00 79.83 154 ASP B CA 1
ATOM 2807 C C . ASP B 1 144 ? 42.254 -7.207 -19.517 1.00 76.38 154 ASP B C 1
ATOM 2808 O O . ASP B 1 144 ? 42.789 -7.010 -18.424 1.00 73.20 154 ASP B O 1
ATOM 2813 N N . ALA B 1 145 ? 40.936 -7.289 -19.682 1.00 78.13 155 ALA B N 1
ATOM 2814 C CA . ALA B 1 145 ? 40.021 -7.341 -18.547 1.00 74.98 155 ALA B CA 1
ATOM 2815 C C . ALA B 1 145 ? 40.304 -8.584 -17.705 1.00 70.68 155 ALA B C 1
ATOM 2816 O O . ALA B 1 145 ? 40.285 -8.528 -16.481 1.00 73.64 155 ALA B O 1
ATOM 2818 N N . LEU B 1 146 ? 40.595 -9.696 -18.370 1.00 72.44 156 LEU B N 1
ATOM 2819 C CA . LEU B 1 146 ? 40.890 -10.949 -17.679 1.00 70.97 156 LEU B CA 1
ATOM 2820 C C . LEU B 1 146 ? 42.217 -10.910 -16.922 1.00 71.56 156 LEU B C 1
ATOM 2821 O O . LEU B 1 146 ? 42.341 -11.498 -15.846 1.00 71.01 156 LEU B O 1
ATOM 2826 N N . LYS B 1 147 ? 43.218 -10.242 -17.487 1.00 74.32 157 LYS B N 1
ATOM 2827 C CA . LYS B 1 147 ? 44.499 -10.114 -16.800 1.00 71.16 157 LYS B CA 1
ATOM 2828 C C . LYS B 1 147 ? 44.352 -9.164 -15.618 1.00 69.22 157 LYS B C 1
ATOM 2829 O O . LYS B 1 147 ? 44.941 -9.380 -14.555 1.00 66.34 157 LYS B O 1
ATOM 2835 N N . ALA B 1 148 ? 43.532 -8.134 -15.809 1.00 69.47 158 ALA B N 1
ATOM 2836 C CA . ALA B 1 148 ? 43.205 -7.182 -14.749 1.00 68.80 158 ALA B CA 1
ATOM 2837 C C . ALA B 1 148 ? 42.625 -7.845 -13.485 1.00 72.88 158 ALA B C 1
ATOM 2838 O O . ALA B 1 148 ? 42.905 -7.404 -12.367 1.00 73.50 158 ALA B O 1
ATOM 2840 N N . ILE B 1 149 ? 41.820 -8.895 -13.650 1.00 71.36 159 ILE B N 1
ATOM 2841 C CA . ILE B 1 149 ? 41.182 -9.533 -12.495 1.00 70.54 159 ILE B CA 1
ATOM 2842 C C . ILE B 1 149 ? 41.781 -10.898 -12.177 1.00 68.49 159 ILE B C 1
ATOM 2843 O O . ILE B 1 149 ? 41.358 -11.566 -11.240 1.00 68.58 159 ILE B O 1
ATOM 2848 N N . GLU B 1 150 ? 42.778 -11.301 -12.955 1.00 67.86 160 GLU B N 1
ATOM 2849 C CA . GLU B 1 150 ? 43.395 -12.627 -12.829 1.00 71.36 160 GLU B CA 1
ATOM 2850 C C . GLU B 1 150 ? 43.826 -12.991 -11.406 1.00 71.95 160 GLU B C 1
ATOM 2851 O O . GLU B 1 150 ? 43.898 -14.168 -11.053 1.00 72.12 160 GLU B O 1
ATOM 2857 N N . ALA B 1 151 ? 44.099 -11.984 -10.583 1.00 71.14 161 ALA B N 1
ATOM 2858 C CA . ALA B 1 151 ? 44.589 -12.220 -9.227 1.00 72.22 161 ALA B CA 1
ATOM 2859 C C . ALA B 1 151 ? 43.472 -12.159 -8.182 1.00 69.97 161 ALA B C 1
ATOM 2860 O O . ALA B 1 151 ? 43.653 -12.611 -7.052 1.00 69.22 161 ALA B O 1
ATOM 2862 N N . GLU B 1 152 ? 42.333 -11.588 -8.573 1.00 67.65 162 GLU B N 1
ATOM 2863 C CA . GLU B 1 152 ? 41.158 -11.445 -7.711 1.00 66.14 162 GLU B CA 1
ATOM 2864 C C . GLU B 1 152 ? 40.799 -12.729 -6.966 1.00 65.17 162 GLU B C 1
ATOM 2865 O O . GLU B 1 152 ? 40.519 -13.747 -7.590 1.00 67.94 162 GLU B O 1
ATOM 2871 N N . PRO B 1 153 ? 40.821 -12.689 -5.622 1.00 66.54 163 PRO B N 1
ATOM 2872 C CA . PRO B 1 153 ? 40.521 -13.876 -4.805 1.00 66.64 163 PRO B CA 1
ATOM 2873 C C . PRO B 1 153 ? 39.019 -14.168 -4.666 1.00 64.74 163 PRO B C 1
ATOM 2874 O O . PRO B 1 153 ? 38.637 -15.286 -4.320 1.00 64.14 163 PRO B O 1
ATOM 2878 N N . ARG B 1 154 ? 38.185 -13.170 -4.936 1.00 59.75 164 ARG B N 1
ATOM 2879 C CA . ARG B 1 154 ? 36.740 -13.325 -4.848 1.00 57.87 164 ARG B CA 1
ATOM 2880 C C . ARG B 1 154 ? 36.154 -14.087 -6.039 1.00 59.45 164 ARG B C 1
ATOM 2881 O O . ARG B 1 154 ? 36.663 -14.004 -7.164 1.00 56.43 164 ARG B O 1
ATOM 2889 N N . THR B 1 155 ? 35.068 -14.810 -5.786 1.00 56.93 165 THR B N 1
ATOM 2890 C CA . THR B 1 155 ? 34.273 -15.414 -6.850 1.00 51.88 165 THR B CA 1
ATOM 2891 C C . THR B 1 155 ? 33.822 -14.340 -7.839 1.00 47.41 165 THR B C 1
ATOM 2892 O O . THR B 1 155 ? 33.345 -13.294 -7.424 1.00 50.81 165 THR B O 1
ATOM 2896 N N . LEU B 1 156 ? 33.984 -14.588 -9.138 1.00 50.29 166 LEU B N 1
ATOM 2897 C CA . LEU B 1 156 ? 33.571 -13.609 -10.143 1.00 50.52 166 LEU B CA 1
ATOM 2898 C C . LEU B 1 156 ? 32.363 -14.095 -10.931 1.00 49.29 166 LEU B C 1
ATOM 2899 O O . LEU B 1 156 ? 32.248 -15.277 -11.260 1.00 50.33 166 LEU B O 1
ATOM 2904 N N . ILE B 1 157 ? 31.456 -13.172 -11.222 1.00 45.31 167 ILE B N 1
ATOM 2905 C CA . ILE B 1 157 ? 30.298 -13.488 -12.029 1.00 48.58 167 ILE B CA 1
ATOM 2906 C C . ILE B 1 157 ? 30.340 -12.727 -13.354 1.00 50.21 167 ILE B C 1
ATOM 2907 O O . ILE B 1 157 ? 30.399 -11.517 -13.357 1.00 49.78 167 ILE B O 1
ATOM 2912 N N . PHE B 1 158 ? 30.295 -13.452 -14.470 1.00 50.97 168 PHE B N 1
ATOM 2913 C CA . PHE B 1 158 ? 30.216 -12.846 -15.802 1.00 51.75 168 PHE B CA 1
ATOM 2914 C C . PHE B 1 158 ? 28.907 -13.214 -16.518 1.00 52.69 168 PHE B C 1
ATOM 2915 O O . PHE B 1 158 ? 28.408 -14.342 -16.391 1.00 52.04 168 PHE B O 1
ATOM 2923 N N . TYR B 1 159 ? 28.337 -12.256 -17.245 1.00 54.23 169 TYR B N 1
ATOM 2924 C CA . TYR B 1 159 ? 27.311 -12.561 -18.236 1.00 56.71 169 TYR B CA 1
ATOM 2925 C C . TYR B 1 159 ? 28.021 -12.808 -19.557 1.00 63.21 169 TYR B C 1
ATOM 2926 O O . TYR B 1 159 ? 28.920 -12.063 -19.919 1.00 64.46 169 TYR B O 1
ATOM 2935 N N . GLU B 1 160 ? 27.643 -13.856 -20.277 1.00 63.24 170 GLU B N 1
ATOM 2936 C CA . GLU B 1 160 ? 28.297 -14.141 -21.548 1.00 66.42 170 GLU B CA 1
ATOM 2937 C C . GLU B 1 160 ? 27.305 -14.575 -22.632 1.00 67.21 170 GLU B C 1
ATOM 2938 O O . GLU B 1 160 ? 26.333 -15.291 -22.363 1.00 66.50 170 GLU B O 1
ATOM 2944 N N . SER B 1 161 ? 27.562 -14.121 -23.858 1.00 66.18 171 SER B N 1
ATOM 2945 C CA . SER B 1 161 ? 26.719 -14.439 -25.008 1.00 69.49 171 SER B CA 1
ATOM 2946 C C . SER B 1 161 ? 27.088 -15.770 -25.672 1.00 67.06 171 SER B C 1
ATOM 2947 O O . SER B 1 161 ? 28.237 -16.222 -25.613 1.00 65.52 171 SER B O 1
ATOM 2950 N N . THR B 1 162 ? 26.097 -16.393 -26.301 1.00 68.97 172 THR B N 1
ATOM 2951 C CA . THR B 1 162 ? 26.272 -17.701 -26.929 1.00 69.25 172 THR B CA 1
ATOM 2952 C C . THR B 1 162 ? 27.294 -17.689 -28.073 1.00 73.59 172 THR B C 1
ATOM 2953 O O . THR B 1 162 ? 28.103 -18.617 -28.204 1.00 68.22 172 THR B O 1
ATOM 2957 N N . HIS B 1 163 ? 27.261 -16.637 -28.882 1.00 67.88 173 HIS B N 1
ATOM 2958 C CA . HIS B 1 163 ? 28.187 -16.522 -29.992 1.00 74.30 173 HIS B CA 1
ATOM 2959 C C . HIS B 1 163 ? 29.630 -16.357 -29.515 1.00 74.43 173 HIS B C 1
ATOM 2960 O O . HIS B 1 163 ? 30.572 -16.767 -30.199 1.00 72.43 173 HIS B O 1
ATOM 2967 N N . ARG B 1 164 ? 29.805 -15.775 -28.333 1.00 69.37 174 ARG B N 1
ATOM 2968 C CA . ARG B 1 164 ? 31.142 -15.456 -27.860 1.00 68.20 174 ARG B CA 1
ATOM 2969 C C . ARG B 1 164 ? 31.669 -16.399 -26.794 1.00 70.40 174 ARG B C 1
ATOM 2970 O O . ARG B 1 164 ? 32.796 -16.233 -26.337 1.00 69.25 174 ARG B O 1
ATOM 2978 N N . LEU B 1 165 ? 30.874 -17.387 -26.395 1.00 68.85 175 LEU B N 1
ATOM 2979 C CA . LEU B 1 165 ? 31.264 -18.249 -25.277 1.00 68.00 175 LEU B CA 1
ATOM 2980 C C . LEU B 1 165 ? 32.557 -19.019 -25.525 1.00 68.24 175 LEU B C 1
ATOM 2981 O O . LEU B 1 165 ? 33.437 -19.056 -24.663 1.00 67.94 175 LEU B O 1
ATOM 2986 N N . LEU B 1 166 ? 32.669 -19.639 -26.695 1.00 66.16 176 LEU B N 1
ATOM 2987 C CA . LEU B 1 166 ? 33.830 -20.471 -27.000 1.00 69.56 176 LEU B CA 1
ATOM 2988 C C . LEU B 1 166 ? 35.120 -19.661 -26.988 1.00 71.51 176 LEU B C 1
ATOM 2989 O O . LEU B 1 166 ? 36.141 -20.104 -26.454 1.00 69.94 176 LEU B O 1
ATOM 2994 N N . ASP B 1 167 ? 35.060 -18.466 -27.568 1.00 70.33 177 ASP B N 1
ATOM 2995 C CA . ASP B 1 167 ? 36.204 -17.565 -27.584 1.00 75.81 177 ASP B CA 1
ATOM 2996 C C . ASP B 1 167 ? 36.522 -17.030 -26.181 1.00 75.90 177 ASP B C 1
ATOM 2997 O O . ASP B 1 167 ? 37.690 -16.970 -25.786 1.00 74.29 177 ASP B O 1
ATOM 3002 N N . SER B 1 168 ? 35.486 -16.647 -25.433 1.00 72.01 178 SER B N 1
ATOM 3003 C CA . SER B 1 168 ? 35.666 -16.208 -24.053 1.00 68.46 178 SER B CA 1
ATOM 3004 C C . SER B 1 168 ? 36.330 -17.294 -23.226 1.00 66.01 178 SER B C 1
ATOM 3005 O O . SER B 1 168 ? 37.288 -17.037 -22.498 1.00 70.53 178 SER B O 1
ATOM 3008 N N . LEU B 1 169 ? 35.828 -18.517 -23.345 1.00 66.70 179 LEU B N 1
ATOM 3009 C CA . LEU B 1 169 ? 36.360 -19.621 -22.557 1.00 65.81 179 LEU B CA 1
ATOM 3010 C C . LEU B 1 169 ? 37.807 -19.929 -22.912 1.00 71.83 179 LEU B C 1
ATOM 3011 O O . LEU B 1 169 ? 38.592 -20.285 -22.028 1.00 71.15 179 LEU B O 1
ATOM 3016 N N . GLU B 1 170 ? 38.170 -19.800 -24.191 1.00 71.68 180 GLU B N 1
ATOM 3017 C CA . GLU B 1 170 ? 39.536 -20.135 -24.594 1.00 73.61 180 GLU B CA 1
ATOM 3018 C C . GLU B 1 170 ? 40.495 -19.063 -24.072 1.00 70.88 180 GLU B C 1
ATOM 3019 O O . GLU B 1 170 ? 41.587 -19.378 -23.598 1.00 70.74 180 GLU B O 1
ATOM 3025 N N . ASP B 1 171 ? 40.061 -17.806 -24.114 1.00 71.55 181 ASP B N 1
ATOM 3026 C CA . ASP B 1 171 ? 40.809 -16.710 -23.500 1.00 72.30 181 ASP B CA 1
ATOM 3027 C C . ASP B 1 171 ? 40.963 -16.902 -21.985 1.00 72.10 181 ASP B C 1
ATOM 3028 O O . ASP B 1 171 ? 42.018 -16.618 -21.415 1.00 68.15 181 ASP B O 1
ATOM 3033 N N . ILE B 1 172 ? 39.911 -17.393 -21.335 1.00 71.77 182 ILE B N 1
ATOM 3034 C CA . ILE B 1 172 ? 39.950 -17.620 -19.894 1.00 66.11 182 ILE B CA 1
ATOM 3035 C C . ILE B 1 172 ? 40.981 -18.689 -19.559 1.00 68.00 182 ILE B C 1
ATOM 3036 O O . ILE B 1 172 ? 41.792 -18.516 -18.641 1.00 67.90 182 ILE B O 1
ATOM 3041 N N . VAL B 1 173 ? 40.948 -19.789 -20.313 1.00 65.91 183 VAL B N 1
ATOM 3042 C CA . VAL B 1 173 ? 41.987 -20.811 -20.241 1.00 69.58 183 VAL B CA 1
ATOM 3043 C C . VAL B 1 173 ? 43.363 -20.177 -20.429 1.00 70.35 183 VAL B C 1
ATOM 3044 O O . VAL B 1 173 ? 44.303 -20.455 -19.683 1.00 69.63 183 VAL B O 1
ATOM 3048 N N . ALA B 1 174 ? 43.458 -19.306 -21.428 1.00 70.54 184 ALA B N 1
ATOM 3049 C CA . ALA B 1 174 ? 44.714 -18.660 -21.771 1.00 73.86 184 ALA B CA 1
ATOM 3050 C C . ALA B 1 174 ? 45.217 -17.801 -20.617 1.00 75.76 184 ALA B C 1
ATOM 3051 O O . ALA B 1 174 ? 46.361 -17.943 -20.184 1.00 76.23 184 ALA B O 1
ATOM 3053 N N . VAL B 1 175 ? 44.355 -16.929 -20.102 1.00 72.29 185 VAL B N 1
ATOM 3054 C CA . VAL B 1 175 ? 44.766 -15.978 -19.071 1.00 70.79 185 VAL B CA 1
ATOM 3055 C C . VAL B 1 175 ? 44.734 -16.549 -17.649 1.00 72.28 185 VAL B C 1
ATOM 3056 O O . VAL B 1 175 ? 45.729 -16.473 -16.932 1.00 70.36 185 VAL B O 1
ATOM 3060 N N . LEU B 1 176 ? 43.603 -17.118 -17.242 1.00 69.58 186 LEU B N 1
ATOM 3061 C CA . LEU B 1 176 ? 43.445 -17.587 -15.863 1.00 69.79 186 LEU B CA 1
ATOM 3062 C C . LEU B 1 176 ? 44.018 -18.982 -15.631 1.00 70.16 186 LEU B C 1
ATOM 3063 O O . LEU B 1 176 ? 44.206 -19.389 -14.484 1.00 73.52 186 LEU B O 1
ATOM 3068 N N . GLY B 1 177 ? 44.282 -19.718 -16.710 1.00 71.06 187 GLY B N 1
ATOM 3069 C CA . GLY B 1 177 ? 44.824 -21.067 -16.594 1.00 71.38 187 GLY B CA 1
ATOM 3070 C C . GLY B 1 177 ? 43.729 -22.119 -16.657 1.00 76.26 187 GLY B C 1
ATOM 3071 O O . GLY B 1 177 ? 42.602 -21.868 -16.215 1.00 72.78 187 GLY B O 1
ATOM 3072 N N . GLU B 1 178 ? 44.049 -23.302 -17.182 1.00 75.36 188 GLU B N 1
ATOM 3073 C CA . GLU B 1 178 ? 43.000 -24.256 -17.547 1.00 77.08 188 GLU B CA 1
ATOM 3074 C C . GLU B 1 178 ? 42.484 -25.105 -16.384 1.00 73.15 188 GLU B C 1
ATOM 3075 O O . GLU B 1 178 ? 41.584 -25.921 -16.564 1.00 74.08 188 GLU B O 1
ATOM 3081 N N . SER B 1 179 ? 43.023 -24.900 -15.189 1.00 72.42 189 SER B N 1
ATOM 3082 C CA . SER B 1 179 ? 42.490 -25.584 -14.014 1.00 71.54 189 SER B CA 1
ATOM 3083 C C . SER B 1 179 ? 41.618 -24.665 -13.130 1.00 69.62 189 SER B C 1
ATOM 3084 O O . SER B 1 179 ? 41.182 -25.064 -12.048 1.00 68.75 189 SER B O 1
ATOM 3087 N N . ARG B 1 180 ? 41.359 -23.441 -13.582 1.00 70.37 190 ARG B N 1
ATOM 3088 C CA . ARG B 1 180 ? 40.488 -22.547 -12.827 1.00 65.48 190 ARG B CA 1
ATOM 3089 C C . ARG B 1 180 ? 39.037 -23.007 -12.926 1.00 66.93 190 ARG B C 1
ATOM 3090 O O . ARG B 1 180 ? 38.442 -22.988 -14.007 1.00 62.52 190 ARG B O 1
ATOM 3098 N N . TYR B 1 181 ? 38.472 -23.404 -11.789 1.00 64.84 191 TYR B N 1
ATOM 3099 C CA . TYR B 1 181 ? 37.112 -23.930 -11.741 1.00 63.32 191 TYR B CA 1
ATOM 3100 C C . TYR B 1 181 ? 36.070 -22.905 -12.197 1.00 58.20 191 TYR B C 1
ATOM 3101 O O . TYR B 1 181 ? 36.052 -21.769 -11.736 1.00 56.73 191 TYR B O 1
ATOM 3110 N N . VAL B 1 182 ? 35.206 -23.318 -13.115 1.00 59.75 192 VAL B N 1
ATOM 3111 C CA . VAL B 1 182 ? 34.202 -22.426 -13.678 1.00 53.88 192 VAL B CA 1
ATOM 3112 C C . VAL B 1 182 ? 32.857 -23.143 -13.731 1.00 56.18 192 VAL B C 1
ATOM 3113 O O . VAL B 1 182 ? 32.794 -24.330 -14.046 1.00 57.20 192 VAL B O 1
ATOM 3117 N N . VAL B 1 183 ? 31.785 -22.427 -13.407 1.00 52.32 193 VAL B N 1
ATOM 3118 C CA . VAL B 1 183 ? 30.441 -22.989 -13.477 1.00 53.00 193 VAL B CA 1
ATOM 3119 C C . VAL B 1 183 ? 29.635 -22.256 -14.534 1.00 48.80 193 VAL B C 1
ATOM 3120 O O . VAL B 1 183 ? 29.486 -21.034 -14.475 1.00 49.27 193 VAL B O 1
ATOM 3124 N N . LEU B 1 184 ? 29.130 -23.011 -15.508 1.00 45.36 194 LEU B N 1
ATOM 3125 C CA . LEU B 1 184 ? 28.321 -22.443 -16.577 1.00 47.05 194 LEU B CA 1
ATOM 3126 C C . LEU B 1 184 ? 26.853 -22.676 -16.282 1.00 47.32 194 LEU B C 1
ATOM 3127 O O . LEU B 1 184 ? 26.413 -23.824 -16.200 1.00 45.90 194 LEU B O 1
ATOM 3132 N N . ALA B 1 185 ? 26.106 -21.587 -16.116 1.00 43.90 195 ALA B N 1
ATOM 3133 C CA . ALA B 1 185 ? 24.684 -21.665 -15.818 1.00 51.38 195 ALA B CA 1
ATOM 3134 C C . ALA B 1 185 ? 23.897 -21.167 -17.001 1.00 50.41 195 ALA B C 1
ATOM 3135 O O . ALA B 1 185 ? 23.923 -19.984 -17.320 1.00 50.47 195 ALA B O 1
ATOM 3137 N N . ARG B 1 186 ? 23.157 -22.074 -17.618 1.00 45.73 196 ARG B N 1
ATOM 3138 C CA . ARG B 1 186 ? 22.509 -21.805 -18.892 1.00 47.75 196 ARG B CA 1
ATOM 3139 C C . ARG B 1 186 ? 21.000 -21.938 -18.789 1.00 48.04 196 ARG B C 1
ATOM 3140 O O . ARG B 1 186 ? 20.490 -22.924 -18.252 1.00 51.46 196 ARG B O 1
ATOM 3148 N N . GLU B 1 187 ? 20.297 -20.943 -19.308 1.00 43.73 197 GLU B N 1
ATOM 3149 C CA . GLU B 1 187 ? 18.839 -20.984 -19.409 1.00 51.17 197 GLU B CA 1
ATOM 3150 C C . GLU B 1 187 ? 18.182 -21.263 -18.058 1.00 51.43 197 GLU B C 1
ATOM 3151 O O . GLU B 1 187 ? 17.316 -22.133 -17.951 1.00 44.76 197 GLU B O 1
ATOM 3157 N N . LEU B 1 188 ? 18.621 -20.529 -17.037 1.00 47.77 198 LEU B N 1
ATOM 3158 C CA . LEU B 1 188 ? 18.041 -20.595 -15.699 1.00 44.93 198 LEU B CA 1
ATOM 3159 C C . LEU B 1 188 ? 16.530 -20.467 -15.761 1.00 42.52 198 LEU B C 1
ATOM 3160 O O . LEU B 1 188 ? 16.011 -19.601 -16.456 1.00 40.79 198 LEU B O 1
ATOM 3165 N N . THR B 1 189 ? 15.849 -21.344 -15.021 1.00 43.02 199 THR B N 1
ATOM 3166 C CA . THR B 1 189 ? 14.385 -21.353 -14.866 1.00 43.46 199 THR B CA 1
ATOM 3167 C C . THR B 1 189 ? 13.594 -21.727 -16.128 1.00 47.02 199 THR B C 1
ATOM 3168 O O . THR B 1 189 ? 12.367 -21.680 -16.128 1.00 46.54 199 THR B O 1
ATOM 3172 N N . LYS B 1 190 ? 14.284 -22.094 -17.199 1.00 48.08 200 LYS B N 1
ATOM 3173 C CA . LYS B 1 190 ? 13.609 -22.562 -18.406 1.00 50.60 200 LYS B CA 1
ATOM 3174 C C . LYS B 1 190 ? 13.70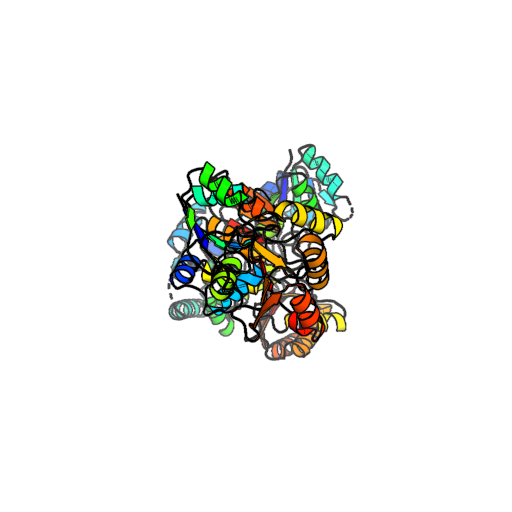4 -24.077 -18.488 1.00 51.40 200 LYS B C 1
ATOM 3175 O O . LYS B 1 190 ? 14.425 -24.700 -17.714 1.00 50.11 200 LYS B O 1
ATOM 3181 N N . THR B 1 191 ? 12.971 -24.669 -19.427 1.00 57.06 201 THR B N 1
ATOM 3182 C CA . THR B 1 191 ? 12.982 -26.116 -19.631 1.00 56.77 201 THR B CA 1
ATOM 3183 C C . THR B 1 191 ? 14.410 -26.652 -19.803 1.00 55.17 201 THR B C 1
ATOM 3184 O O . THR B 1 191 ? 14.782 -27.690 -19.255 1.00 52.93 201 THR B O 1
ATOM 3188 N N . TRP B 1 192 ? 15.201 -25.898 -20.557 1.00 59.48 202 TRP B N 1
ATOM 3189 C CA . TRP B 1 192 ? 16.572 -26.247 -20.924 1.00 60.90 202 TRP B CA 1
ATOM 3190 C C . TRP B 1 192 ? 17.599 -26.097 -19.802 1.00 59.09 202 TRP B C 1
ATOM 3191 O O . TRP B 1 192 ? 18.757 -26.491 -19.991 1.00 55.35 202 TRP B O 1
ATOM 3202 N N . GL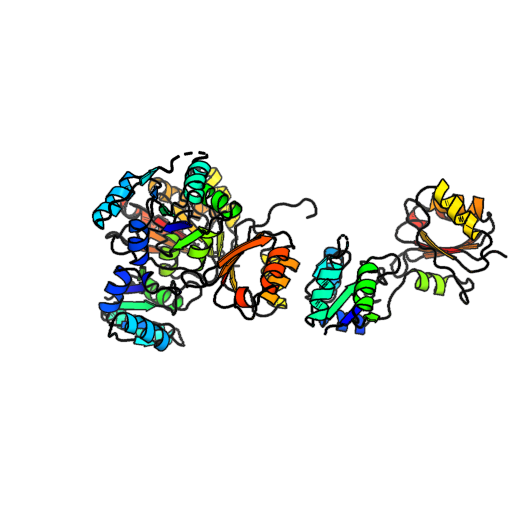U B 1 193 ? 17.184 -25.543 -18.656 1.00 52.32 203 GLU B N 1
ATOM 3203 C CA . GLU B 1 193 ? 18.103 -25.186 -17.564 1.00 49.14 203 GLU B CA 1
ATOM 3204 C C . GLU B 1 193 ? 19.192 -26.219 -17.304 1.00 48.78 203 GLU B C 1
ATOM 3205 O O . GLU B 1 193 ? 18.912 -27.368 -17.011 1.00 48.60 203 GLU B O 1
ATOM 3211 N N . THR B 1 194 ? 20.444 -25.785 -17.417 1.00 48.24 204 THR B N 1
ATOM 3212 C CA . THR B 1 194 ? 21.602 -26.655 -17.212 1.00 45.70 204 THR B CA 1
ATOM 3213 C C . THR B 1 194 ? 22.735 -25.924 -16.488 1.00 47.12 204 THR B C 1
ATOM 3214 O O . THR B 1 194 ? 23.157 -24.839 -16.889 1.00 45.95 204 THR B O 1
ATOM 3218 N N . ILE B 1 195 ? 23.226 -26.530 -15.420 1.00 45.59 205 ILE B N 1
ATOM 3219 C CA . ILE B 1 195 ? 24.308 -25.955 -14.646 1.00 50.22 205 ILE B CA 1
ATOM 3220 C C . ILE B 1 195 ? 25.382 -27.026 -14.515 1.00 53.32 205 ILE B C 1
ATOM 3221 O O . ILE B 1 195 ? 25.130 -28.095 -13.961 1.00 55.09 205 ILE B O 1
ATOM 3226 N N . HIS B 1 196 ? 26.565 -26.748 -15.055 1.00 50.88 206 HIS B N 1
ATOM 3227 C CA . HIS B 1 196 ? 27.655 -27.713 -15.084 1.00 53.10 206 HIS B CA 1
ATOM 3228 C C . HIS B 1 196 ? 28.949 -27.006 -14.744 1.00 52.50 206 HIS B C 1
ATOM 3229 O O . HIS B 1 196 ? 29.265 -25.970 -15.314 1.00 54.09 206 HIS B O 1
ATOM 3236 N N . GLY B 1 197 ? 29.691 -27.570 -13.802 1.00 57.41 207 GLY B N 1
ATOM 3237 C CA . GLY B 1 197 ? 30.948 -27.003 -13.372 1.00 57.15 207 GLY B CA 1
ATOM 3238 C C . GLY B 1 197 ? 32.096 -27.979 -13.532 1.00 63.54 207 GLY B C 1
ATOM 3239 O O . GLY B 1 197 ? 31.939 -29.183 -13.312 1.00 62.64 207 GLY B O 1
ATOM 3240 N N . ALA B 1 198 ? 33.251 -27.444 -13.922 1.00 61.09 208 ALA B N 1
ATOM 3241 C CA . ALA B 1 198 ? 34.462 -28.223 -14.134 1.00 60.03 208 ALA B CA 1
ATOM 3242 C C . ALA B 1 198 ? 35.646 -27.274 -14.259 1.00 61.77 208 ALA B C 1
ATOM 3243 O O . ALA B 1 198 ? 35.450 -26.072 -14.488 1.00 60.20 208 ALA B O 1
ATOM 3245 N N . PRO B 1 199 ? 36.875 -27.804 -14.105 1.00 64.45 209 PRO B N 1
ATOM 3246 C CA . PRO B 1 199 ? 38.050 -27.040 -14.540 1.00 65.64 209 PRO B CA 1
ATOM 3247 C C . PRO B 1 199 ? 37.813 -26.463 -15.935 1.00 65.78 209 PRO B C 1
ATOM 3248 O O . PRO B 1 199 ? 37.351 -27.181 -16.830 1.00 67.51 209 PRO B O 1
ATOM 3252 N N . VAL B 1 200 ? 38.093 -25.177 -16.105 1.00 61.31 210 VAL B N 1
ATOM 3253 C CA . VAL B 1 200 ? 37.671 -24.463 -17.305 1.00 62.40 210 VAL B CA 1
ATOM 3254 C C . VAL B 1 200 ? 38.247 -25.083 -18.583 1.00 68.24 210 VAL B C 1
ATOM 3255 O O . VAL B 1 200 ? 37.688 -24.916 -19.665 1.00 67.22 210 VAL B O 1
ATOM 3259 N N . GLY B 1 201 ? 39.356 -25.807 -18.454 1.00 70.24 211 GLY B N 1
ATOM 3260 C CA . GLY B 1 201 ? 39.901 -26.557 -19.570 1.00 71.32 211 GLY B CA 1
ATOM 3261 C C . GLY B 1 201 ? 38.889 -27.596 -20.010 1.00 70.44 211 GLY B C 1
ATOM 3262 O O . GLY B 1 201 ? 38.446 -27.603 -21.161 1.00 67.88 211 GLY B O 1
ATOM 3263 N N . GLU B 1 202 ? 38.499 -28.452 -19.071 1.00 67.15 212 GLU B N 1
ATOM 3264 C CA . GLU B 1 202 ? 37.520 -29.503 -19.326 1.00 67.99 212 GLU B CA 1
ATOM 3265 C C . GLU B 1 202 ? 36.114 -28.970 -19.654 1.00 70.33 212 GLU B C 1
ATOM 3266 O O . GLU B 1 202 ? 35.339 -29.638 -20.347 1.00 71.72 212 GLU B O 1
ATOM 3272 N N . LEU B 1 203 ? 35.785 -27.775 -19.166 1.00 68.31 213 LEU B N 1
ATOM 3273 C CA . LEU B 1 203 ? 34.481 -27.183 -19.454 1.00 65.11 213 LEU B CA 1
ATOM 3274 C C . LEU B 1 203 ? 34.409 -26.790 -20.913 1.00 67.50 213 LEU B C 1
ATOM 3275 O O . LEU B 1 203 ? 33.416 -27.061 -21.581 1.00 69.61 213 LEU B O 1
ATOM 3280 N N . LEU B 1 204 ? 35.466 -26.135 -21.392 1.00 68.71 214 LEU B N 1
ATOM 3281 C CA . LEU B 1 204 ? 35.594 -25.767 -22.801 1.00 72.90 214 LEU B CA 1
ATOM 3282 C C . LEU B 1 204 ? 35.523 -27.012 -23.684 1.00 71.00 214 LEU B C 1
ATOM 3283 O O . LEU B 1 204 ? 34.918 -26.991 -24.751 1.00 72.55 214 LEU B O 1
ATOM 3288 N N . ALA B 1 205 ? 36.135 -28.100 -23.222 1.00 73.28 215 ALA B N 1
ATOM 3289 C CA . ALA B 1 205 ? 36.083 -29.361 -23.952 1.00 74.60 215 ALA B CA 1
ATOM 3290 C C . ALA B 1 205 ? 34.655 -29.902 -23.949 1.00 74.61 215 ALA B C 1
ATOM 3291 O O . ALA B 1 205 ? 34.152 -30.364 -24.970 1.00 75.50 215 ALA B O 1
ATOM 3293 N N . TRP B 1 206 ? 34.003 -29.819 -22.794 1.00 74.12 216 TRP B N 1
ATOM 3294 C CA . TRP B 1 206 ? 32.655 -30.344 -22.624 1.00 72.46 216 TRP B CA 1
ATOM 3295 C C . TRP B 1 206 ? 31.641 -29.560 -23.444 1.00 72.90 216 TRP B C 1
ATOM 3296 O O . TRP B 1 206 ? 30.698 -30.139 -23.993 1.00 74.98 216 TRP B O 1
ATOM 3307 N N . VAL B 1 207 ? 31.832 -28.248 -23.535 1.00 70.62 217 VAL B N 1
ATOM 3308 C CA . VAL B 1 207 ? 30.913 -27.404 -24.302 1.00 72.38 217 VAL B CA 1
ATOM 3309 C C . VAL B 1 207 ? 30.984 -27.711 -25.804 1.00 74.31 217 VAL B C 1
ATOM 3310 O O . VAL B 1 207 ? 29.966 -27.698 -26.497 1.00 74.09 217 VAL B O 1
ATOM 3314 N N . LYS B 1 208 ? 32.185 -28.000 -26.300 1.00 76.39 218 LYS B N 1
ATOM 3315 C CA . LYS B 1 208 ? 32.388 -28.203 -27.735 1.00 77.13 218 LYS B CA 1
ATOM 3316 C C . LYS B 1 208 ? 31.815 -29.528 -28.250 1.00 75.35 218 LYS B C 1
ATOM 3317 O O . LYS B 1 208 ? 31.471 -29.633 -29.423 1.00 78.60 218 LYS B O 1
ATOM 3323 N N . GLU B 1 209 ? 31.719 -30.524 -27.369 1.00 77.19 219 GLU B N 1
ATOM 3324 C CA . GLU B 1 209 ? 31.102 -31.811 -27.698 1.00 77.54 219 GLU B CA 1
ATOM 3325 C C . GLU B 1 209 ? 29.721 -31.654 -28.347 1.00 79.32 219 GLU B C 1
ATOM 3326 O O . GLU B 1 209 ? 29.387 -32.366 -29.294 1.00 81.70 219 GLU B O 1
ATOM 3332 N N . ASP B 1 210 ? 28.926 -30.719 -27.832 1.00 79.90 220 ASP B N 1
ATOM 3333 C CA . ASP B 1 210 ? 27.563 -30.491 -28.317 1.00 77.58 220 ASP B CA 1
ATOM 3334 C C . ASP B 1 210 ? 27.273 -28.999 -28.456 1.00 77.48 220 ASP B C 1
ATOM 3335 O O . ASP B 1 210 ? 27.508 -28.219 -27.530 1.00 75.53 220 ASP B O 1
ATOM 3340 N N . GLU B 1 211 ? 26.741 -28.612 -29.611 1.00 78.42 221 GLU B N 1
ATOM 3341 C CA . GLU B 1 211 ? 26.469 -27.208 -29.906 1.00 81.75 221 GLU B CA 1
ATOM 3342 C C . GLU B 1 211 ? 25.383 -26.606 -29.004 1.00 78.59 221 GLU B C 1
ATOM 3343 O O . GLU B 1 211 ? 25.403 -25.404 -28.705 1.00 75.57 221 GLU B O 1
ATOM 3349 N N . ASN B 1 212 ? 24.435 -27.437 -28.577 1.00 75.62 222 ASN B N 1
ATOM 3350 C CA . ASN B 1 212 ? 23.297 -26.952 -27.806 1.00 74.55 222 ASN B CA 1
ATOM 3351 C C . ASN B 1 212 ? 23.706 -26.495 -26.422 1.00 68.72 222 ASN B C 1
ATOM 3352 O O . ASN B 1 212 ? 22.987 -25.747 -25.766 1.00 65.21 222 ASN B O 1
ATOM 3357 N N . ARG B 1 213 ? 24.879 -26.939 -25.991 1.00 65.84 223 ARG B N 1
ATOM 3358 C CA . ARG B 1 213 ? 25.365 -26.641 -24.655 1.00 65.63 223 ARG B CA 1
ATOM 3359 C C . ARG B 1 213 ? 25.823 -25.192 -24.510 1.00 65.83 223 ARG B C 1
ATOM 3360 O O . ARG B 1 213 ? 26.315 -24.790 -23.452 1.00 62.96 223 ARG B O 1
ATOM 3368 N N . ARG B 1 214 ? 25.659 -24.411 -25.571 1.00 63.35 224 ARG B N 1
ATOM 3369 C CA . ARG B 1 214 ? 25.924 -22.985 -25.495 1.00 64.97 224 ARG B CA 1
ATOM 3370 C C . ARG B 1 214 ? 24.747 -22.177 -26.041 1.00 64.13 224 ARG B C 1
ATOM 3371 O O . ARG B 1 214 ? 24.836 -20.967 -26.194 1.00 65.79 224 ARG B O 1
ATOM 3379 N N . LYS B 1 215 ? 23.638 -22.857 -26.311 1.00 61.66 225 LYS B N 1
ATOM 3380 C CA . LYS B 1 215 ? 22.413 -22.196 -26.747 1.00 61.94 225 LYS B CA 1
ATOM 3381 C C . LYS B 1 215 ? 21.733 -21.454 -25.600 1.00 63.42 225 LYS B C 1
ATOM 3382 O O . LYS B 1 215 ? 21.653 -21.972 -24.495 1.00 60.38 225 LYS B O 1
ATOM 3388 N N . GLY B 1 216 ? 21.230 -20.254 -25.866 1.00 59.73 226 GLY B N 1
ATOM 3389 C CA . GLY B 1 216 ? 20.484 -19.501 -24.875 1.00 60.17 226 GLY B CA 1
ATOM 3390 C C . GLY B 1 216 ? 21.322 -18.663 -23.918 1.00 61.61 226 GLY B C 1
ATOM 3391 O O . GLY B 1 216 ? 22.544 -18.552 -24.063 1.00 59.43 226 GLY B O 1
ATOM 3392 N N . GLU B 1 217 ? 20.647 -18.083 -22.926 1.00 55.93 227 GLU B N 1
ATOM 3393 C CA . GLU B 1 217 ? 21.261 -17.157 -21.972 1.00 49.83 227 GLU B CA 1
ATOM 3394 C C . GLU B 1 217 ? 22.145 -17.848 -20.938 1.00 51.56 227 GLU B C 1
ATOM 3395 O O . GLU B 1 217 ? 21.810 -18.912 -20.396 1.00 47.26 227 GLU B O 1
ATOM 3401 N N . MET B 1 218 ? 23.303 -17.251 -20.686 1.00 45.62 228 MET B N 1
ATOM 3402 C CA . MET B 1 218 ? 24.286 -17.881 -19.827 1.00 46.10 228 MET B CA 1
ATOM 3403 C C . MET B 1 218 ? 24.921 -16.927 -18.827 1.00 51.15 228 MET B C 1
ATOM 3404 O O . MET B 1 218 ? 25.073 -15.723 -19.083 1.00 48.65 228 MET B O 1
ATOM 3409 N N . VAL B 1 219 ? 25.305 -17.501 -17.694 1.00 45.09 229 VAL B N 1
ATOM 3410 C CA . VAL B 1 219 ? 26.076 -16.821 -16.672 1.00 47.00 229 VAL B CA 1
ATOM 3411 C C . VAL B 1 219 ? 27.275 -17.708 -16.402 1.00 44.70 229 VAL B C 1
ATOM 3412 O O . VAL B 1 219 ? 27.146 -18.932 -16.364 1.00 46.77 229 VAL B O 1
ATOM 3416 N N . LEU B 1 220 ? 28.442 -17.099 -16.243 1.00 41.64 230 LEU B N 1
ATOM 3417 C CA . LEU B 1 220 ? 29.625 -17.831 -15.828 1.00 45.16 230 LEU B CA 1
ATOM 3418 C C . LEU B 1 220 ? 29.980 -17.454 -14.399 1.00 43.41 230 LEU B C 1
ATOM 3419 O O . LEU B 1 220 ? 30.039 -16.284 -14.057 1.00 48.88 230 LEU B O 1
ATOM 3424 N N . ILE B 1 221 ? 30.207 -18.458 -13.570 1.00 44.95 231 ILE B N 1
ATOM 3425 C CA . ILE B 1 221 ? 30.650 -18.255 -12.201 1.00 50.14 231 ILE B CA 1
ATOM 3426 C C . ILE B 1 221 ? 32.064 -18.777 -12.121 1.00 49.37 231 ILE B C 1
ATOM 3427 O O . ILE B 1 221 ? 32.290 -19.972 -12.288 1.00 48.69 231 ILE B O 1
ATOM 3432 N N . VAL B 1 222 ? 33.013 -17.882 -11.883 1.00 51.88 232 VAL B N 1
ATOM 3433 C CA . VAL B 1 222 ? 34.416 -18.250 -11.900 1.00 49.13 232 VAL B CA 1
ATOM 3434 C C . VAL B 1 222 ? 34.979 -18.219 -10.493 1.00 47.57 232 VAL B C 1
ATOM 3435 O O . VAL B 1 222 ? 34.847 -17.220 -9.784 1.00 50.20 232 VAL B O 1
ATOM 3439 N N . GLU B 1 223 ? 35.593 -19.316 -10.081 1.00 46.47 233 GLU B N 1
ATOM 3440 C CA . GLU B 1 223 ? 36.228 -19.365 -8.787 1.00 55.56 233 GLU B CA 1
ATOM 3441 C C . GLU B 1 223 ? 37.342 -18.332 -8.779 1.00 58.66 233 GLU B C 1
ATOM 3442 O O . GLU B 1 223 ? 37.923 -18.041 -9.826 1.00 58.34 233 GLU B O 1
ATOM 3448 N N . GLY B 1 224 ? 37.619 -17.750 -7.616 1.00 56.39 234 GLY B N 1
ATOM 3449 C CA . GLY B 1 224 ? 38.663 -16.741 -7.497 1.00 61.09 234 GLY B CA 1
ATOM 3450 C C . GLY B 1 224 ? 40.035 -17.370 -7.348 1.00 64.91 234 GLY B C 1
ATOM 3451 O O . GLY B 1 224 ? 40.143 -18.581 -7.177 1.00 57.67 234 GLY B O 1
ATOM 3452 N N . HIS B 1 225 ? 41.081 -16.547 -7.411 1.00 73.40 235 HIS B N 1
ATOM 3453 C CA . HIS B 1 225 ? 42.457 -17.031 -7.351 1.00 72.50 235 HIS B CA 1
ATOM 3454 C C . HIS B 1 225 ? 42.792 -17.608 -5.975 1.00 77.09 235 HIS B C 1
ATOM 3455 O O . HIS B 1 225 ? 42.332 -17.098 -4.954 1.00 75.03 235 HIS B O 1
ATOM 3462 N N . LYS B 1 226 ? 43.602 -18.666 -5.974 1.00 81.81 236 LYS B N 1
ATOM 3463 C CA . LYS B 1 226 ? 44.000 -19.404 -4.769 1.00 88.18 236 LYS B CA 1
ATOM 3464 C C . LYS B 1 226 ? 44.346 -18.556 -3.540 1.00 92.26 236 LYS B C 1
ATOM 3465 O O . LYS B 1 226 ? 43.857 -18.829 -2.441 1.00 93.80 236 LYS B O 1
ATOM 3471 N N . ALA B 1 227 ? 45.198 -17.550 -3.728 1.00 92.46 237 ALA B N 1
ATOM 3472 C CA . ALA B 1 227 ? 45.635 -16.677 -2.634 1.00 95.90 237 ALA B CA 1
ATOM 3473 C C . ALA B 1 227 ? 46.147 -17.474 -1.431 1.00 97.80 237 ALA B C 1
ATOM 3474 O O . ALA B 1 227 ? 47.031 -17.022 -0.703 1.00 99.16 237 ALA B O 1
ATOM 3476 N N . MET C 1 1 ? 30.694 11.134 30.238 1.00 58.21 11 MET C N 1
ATOM 3477 C CA . MET C 1 1 ? 31.278 12.038 29.241 1.00 60.30 11 MET C CA 1
ATOM 3478 C C . MET C 1 1 ? 32.760 11.728 29.028 1.00 50.36 11 MET C C 1
ATOM 3479 O 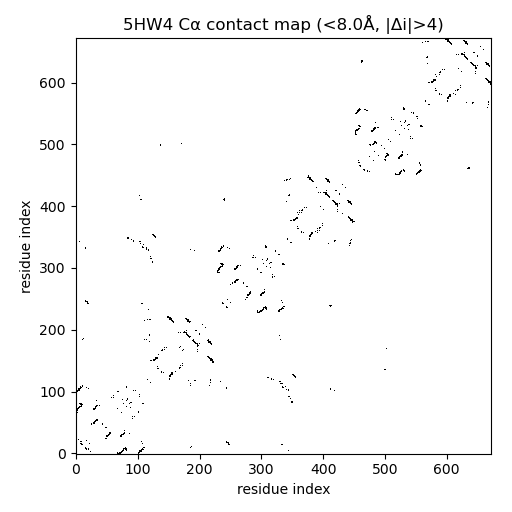O . MET C 1 1 ? 33.451 11.338 29.975 1.00 47.51 11 MET C O 1
ATOM 3484 N N . GLY C 1 2 ? 33.237 11.853 27.788 1.00 48.05 12 GLY C N 1
ATOM 3485 C CA . GLY C 1 2 ? 34.603 11.462 27.482 1.00 46.93 12 GLY C CA 1
ATOM 3486 C C . GLY C 1 2 ? 35.616 12.551 27.843 1.00 47.45 12 GLY C C 1
ATOM 3487 O O . GLY C 1 2 ? 35.222 13.693 28.131 1.00 41.35 12 GLY C O 1
ATOM 3488 N N . GLN C 1 3 ? 36.905 12.200 27.836 1.00 43.68 13 GLN C N 1
ATOM 3489 C CA . GLN C 1 3 ? 37.975 13.175 28.114 1.00 47.61 13 GLN C CA 1
ATOM 3490 C C . GLN C 1 3 ? 38.843 13.424 26.884 1.00 43.83 13 GLN C C 1
ATOM 3491 O O . GLN C 1 3 ? 38.969 12.562 26.016 1.00 41.63 13 GLN C O 1
ATOM 3497 N N . LEU C 1 4 ? 39.424 14.613 26.795 1.00 43.57 14 LEU C N 1
ATOM 3498 C CA . LEU C 1 4 ? 40.371 14.899 25.726 1.00 40.46 14 LEU C CA 1
ATOM 3499 C C . LEU C 1 4 ? 41.822 14.804 26.232 1.00 39.79 14 LEU C C 1
ATOM 3500 O O . LEU C 1 4 ? 42.202 15.500 27.177 1.00 40.44 14 LEU C O 1
ATOM 3505 N N . TYR C 1 5 ? 42.629 13.963 25.596 1.00 36.40 15 TYR C N 1
ATOM 3506 C CA . TYR C 1 5 ? 44.015 13.795 25.993 1.00 34.61 15 TYR C CA 1
ATOM 3507 C C . TYR C 1 5 ? 44.903 14.539 25.023 1.00 37.16 15 TYR C C 1
ATOM 3508 O O . TYR C 1 5 ? 44.717 14.423 23.825 1.00 34.67 15 TYR C O 1
ATOM 3517 N N . ILE C 1 6 ? 45.857 15.315 25.542 1.00 32.39 16 ILE C N 1
ATOM 3518 C CA . ILE C 1 6 ? 46.836 15.984 24.688 1.00 34.08 16 ILE C CA 1
ATOM 3519 C C . ILE C 1 6 ? 48.097 15.120 24.675 1.00 31.04 16 ILE C C 1
ATOM 3520 O O . ILE C 1 6 ? 48.710 14.901 25.717 1.00 32.17 16 ILE C O 1
ATOM 3525 N N . VAL C 1 7 ? 48.477 14.599 23.518 1.00 31.10 17 VAL C N 1
ATOM 3526 C CA . VAL C 1 7 ? 49.537 13.565 23.502 1.00 34.53 17 VAL C CA 1
ATOM 3527 C C . VAL C 1 7 ? 50.732 13.995 22.652 1.00 36.32 17 VAL C C 1
ATOM 3528 O O . VAL C 1 7 ? 50.643 14.033 21.418 1.00 35.47 17 VAL C O 1
ATOM 3532 N N . PRO C 1 8 ? 51.843 14.361 23.315 1.00 37.19 18 PRO C N 1
ATOM 3533 C CA . PRO C 1 8 ? 53.091 14.659 22.597 1.00 36.92 18 PRO C CA 1
ATOM 3534 C C . PRO C 1 8 ? 53.732 13.407 21.991 1.00 37.79 18 PRO C C 1
ATOM 3535 O O . PRO C 1 8 ? 53.628 12.300 22.546 1.00 38.49 18 PRO C O 1
ATOM 3539 N N . THR C 1 9 ? 54.368 13.600 20.835 1.00 37.42 19 THR C N 1
ATOM 3540 C CA . THR C 1 9 ? 54.994 12.525 20.092 1.00 39.70 19 THR C CA 1
ATOM 3541 C C . THR C 1 9 ? 56.450 12.907 19.850 1.00 39.68 19 THR C C 1
ATOM 3542 O O . THR C 1 9 ? 56.821 14.049 20.101 1.00 37.65 19 THR C O 1
ATOM 3546 N N . PRO C 1 10 ? 57.285 11.962 19.369 1.00 41.99 20 PRO C N 1
ATOM 3547 C CA . PRO C 1 10 ? 58.712 12.275 19.207 1.00 38.78 20 PRO C CA 1
ATOM 3548 C C . PRO C 1 10 ? 59.003 13.442 18.268 1.00 37.73 20 PRO C C 1
ATOM 3549 O O . PRO C 1 10 ? 58.122 13.884 17.520 1.00 35.72 20 PRO C O 1
ATOM 3553 N N . ILE C 1 11 ? 60.236 13.947 18.325 1.00 36.23 21 ILE C N 1
ATOM 3554 C CA . ILE C 1 11 ? 60.661 14.952 17.373 1.00 37.76 21 ILE C CA 1
ATOM 3555 C C . ILE C 1 11 ? 61.825 14.447 16.540 1.00 42.82 21 ILE C C 1
ATOM 3556 O O . ILE C 1 11 ? 62.792 15.189 16.278 1.00 37.71 21 ILE C O 1
ATOM 3561 N N . GLY C 1 12 ? 61.727 13.176 16.131 1.00 39.76 22 GLY C N 1
ATOM 3562 C CA . GLY C 1 12 ? 62.684 12.582 15.212 1.00 40.50 22 GLY C CA 1
ATOM 3563 C C . GLY C 1 12 ? 63.302 11.284 15.696 1.00 46.69 22 GLY C C 1
ATOM 3564 O O . GLY C 1 12 ? 64.027 10.611 14.958 1.00 51.46 22 GLY C O 1
ATOM 3565 N N . ASN C 1 13 ? 63.012 10.921 16.935 1.00 43.56 23 ASN C N 1
ATOM 3566 C CA . ASN C 1 13 ? 63.545 9.696 17.503 1.00 42.14 23 ASN C CA 1
ATOM 3567 C C . ASN C 1 13 ? 62.463 8.915 18.231 1.00 43.00 23 ASN C C 1
ATOM 3568 O O . ASN C 1 13 ? 62.004 9.321 19.297 1.00 41.57 23 ASN C O 1
ATOM 3573 N N . LEU C 1 14 ? 62.095 7.770 17.665 1.00 46.33 24 LEU C N 1
ATOM 3574 C CA . LEU C 1 14 ? 60.964 6.967 18.141 1.00 47.47 24 LEU C CA 1
ATOM 3575 C C . LEU C 1 14 ? 61.120 6.413 19.561 1.00 44.15 24 LEU C C 1
ATOM 3576 O O . LEU C 1 14 ? 60.131 6.045 20.188 1.00 45.85 24 LEU C O 1
ATOM 3581 N N . ALA C 1 15 ? 62.340 6.357 20.080 1.00 39.51 25 ALA C N 1
ATOM 3582 C CA . ALA C 1 15 ? 62.514 5.966 21.479 1.00 45.40 25 ALA C CA 1
ATOM 3583 C C . ALA C 1 15 ? 62.120 7.095 22.457 1.00 42.82 25 ALA C C 1
ATOM 3584 O O . ALA C 1 15 ? 62.089 6.891 23.672 1.00 43.80 25 ALA C O 1
ATOM 3586 N N . ASP C 1 16 ? 61.820 8.281 21.925 1.00 42.06 26 ASP C N 1
ATOM 3587 C CA . ASP C 1 16 ? 61.450 9.413 22.763 1.00 41.75 26 ASP C CA 1
ATOM 3588 C C . ASP C 1 16 ? 59.955 9.482 23.041 1.00 46.31 26 ASP C C 1
ATOM 3589 O O . ASP C 1 16 ? 59.453 10.523 23.449 1.00 47.03 26 ASP C O 1
ATOM 3594 N N . ILE C 1 17 ? 59.229 8.391 22.846 1.00 48.70 27 ILE C N 1
ATOM 3595 C CA . ILE C 1 17 ? 57.830 8.425 23.250 1.00 44.40 27 ILE C CA 1
ATOM 3596 C C . ILE C 1 17 ? 57.720 7.836 24.657 1.00 42.44 27 ILE C C 1
ATOM 3597 O O . ILE C 1 17 ? 58.550 7.052 25.079 1.00 45.42 27 ILE C O 1
ATOM 3602 N N . THR C 1 18 ? 56.720 8.269 25.405 1.00 46.07 28 THR C N 1
ATOM 3603 C CA . THR C 1 18 ? 56.518 7.773 26.755 1.00 44.21 28 THR C CA 1
ATOM 3604 C C . THR C 1 18 ? 55.570 6.594 26.764 1.00 47.67 28 THR C C 1
ATOM 3605 O O . THR C 1 18 ? 54.705 6.480 25.901 1.00 44.61 28 THR C O 1
ATOM 3609 N N . GLN C 1 19 ? 55.738 5.736 27.762 1.00 44.50 29 GLN C N 1
ATOM 3610 C CA . GLN C 1 19 ? 54.872 4.598 27.994 1.00 47.68 29 GLN C CA 1
ATOM 3611 C C . GLN C 1 19 ? 53.405 5.019 28.115 1.00 51.37 29 GLN C C 1
ATOM 3612 O O . GLN C 1 19 ? 52.526 4.407 27.499 1.00 50.11 29 GLN C O 1
ATOM 3618 N N . ARG C 1 20 ? 53.133 6.076 28.883 1.00 44.28 30 ARG C N 1
ATOM 3619 C CA . ARG C 1 20 ? 51.752 6.506 29.043 1.00 45.00 30 ARG C CA 1
ATOM 3620 C C . ARG C 1 20 ? 51.161 6.986 27.717 1.00 44.52 30 ARG C C 1
ATOM 3621 O O . ARG C 1 20 ? 49.976 6.757 27.442 1.00 41.53 30 ARG C O 1
ATOM 3629 N N . ALA C 1 21 ? 51.977 7.630 26.885 1.00 39.41 31 ALA C N 1
ATOM 3630 C CA . ALA C 1 21 ? 51.505 8.032 25.555 1.00 39.14 31 ALA C CA 1
ATOM 3631 C C . ALA C 1 21 ? 51.029 6.829 24.725 1.00 44.03 31 ALA C C 1
ATOM 3632 O O . ALA C 1 21 ? 49.991 6.908 24.074 1.00 41.64 31 ALA C O 1
ATOM 3634 N N . LEU C 1 22 ? 51.792 5.738 24.743 1.00 41.42 32 LEU C N 1
ATOM 3635 C CA . LEU C 1 22 ? 51.430 4.538 23.972 1.00 48.71 32 LEU C CA 1
ATOM 3636 C C . LEU C 1 22 ? 50.177 3.891 24.552 1.00 42.83 32 LEU C C 1
ATOM 3637 O O . LEU C 1 22 ? 49.321 3.414 23.817 1.00 46.87 32 LEU C O 1
ATOM 3642 N N . GLU C 1 23 ? 50.066 3.914 25.878 1.00 46.57 33 GLU C N 1
ATOM 3643 C CA . GLU C 1 23 ? 48.899 3.390 26.580 1.00 45.07 33 GLU C CA 1
ATOM 3644 C C . GLU C 1 23 ? 47.669 4.170 26.169 1.00 49.09 33 GLU C C 1
ATOM 3645 O O . GLU C 1 23 ? 46.661 3.584 25.768 1.00 47.66 33 GLU C O 1
ATOM 3651 N N . VAL C 1 24 ? 47.763 5.498 26.239 1.00 42.68 34 VAL C N 1
ATOM 3652 C CA . VAL C 1 24 ? 46.627 6.358 25.922 1.00 41.10 34 VAL C CA 1
ATOM 3653 C C . VAL C 1 24 ? 46.234 6.253 24.441 1.00 42.70 34 VAL C C 1
ATOM 3654 O O . VAL C 1 24 ? 45.044 6.191 24.120 1.00 41.91 34 VAL C O 1
ATOM 3658 N N . LEU C 1 25 ? 47.216 6.223 23.541 1.00 38.99 35 LEU C N 1
ATOM 3659 C CA . LEU C 1 25 ? 46.905 6.191 22.114 1.00 38.33 35 LEU C CA 1
ATOM 3660 C C . LEU C 1 25 ? 46.196 4.861 21.750 1.00 46.02 35 LEU C C 1
ATOM 3661 O O . LEU C 1 25 ? 45.452 4.793 20.767 1.00 45.70 35 LEU C O 1
ATOM 3666 N N . GLN C 1 26 ? 46.426 3.828 22.560 1.00 45.85 36 GLN C N 1
ATOM 3667 C CA . GLN C 1 26 ? 45.782 2.525 22.373 1.00 52.77 36 GLN C CA 1
ATOM 3668 C C . GLN C 1 26 ? 44.357 2.481 22.936 1.00 53.40 36 GLN C C 1
ATOM 3669 O O . GLN C 1 26 ? 43.519 1.734 22.445 1.00 52.52 36 GLN C O 1
ATOM 3675 N N . ALA C 1 27 ? 44.085 3.274 23.969 1.00 48.54 37 ALA C N 1
ATOM 3676 C CA . ALA C 1 27 ? 42.819 3.158 24.693 1.00 47.71 37 ALA C CA 1
ATOM 3677 C C . ALA C 1 27 ? 41.723 4.097 24.198 1.00 49.09 37 ALA C C 1
ATOM 3678 O O . ALA C 1 27 ? 40.536 3.821 24.387 1.00 48.82 37 ALA C O 1
ATOM 3680 N N . VAL C 1 28 ? 42.098 5.213 23.581 1.00 44.57 38 VAL C N 1
ATOM 3681 C CA . VAL C 1 28 ? 41.091 6.170 23.143 1.00 46.53 38 VAL C CA 1
ATOM 3682 C C . VAL C 1 28 ? 40.257 5.602 21.999 1.00 45.20 38 VAL C C 1
ATOM 3683 O O . VAL C 1 28 ? 40.716 4.738 21.260 1.00 42.12 38 VAL C O 1
ATOM 3687 N N . ASP C 1 29 ? 39.047 6.134 21.842 1.00 44.86 39 ASP C N 1
ATOM 3688 C CA . ASP C 1 29 ? 38.174 5.750 20.748 1.00 46.41 39 ASP C CA 1
ATOM 3689 C C . ASP C 1 29 ? 38.697 6.332 19.443 1.00 48.34 39 ASP C C 1
ATOM 3690 O O . ASP C 1 29 ? 38.536 5.739 18.366 1.00 46.99 39 ASP C O 1
ATOM 3695 N N . LEU C 1 30 ? 39.350 7.493 19.547 1.00 44.79 40 LEU C N 1
ATOM 3696 C CA . LEU C 1 30 ? 39.629 8.302 18.368 1.00 44.33 40 LEU C CA 1
ATOM 3697 C C . LEU C 1 30 ? 40.876 9.177 18.544 1.00 44.67 40 LEU C C 1
ATOM 3698 O O . LEU C 1 30 ? 41.082 9.773 19.593 1.00 42.23 40 LEU C O 1
ATOM 3703 N N . ILE C 1 31 ? 41.693 9.251 17.502 1.00 42.65 41 ILE C N 1
ATOM 3704 C CA . ILE C 1 31 ? 42.871 10.100 17.512 1.00 43.18 41 ILE C CA 1
ATOM 3705 C C . ILE C 1 31 ? 42.747 11.188 16.474 1.00 43.35 41 ILE C C 1
ATOM 3706 O O . ILE C 1 31 ? 42.708 10.914 15.265 1.00 43.69 41 ILE C O 1
ATOM 3711 N N . ALA C 1 32 ? 42.677 12.425 16.963 1.00 35.62 42 ALA C N 1
ATOM 3712 C CA . ALA C 1 32 ? 42.634 13.588 16.108 1.00 41.62 42 ALA C CA 1
ATOM 3713 C C . ALA C 1 32 ? 44.074 14.008 15.832 1.00 43.46 42 ALA C C 1
ATOM 3714 O O . ALA C 1 32 ? 44.827 14.314 16.744 1.00 43.74 42 ALA C O 1
ATOM 3716 N N . ALA C 1 33 ? 44.444 13.990 14.560 1.00 45.45 43 ALA C N 1
ATOM 3717 C CA . ALA C 1 33 ? 45.808 14.184 14.124 1.00 42.34 43 ALA C CA 1
ATOM 3718 C C . ALA C 1 33 ? 45.907 15.323 13.124 1.00 49.68 43 ALA C C 1
ATOM 3719 O O . ALA C 1 33 ? 44.996 15.540 12.328 1.00 50.85 43 ALA C O 1
ATOM 3721 N N . GLU C 1 34 ? 47.023 16.041 13.170 1.00 48.12 44 GLU C N 1
ATOM 3722 C CA . GLU C 1 34 ? 47.334 17.073 12.186 1.00 50.32 44 GLU C CA 1
ATOM 3723 C C . GLU C 1 34 ? 47.412 16.457 10.785 1.00 50.05 44 GLU C C 1
ATOM 3724 O O . GLU C 1 34 ? 46.870 16.991 9.828 1.00 54.20 44 GLU C O 1
ATOM 3730 N N . ASP C 1 35 ? 48.088 15.321 10.679 1.00 48.61 45 ASP C N 1
ATOM 3731 C CA . ASP C 1 35 ? 48.227 14.595 9.420 1.00 51.29 45 ASP C CA 1
ATOM 3732 C C . ASP C 1 35 ? 48.021 13.111 9.701 1.00 52.20 45 ASP C C 1
ATOM 3733 O O . ASP C 1 35 ? 48.890 12.460 10.299 1.00 54.70 45 ASP C O 1
ATOM 3738 N N . THR C 1 36 ? 46.876 12.573 9.283 1.00 49.32 46 THR C N 1
ATOM 3739 C CA . THR C 1 36 ? 46.566 11.169 9.539 1.00 52.09 46 THR C CA 1
ATOM 3740 C C . THR C 1 36 ? 47.594 10.220 8.933 1.00 49.95 46 THR C C 1
ATOM 3741 O O . THR C 1 36 ? 47.852 9.158 9.496 1.00 53.36 46 THR C O 1
ATOM 3745 N N . ARG C 1 37 ? 48.185 10.605 7.805 1.00 55.74 47 ARG C N 1
ATOM 3746 C CA . ARG C 1 37 ? 49.230 9.796 7.161 1.00 61.54 47 ARG C CA 1
ATOM 3747 C C . ARG C 1 37 ? 50.470 9.655 8.032 1.00 57.36 47 ARG C C 1
ATOM 3748 O O . ARG C 1 37 ? 50.898 8.544 8.335 1.00 59.33 47 ARG C O 1
ATOM 3756 N N . HIS C 1 38 ? 51.047 10.786 8.424 1.00 55.28 48 HIS C N 1
ATOM 3757 C CA . HIS C 1 38 ? 52.225 10.776 9.293 1.00 54.67 48 HIS C CA 1
ATOM 3758 C C . HIS C 1 38 ? 51.961 10.025 10.596 1.00 48.65 48 HIS C C 1
ATOM 3759 O O . HIS C 1 38 ? 52.765 9.206 11.028 1.00 47.88 48 HIS C O 1
ATOM 3766 N N . THR C 1 39 ? 50.827 10.301 11.226 1.00 48.83 49 THR C N 1
ATOM 3767 C CA . THR C 1 39 ? 50.491 9.621 12.471 1.00 48.11 49 THR C CA 1
ATOM 3768 C C . THR C 1 39 ? 50.326 8.115 12.262 1.00 47.69 49 THR C C 1
ATOM 3769 O O . THR C 1 39 ? 50.719 7.321 13.120 1.00 48.62 49 THR C O 1
ATOM 3773 N N . GLY C 1 40 ? 49.763 7.730 11.115 1.00 47.76 50 GLY C N 1
ATOM 3774 C CA . GLY C 1 40 ? 49.561 6.323 10.790 1.00 52.77 50 GLY C CA 1
ATOM 3775 C C . GLY C 1 40 ? 50.858 5.531 10.736 1.00 50.61 50 GLY C C 1
ATOM 3776 O O . GLY C 1 40 ? 50.927 4.384 11.181 1.00 54.72 50 GLY C O 1
ATOM 3777 N N . LEU C 1 41 ? 51.897 6.150 10.195 1.00 51.92 51 LEU C N 1
ATOM 3778 C CA . LEU C 1 41 ? 53.222 5.538 10.181 1.00 53.71 51 LEU C CA 1
ATOM 3779 C C . LEU C 1 41 ? 53.780 5.408 11.592 1.00 50.22 51 LEU C C 1
ATOM 3780 O O . LEU C 1 41 ? 54.433 4.421 11.925 1.00 50.54 51 LEU C O 1
ATOM 3785 N N . LEU C 1 42 ? 53.522 6.406 12.429 1.00 49.59 52 LEU C N 1
ATOM 3786 C CA . LEU C 1 42 ? 53.970 6.340 13.812 1.00 49.12 52 LEU C CA 1
ATOM 3787 C C . LEU C 1 42 ? 53.250 5.212 14.552 1.00 48.52 52 LEU C C 1
ATOM 3788 O O . LEU C 1 42 ? 53.863 4.417 15.262 1.00 48.64 52 LEU C O 1
ATOM 3793 N N . LEU C 1 43 ? 51.940 5.139 14.380 1.00 47.74 53 LEU C N 1
ATOM 3794 C CA . LEU C 1 43 ? 51.172 4.083 15.030 1.00 49.53 53 LEU C CA 1
ATOM 3795 C C . LEU C 1 43 ? 51.537 2.709 14.471 1.00 51.45 53 LEU C C 1
ATOM 3796 O O . LEU C 1 43 ? 51.545 1.733 15.215 1.00 51.36 53 LEU C O 1
ATOM 3801 N N . GLN C 1 44 ? 51.851 2.631 13.178 1.00 51.95 54 GLN C N 1
ATOM 3802 C CA . GLN C 1 44 ? 52.221 1.345 12.572 1.00 54.01 54 GLN C CA 1
ATOM 3803 C C . GLN C 1 44 ? 53.494 0.812 13.200 1.00 55.59 54 GLN C C 1
ATOM 3804 O O . GLN C 1 44 ? 53.569 -0.364 13.546 1.00 58.50 54 GLN C O 1
ATOM 3810 N N . HIS C 1 45 ? 54.488 1.683 13.373 1.00 51.84 55 HIS C N 1
ATOM 3811 C CA . HIS C 1 45 ? 55.746 1.278 14.007 1.00 49.93 55 HIS C CA 1
ATOM 3812 C C . HIS C 1 45 ? 55.561 0.686 15.399 1.00 51.35 55 HIS C C 1
ATOM 3813 O O . HIS C 1 45 ? 56.353 -0.158 15.832 1.00 52.36 55 HIS C O 1
ATOM 3820 N N . PHE C 1 46 ? 54.533 1.134 16.114 1.00 51.36 56 PHE C N 1
ATOM 3821 C CA . PHE C 1 46 ? 54.292 0.627 17.468 1.00 53.38 56 PHE C CA 1
ATOM 3822 C C . PHE C 1 46 ? 53.203 -0.459 17.504 1.00 53.62 56 PHE C C 1
ATOM 3823 O O . PHE C 1 46 ? 52.849 -0.956 18.575 1.00 54.47 56 PHE C O 1
ATOM 3831 N N . GLY C 1 47 ? 52.691 -0.825 16.331 1.00 57.09 57 GLY C N 1
ATOM 3832 C CA . GLY C 1 47 ? 51.703 -1.882 16.228 1.00 55.94 57 GLY C CA 1
ATOM 3833 C C . GLY C 1 47 ? 50.381 -1.470 16.833 1.00 57.81 57 GLY C C 1
ATOM 3834 O O . GLY C 1 47 ? 49.676 -2.287 17.422 1.00 61.34 57 GLY C O 1
ATOM 3835 N N . ILE C 1 48 ? 50.041 -0.192 16.705 1.00 52.52 58 ILE C N 1
ATOM 3836 C CA . ILE C 1 48 ? 48.759 0.277 17.205 1.00 54.32 58 ILE C CA 1
ATOM 3837 C C . ILE C 1 48 ? 47.788 0.457 16.044 1.00 51.00 58 ILE C C 1
ATOM 3838 O O . ILE C 1 48 ? 48.093 1.125 15.064 1.00 52.57 58 ILE C O 1
ATOM 3843 N N . ASN C 1 49 ? 46.625 -0.173 16.165 1.00 51.93 59 ASN C N 1
ATOM 3844 C CA . ASN C 1 49 ? 45.555 -0.022 15.200 1.00 50.56 59 ASN C CA 1
ATOM 3845 C C . ASN C 1 49 ? 44.523 0.913 15.811 1.00 46.97 59 ASN C C 1
ATOM 3846 O O . ASN C 1 49 ? 43.918 0.597 16.838 1.00 50.24 59 ASN C O 1
ATOM 3851 N N . ALA C 1 50 ? 44.329 2.070 15.191 1.00 44.64 60 ALA C N 1
ATOM 3852 C CA . ALA C 1 50 ? 43.464 3.074 15.790 1.00 49.09 60 ALA C CA 1
ATOM 3853 C C . ALA C 1 50 ? 42.630 3.775 14.749 1.00 46.05 60 ALA C C 1
ATOM 3854 O O . ALA C 1 50 ? 43.013 3.849 13.585 1.00 47.13 60 ALA C O 1
ATOM 3856 N N . ARG C 1 51 ? 41.489 4.293 15.182 1.00 43.23 61 ARG C N 1
ATOM 3857 C CA . ARG C 1 51 ? 40.692 5.184 14.358 1.00 44.86 61 ARG C CA 1
ATOM 3858 C C . ARG C 1 51 ? 41.293 6.595 14.357 1.00 47.17 61 ARG C C 1
ATOM 3859 O O . ARG C 1 51 ? 41.533 7.172 15.426 1.00 45.24 61 ARG C O 1
ATOM 3867 N N . LEU C 1 52 ? 41.522 7.143 13.165 1.00 46.00 62 LEU C N 1
ATOM 3868 C CA . LEU C 1 52 ? 42.141 8.460 13.002 1.00 44.50 62 LEU C CA 1
ATOM 3869 C C . LEU C 1 52 ? 41.172 9.480 12.428 1.00 48.11 62 LEU C C 1
ATOM 3870 O O . LEU C 1 52 ? 40.318 9.143 11.607 1.00 52.74 62 LEU C O 1
ATOM 3875 N N . PHE C 1 53 ? 41.321 10.732 12.855 1.00 49.05 63 PHE C N 1
ATOM 3876 C CA . PHE C 1 53 ? 40.444 11.830 12.451 1.00 46.18 63 PHE C CA 1
ATOM 3877 C C . PHE C 1 53 ? 41.285 13.035 12.015 1.00 51.99 63 PHE C C 1
ATOM 3878 O O . PHE C 1 53 ? 42.043 13.591 12.813 1.00 47.10 63 PHE C O 1
ATOM 3886 N N . ALA C 1 54 ? 41.154 13.445 10.758 1.00 52.04 64 ALA C N 1
ATOM 3887 C CA . ALA C 1 54 ? 41.945 14.558 10.252 1.00 56.86 64 ALA C CA 1
ATOM 3888 C C . ALA C 1 54 ? 41.391 15.887 10.750 1.00 60.71 64 ALA C C 1
ATOM 3889 O O . ALA C 1 54 ? 40.177 16.128 10.715 1.00 58.10 64 ALA C O 1
ATOM 3891 N N . LEU C 1 55 ? 42.290 16.754 11.201 1.00 61.81 65 LEU C N 1
ATOM 3892 C CA . LEU C 1 55 ? 41.902 18.089 11.642 1.00 68.25 65 LEU C CA 1
ATOM 3893 C C . LEU C 1 55 ? 41.728 19.068 10.476 1.00 73.62 65 LEU C C 1
ATOM 3894 O O . LEU C 1 55 ? 40.926 19.999 10.563 1.00 76.58 65 LEU C O 1
ATOM 3899 N N . HIS C 1 56 ? 42.484 18.846 9.399 1.00 74.96 66 HIS C N 1
ATOM 3900 C CA . HIS C 1 56 ? 42.407 19.646 8.169 1.00 77.71 66 HIS C CA 1
ATOM 3901 C C . HIS C 1 56 ? 42.338 21.147 8.434 1.00 82.99 66 HIS C C 1
ATOM 3902 O O . HIS C 1 56 ? 43.300 21.744 8.914 1.00 84.89 66 HIS C O 1
ATOM 3909 N N . GLN C 1 61 ? 38.927 25.665 12.411 1.00 80.13 71 GLN C N 1
ATOM 3910 C CA . GLN C 1 61 ? 37.669 25.053 12.001 1.00 76.39 71 GLN C CA 1
ATOM 3911 C C . GLN C 1 61 ? 36.863 24.641 13.209 1.00 76.97 71 GLN C C 1
ATOM 3912 O O . GLN C 1 61 ? 37.364 24.625 14.309 1.00 75.82 71 GLN C O 1
ATOM 3918 N N . GLN C 1 62 ? 35.605 24.297 12.987 1.00 82.91 72 GLN C N 1
ATOM 3919 C CA . GLN C 1 62 ? 34.828 23.624 14.022 1.00 75.34 72 GLN C CA 1
ATOM 3920 C C . GLN C 1 62 ? 34.420 22.230 13.526 1.00 76.68 72 GLN C C 1
ATOM 3921 O O . GLN C 1 62 ? 33.237 21.847 13.536 1.00 77.01 72 GLN C O 1
ATOM 3927 N N . LYS C 1 63 ? 35.432 21.474 13.094 1.00 73.78 73 LYS C N 1
ATOM 3928 C CA . LYS C 1 63 ? 35.398 20.030 13.245 1.00 70.43 73 LYS C CA 1
ATOM 3929 C C . LYS C 1 63 ? 35.506 19.827 14.759 1.00 63.99 73 LYS C C 1
ATOM 3930 O O . LYS C 1 63 ? 35.218 18.755 15.287 1.00 61.64 73 LYS C O 1
ATOM 3936 N N . ALA C 1 64 ? 35.932 20.893 15.443 1.00 61.03 74 ALA C N 1
ATOM 3937 C CA . ALA C 1 64 ? 35.945 20.973 16.901 1.00 62.16 74 ALA C CA 1
ATOM 3938 C C . ALA C 1 64 ? 34.560 20.688 17.490 1.00 59.18 74 ALA C C 1
ATOM 3939 O O . ALA C 1 64 ? 34.453 20.011 18.520 1.00 59.36 74 ALA C O 1
ATOM 3941 N N . GLU C 1 65 ? 33.502 21.200 16.857 1.00 62.32 75 GLU C N 1
ATOM 3942 C CA . GLU C 1 65 ? 32.145 20.927 17.334 1.00 61.80 75 GLU C CA 1
ATOM 3943 C C . GLU C 1 65 ? 31.764 19.458 17.101 1.00 56.45 75 GLU C C 1
ATOM 3944 O O . GLU C 1 65 ? 31.083 18.850 17.927 1.00 53.94 75 GLU C O 1
ATOM 3950 N N . THR C 1 66 ? 32.206 18.895 15.979 1.00 55.75 76 THR C N 1
ATOM 3951 C CA . THR C 1 66 ? 32.048 17.467 15.738 1.00 52.91 76 THR C CA 1
ATOM 3952 C C . THR C 1 66 ? 32.728 16.658 16.845 1.00 56.57 76 THR C C 1
ATOM 3953 O O . THR C 1 66 ? 32.122 15.747 17.407 1.00 51.11 76 THR C O 1
ATOM 3957 N N . LEU C 1 67 ? 33.972 17.004 17.176 1.00 52.76 77 LEU C N 1
ATOM 3958 C CA . LEU C 1 67 ? 34.703 16.273 18.215 1.00 48.98 77 LEU C CA 1
ATOM 3959 C C . LEU C 1 67 ? 34.113 16.498 19.604 1.00 45.98 77 LEU C C 1
ATOM 3960 O O . LEU C 1 67 ? 34.113 15.595 20.441 1.00 45.22 77 LEU C O 1
ATOM 3965 N N . LEU C 1 68 ? 33.597 17.695 19.844 1.00 48.46 78 LEU C N 1
ATOM 3966 C CA . LEU C 1 68 ? 32.935 17.985 21.111 1.00 51.36 78 LEU C CA 1
ATOM 3967 C C . LEU C 1 68 ? 31.681 17.139 21.253 1.00 49.96 78 LEU C C 1
ATOM 3968 O O . LEU C 1 68 ? 31.383 16.618 22.336 1.00 49.64 78 LEU C O 1
ATOM 3973 N N . ALA C 1 69 ? 30.953 17.003 20.146 1.00 54.70 79 ALA C N 1
ATOM 3974 C CA . ALA C 1 69 ? 29.776 16.141 20.114 1.00 55.24 79 ALA C CA 1
ATOM 3975 C C . ALA C 1 69 ? 30.167 14.695 20.424 1.00 51.67 79 ALA C C 1
ATOM 3976 O O . ALA C 1 69 ? 29.460 14.023 21.155 1.00 51.90 79 ALA C O 1
ATOM 3978 N N . LYS C 1 70 ? 31.304 14.219 19.919 1.00 51.66 80 LYS C N 1
ATOM 3979 C CA . LYS C 1 70 ? 31.728 12.851 20.257 1.00 50.40 80 LYS C CA 1
ATOM 3980 C C . LYS C 1 70 ? 32.111 12.718 21.736 1.00 48.02 80 LYS C C 1
ATOM 3981 O O . LYS C 1 70 ? 31.743 11.745 22.394 1.00 49.46 80 LYS C O 1
ATOM 3987 N N . LEU C 1 71 ? 32.850 13.697 22.259 1.00 49.51 81 LEU C N 1
ATOM 3988 C CA . LEU C 1 71 ? 33.244 13.698 23.677 1.00 48.82 81 LEU C CA 1
ATOM 3989 C C . LEU C 1 71 ? 32.039 13.699 24.609 1.00 47.35 81 LEU C C 1
ATOM 3990 O O . LEU C 1 71 ? 32.038 13.034 25.642 1.00 48.48 81 LEU C O 1
ATOM 3995 N N . GLN C 1 72 ? 31.020 14.466 24.243 1.00 45.89 82 GLN C N 1
ATOM 3996 C CA . GLN C 1 72 ? 29.827 14.560 25.066 1.00 53.60 82 GLN C CA 1
ATOM 3997 C C . GLN C 1 72 ? 29.033 13.268 25.072 1.00 52.98 82 GLN C C 1
ATOM 3998 O O . GLN C 1 72 ? 28.389 12.949 26.076 1.00 58.28 82 GLN C O 1
ATOM 4004 N N . GLU C 1 73 ? 29.099 12.505 23.983 1.00 48.69 83 GLU C N 1
ATOM 4005 C CA . GLU C 1 73 ? 28.417 11.211 23.938 1.00 53.23 83 GLU C CA 1
ATOM 4006 C C . GLU C 1 73 ? 29.256 10.112 24.588 1.00 55.94 83 GLU C C 1
ATOM 4007 O O . GLU C 1 73 ? 28.840 8.945 24.637 1.00 54.29 83 GLU C O 1
ATOM 4013 N N . GLY C 1 74 ? 30.439 10.483 25.086 1.00 50.98 84 GLY C N 1
ATOM 4014 C CA . GLY C 1 74 ? 31.245 9.578 25.895 1.00 46.68 84 GLY C CA 1
ATOM 4015 C C . GLY C 1 74 ? 32.517 9.026 25.278 1.00 43.95 84 GLY C C 1
ATOM 4016 O O . GLY C 1 74 ? 33.221 8.226 25.905 1.00 46.53 84 GLY C O 1
ATOM 4017 N N . GLN C 1 75 ? 32.826 9.443 24.056 1.00 45.25 85 GLN C N 1
ATOM 4018 C CA . GLN C 1 75 ? 34.055 8.991 23.421 1.00 46.50 85 GLN C CA 1
ATOM 4019 C C . GLN C 1 75 ? 35.288 9.689 24.005 1.00 50.22 85 GLN C C 1
ATOM 4020 O O . GLN C 1 75 ? 35.253 10.883 24.324 1.00 44.03 85 GLN C O 1
ATOM 4026 N N . ASN C 1 76 ? 36.362 8.919 24.166 1.00 45.89 86 ASN C N 1
ATOM 4027 C CA . ASN C 1 76 ? 37.658 9.462 24.537 1.00 44.56 86 ASN C CA 1
ATOM 4028 C C . ASN C 1 76 ? 38.454 9.766 23.286 1.00 44.81 86 ASN C C 1
ATOM 4029 O O . ASN C 1 76 ? 38.467 8.973 22.350 1.00 45.69 86 ASN C O 1
ATOM 4034 N N . ILE C 1 77 ? 39.095 10.933 23.265 1.00 44.43 87 ILE C N 1
ATOM 4035 C CA . ILE C 1 77 ? 39.813 11.410 22.092 1.00 40.28 87 ILE C CA 1
ATOM 4036 C C . ILE C 1 77 ? 41.232 11.844 22.462 1.00 43.00 87 ILE C C 1
ATOM 4037 O O . ILE C 1 77 ? 41.428 12.524 23.459 1.00 41.80 87 ILE C O 1
ATOM 4042 N N . ALA C 1 78 ? 42.214 11.443 21.663 1.00 39.89 88 ALA C N 1
ATOM 4043 C CA . ALA C 1 78 ? 43.567 11.952 21.811 1.00 37.21 88 ALA C CA 1
ATOM 4044 C C . ALA C 1 78 ? 43.888 12.951 20.710 1.00 39.11 88 ALA C C 1
ATOM 4045 O O . ALA C 1 78 ? 43.605 12.714 19.539 1.00 40.67 88 ALA C O 1
ATOM 4047 N N . LEU C 1 79 ? 44.494 14.065 21.094 1.00 34.86 89 LEU C N 1
ATOM 4048 C CA . LEU C 1 79 ? 45.021 15.013 20.129 1.00 35.32 89 LEU C CA 1
ATOM 4049 C C . LEU C 1 79 ? 46.537 14.829 19.940 1.00 36.71 89 LEU C C 1
ATOM 4050 O O . LEU C 1 79 ? 47.306 14.840 20.894 1.00 38.74 89 LEU C O 1
ATOM 4055 N N . VAL C 1 80 ? 46.970 14.620 18.708 1.00 35.95 90 VAL C N 1
ATOM 4056 C CA . VAL C 1 80 ? 48.389 14.559 18.425 1.00 36.46 90 VAL C CA 1
ATOM 4057 C C . VAL C 1 80 ? 48.723 15.522 17.292 1.00 44.13 90 VAL C C 1
ATOM 4058 O O . VAL C 1 80 ? 47.844 15.935 16.535 1.00 44.49 90 VAL C O 1
ATOM 4062 N N . SER C 1 81 ? 49.996 15.898 17.201 1.00 40.33 91 SER C N 1
ATOM 4063 C CA . SER C 1 81 ? 50.516 16.596 16.026 1.00 40.82 91 SER C CA 1
ATOM 4064 C C . SER C 1 81 ? 51.544 15.717 15.325 1.00 41.57 91 SER C C 1
ATOM 4065 O O . SER C 1 81 ? 51.841 14.608 15.789 1.00 42.39 91 SER C O 1
ATOM 4068 N N . ASP C 1 82 ? 52.109 16.223 14.231 1.00 43.44 92 ASP C N 1
ATOM 4069 C CA . ASP C 1 82 ? 53.161 15.507 13.490 1.00 50.23 92 ASP C CA 1
ATOM 4070 C C . ASP C 1 82 ? 54.390 15.209 14.342 1.00 48.77 92 ASP C C 1
ATOM 4071 O O . ASP C 1 82 ? 55.031 14.172 14.188 1.00 48.84 92 ASP C O 1
ATOM 4076 N N . ALA C 1 83 ? 54.723 16.133 15.237 1.00 42.80 93 ALA C N 1
ATOM 4077 C CA . ALA C 1 83 ? 55.915 16.005 16.069 1.00 43.07 93 ALA C CA 1
ATOM 4078 C C . ALA C 1 83 ? 55.807 16.896 17.304 1.00 40.46 93 ALA C C 1
ATOM 4079 O O . ALA C 1 83 ? 55.302 18.022 17.229 1.00 40.73 93 ALA C O 1
ATOM 4081 N N . GLY C 1 84 ? 56.277 16.391 18.440 1.00 38.87 94 GLY C N 1
ATOM 4082 C CA . GLY C 1 84 ? 56.315 17.183 19.657 1.00 37.30 94 GLY C CA 1
ATOM 4083 C C . GLY C 1 84 ? 54.967 17.400 20.321 1.00 42.30 94 GLY C C 1
ATOM 4084 O O . GLY C 1 84 ? 54.078 16.543 20.280 1.00 39.85 94 GLY C O 1
ATOM 4085 N N . THR C 1 85 ? 54.826 18.568 20.938 1.00 36.08 95 THR C N 1
ATOM 4086 C CA . THR C 1 85 ? 53.682 18.877 21.772 1.00 36.91 95 THR C CA 1
ATOM 4087 C C . THR C 1 85 ? 52.654 19.692 20.977 1.00 34.89 95 THR C C 1
ATOM 4088 O O . THR C 1 85 ? 52.985 20.705 20.391 1.00 37.72 95 THR C O 1
ATOM 4092 N N . PRO C 1 86 ? 51.408 19.201 20.911 1.00 37.51 96 PRO C N 1
ATOM 4093 C CA . PRO C 1 86 ? 50.279 19.930 20.315 1.00 38.17 96 PRO C CA 1
ATOM 4094 C C . PRO C 1 86 ? 50.047 21.303 20.960 1.00 39.37 96 PRO C C 1
ATOM 4095 O O . PRO C 1 86 ? 50.260 21.456 22.166 1.00 39.49 96 PRO C O 1
ATOM 4099 N N . LEU C 1 87 ? 49.580 22.256 20.151 1.00 44.16 97 LEU C N 1
ATOM 4100 C CA . LEU C 1 87 ? 49.332 23.663 20.518 1.00 44.72 97 LEU C CA 1
ATOM 4101 C C . LEU C 1 87 ? 50.603 24.489 20.639 1.00 47.76 97 LEU C C 1
ATOM 4102 O O . LEU C 1 87 ? 50.541 25.707 20.773 1.00 51.03 97 LEU C O 1
ATOM 4107 N N . ILE C 1 88 ? 51.761 23.846 20.608 1.00 47.24 98 ILE C N 1
ATOM 4108 C CA . ILE C 1 88 ? 52.999 24.614 20.543 1.00 47.05 98 ILE C CA 1
ATOM 4109 C C . ILE C 1 88 ? 53.399 24.709 19.085 1.00 46.06 98 ILE C C 1
ATOM 4110 O O . ILE C 1 88 ? 54.131 23.849 18.572 1.00 49.06 98 ILE C O 1
ATOM 4115 N N . ASN C 1 89 ? 52.884 25.745 18.426 1.00 43.26 99 ASN C N 1
ATOM 4116 C CA . ASN C 1 89 ? 52.990 25.908 16.984 1.00 46.47 99 ASN C CA 1
ATOM 4117 C C . ASN C 1 89 ? 52.525 24.665 16.237 1.00 51.81 99 ASN C C 1
ATOM 4118 O O . ASN C 1 89 ? 53.176 24.170 15.319 1.00 51.14 99 ASN C O 1
ATOM 4123 N N . ASP C 1 90 ? 51.373 24.172 16.658 1.00 48.97 100 ASP C N 1
ATOM 4124 C CA . ASP C 1 90 ? 50.751 23.015 16.053 1.00 50.14 100 ASP C CA 1
ATOM 4125 C C . ASP C 1 90 ? 49.255 23.159 16.304 1.00 48.69 100 ASP C C 1
ATOM 4126 O O . ASP C 1 90 ? 48.866 23.841 17.253 1.00 43.71 100 ASP C O 1
ATOM 4131 N N . PRO C 1 91 ? 48.416 22.524 15.463 1.00 51.34 101 PRO C N 1
ATOM 4132 C CA . PRO C 1 91 ? 46.963 22.697 15.600 1.00 50.67 101 PRO C CA 1
ATOM 4133 C C . PRO C 1 91 ? 46.403 22.207 16.934 1.00 48.81 101 PRO C C 1
ATOM 4134 O O . PRO C 1 91 ? 47.109 21.571 17.714 1.00 45.34 101 PRO C O 1
ATOM 4138 N N . GLY C 1 92 ? 45.151 22.559 17.206 1.00 49.58 102 GLY C N 1
ATOM 4139 C CA . GLY C 1 92 ? 44.436 22.045 18.359 1.00 47.33 102 GLY C CA 1
ATOM 4140 C C . GLY C 1 92 ? 43.911 23.111 19.301 1.00 46.79 102 GLY C C 1
ATOM 4141 O O . GLY C 1 92 ? 43.165 22.808 20.232 1.00 49.47 102 GLY C O 1
ATOM 4142 N N . TYR C 1 93 ? 44.283 24.359 19.060 1.00 49.13 103 TYR C N 1
ATOM 4143 C CA . TYR C 1 93 ? 43.928 25.451 19.977 1.00 51.35 103 TYR C CA 1
ATOM 4144 C C . TYR C 1 93 ? 42.422 25.673 20.064 1.00 52.37 103 TYR C C 1
ATOM 4145 O O . TYR C 1 93 ? 41.870 25.790 21.162 1.00 49.39 103 TYR C O 1
ATOM 4154 N N . HIS C 1 94 ? 41.765 25.730 18.909 1.00 52.63 104 HIS C N 1
ATOM 4155 C CA . HIS C 1 94 ? 40.310 25.865 18.872 1.00 55.65 104 HIS C CA 1
ATOM 4156 C C . HIS C 1 94 ? 39.597 24.676 19.534 1.00 51.25 104 HIS C C 1
ATOM 4157 O O . HIS C 1 94 ? 38.613 24.864 20.248 1.00 51.10 104 HIS C O 1
ATOM 4164 N N . LEU C 1 95 ? 40.095 23.461 19.313 1.00 47.62 105 LEU C N 1
ATOM 4165 C CA . LEU C 1 95 ? 39.521 22.276 19.967 1.00 47.74 105 LEU C CA 1
ATOM 4166 C C . LEU C 1 95 ? 39.582 22.335 21.501 1.00 49.10 105 LEU C C 1
ATOM 4167 O O . LEU C 1 95 ? 38.565 22.138 22.176 1.00 46.89 105 LEU C O 1
ATOM 4172 N N . VAL C 1 96 ? 40.767 22.596 22.056 1.00 47.76 106 VAL C N 1
ATOM 4173 C CA . VAL C 1 96 ? 40.922 22.645 23.511 1.00 43.42 106 VAL C CA 1
ATOM 4174 C C . VAL C 1 96 ? 40.031 23.742 24.089 1.00 47.16 106 VAL C C 1
ATOM 4175 O O . VAL C 1 96 ? 39.388 23.561 25.122 1.00 47.49 106 VAL C O 1
ATOM 4179 N N . ARG C 1 97 ? 39.959 24.872 23.406 1.00 48.44 107 ARG C N 1
ATOM 4180 C CA . ARG C 1 97 ? 39.163 25.984 23.909 1.00 52.59 107 ARG C CA 1
ATOM 4181 C C . ARG C 1 97 ? 37.675 25.622 23.904 1.00 49.42 107 ARG C C 1
ATOM 4182 O O . ARG C 1 97 ? 36.972 25.843 24.891 1.00 51.53 107 ARG C O 1
ATOM 4190 N N . THR C 1 98 ? 37.208 25.046 22.797 1.00 52.12 108 THR C N 1
ATOM 4191 C CA . THR C 1 98 ? 35.821 24.576 22.690 1.00 53.42 108 THR C CA 1
ATOM 4192 C C . THR C 1 98 ? 35.484 23.573 23.791 1.00 49.51 108 THR C C 1
ATOM 4193 O O . THR C 1 98 ? 34.448 23.696 24.438 1.00 51.55 108 THR C O 1
ATOM 4197 N N . CYS C 1 99 ? 36.367 22.604 24.029 1.00 48.62 109 CYS C N 1
ATOM 4198 C CA . CYS C 1 99 ? 36.121 21.602 25.071 1.00 45.09 109 CYS C CA 1
ATOM 4199 C C . CYS C 1 99 ? 36.107 22.166 26.478 1.00 47.85 109 CYS C C 1
ATOM 4200 O O . CYS C 1 99 ? 35.267 21.767 27.289 1.00 46.41 109 CYS C O 1
ATOM 4203 N N . ARG C 1 100 ? 37.080 23.030 26.789 1.00 45.40 110 ARG C N 1
ATOM 4204 C CA . ARG C 1 100 ? 37.163 23.654 28.113 1.00 46.98 110 ARG C CA 1
ATOM 4205 C C . ARG C 1 100 ? 35.882 24.477 28.385 1.00 44.08 110 ARG C C 1
ATOM 4206 O O . ARG C 1 100 ? 35.309 24.428 29.470 1.00 42.52 110 ARG C O 1
ATOM 4214 N N . GLU C 1 101 ? 35.437 25.213 27.375 1.00 45.30 111 GLU C N 1
ATOM 4215 C CA . GLU C 1 101 ? 34.209 26.007 27.471 1.00 54.00 111 GLU C CA 1
ATOM 4216 C C . GLU C 1 101 ? 32.971 25.116 27.714 1.00 54.87 111 GLU C C 1
ATOM 4217 O O . GLU C 1 101 ? 32.012 25.550 28.347 1.00 53.10 111 GLU C O 1
ATOM 4223 N N . ALA C 1 102 ? 33.008 23.867 27.240 1.00 52.60 112 ALA C N 1
ATOM 4224 C CA . ALA C 1 102 ? 31.874 22.944 27.406 1.00 52.12 112 ALA C CA 1
ATOM 4225 C C . ALA C 1 102 ? 31.944 22.105 28.683 1.00 51.61 112 ALA C C 1
ATOM 4226 O O . ALA C 1 102 ? 31.036 21.325 28.959 1.00 51.22 112 ALA C O 1
ATOM 4228 N N . GLY C 1 103 ? 33.020 22.238 29.454 1.00 48.40 113 GLY C N 1
ATOM 4229 C CA . GLY C 1 103 ? 33.177 21.420 30.648 1.00 46.83 113 GLY C CA 1
ATOM 4230 C C . GLY C 1 103 ? 33.864 20.081 30.428 1.00 49.21 113 GLY C C 1
ATOM 4231 O O . GLY C 1 103 ? 33.877 19.216 31.307 1.00 50.75 113 GLY C O 1
ATOM 4232 N N . ILE C 1 104 ? 34.446 19.875 29.258 1.00 47.04 114 ILE C N 1
ATOM 4233 C CA . ILE C 1 104 ? 35.144 18.605 29.039 1.00 47.11 114 ILE C CA 1
ATOM 4234 C C . ILE C 1 104 ? 36.511 18.643 29.723 1.00 46.71 114 ILE C C 1
ATOM 4235 O O . ILE C 1 104 ? 37.257 19.611 29.581 1.00 43.55 114 ILE C O 1
ATOM 4240 N N . ARG C 1 105 ? 36.836 17.595 30.465 1.00 45.18 115 ARG C N 1
ATOM 4241 C CA . ARG C 1 105 ? 38.139 17.514 31.100 1.00 48.04 115 ARG C CA 1
ATOM 4242 C C . ARG C 1 105 ? 39.260 17.315 30.077 1.00 48.56 115 ARG C C 1
ATOM 4243 O O . ARG C 1 105 ? 39.161 16.464 29.183 1.00 41.38 115 ARG C O 1
ATOM 4251 N N . VAL C 1 106 ? 40.326 18.104 30.198 1.00 43.10 116 VAL C N 1
ATOM 4252 C CA . VAL C 1 106 ? 41.441 17.998 29.262 1.00 39.54 116 VAL C CA 1
ATOM 4253 C C . VAL C 1 106 ? 42.646 17.481 30.016 1.00 39.43 116 VAL C C 1
ATOM 4254 O O . VAL C 1 106 ? 43.005 18.000 31.077 1.00 42.24 116 VAL C O 1
ATOM 4258 N N . VAL C 1 107 ? 43.260 16.438 29.477 1.00 34.98 117 VAL C N 1
ATOM 4259 C CA . VAL C 1 107 ? 44.292 15.692 30.200 1.00 33.66 117 VAL C CA 1
ATOM 4260 C C . VAL C 1 107 ? 45.581 15.778 29.399 1.00 39.35 117 VAL C C 1
ATOM 4261 O O . VAL C 1 107 ? 45.717 15.128 28.355 1.00 40.27 117 VAL C O 1
ATOM 4265 N N . PRO C 1 108 ? 46.526 16.620 29.863 1.00 35.31 118 PRO C N 1
ATOM 4266 C CA . PRO C 1 108 ? 47.794 16.796 29.158 1.00 32.12 118 PRO C CA 1
ATOM 4267 C C . PRO C 1 108 ? 48.818 15.755 29.565 1.00 33.90 118 PRO C C 1
ATOM 4268 O O . PRO C 1 108 ? 49.111 15.607 30.753 1.00 38.58 118 PRO C O 1
ATOM 4272 N N . LEU C 1 109 ? 49.378 15.048 28.595 1.00 30.39 119 LEU C N 1
ATOM 4273 C CA . LEU C 1 109 ? 50.487 14.157 28.884 1.00 34.09 119 LEU C CA 1
ATOM 4274 C C . LEU C 1 109 ? 51.761 14.928 28.616 1.00 36.07 119 LEU C C 1
ATOM 4275 O O . LEU C 1 109 ? 51.838 15.673 27.660 1.00 34.53 119 LEU C O 1
ATOM 4280 N N . PRO C 1 110 ? 52.764 14.762 29.473 1.00 37.78 120 PRO C N 1
ATOM 4281 C CA . PRO C 1 110 ? 54.043 15.421 29.192 1.00 36.53 120 PRO C CA 1
ATOM 4282 C C . PRO C 1 110 ? 54.799 14.664 28.108 1.00 40.68 120 PRO C C 1
ATOM 4283 O O . PRO C 1 110 ? 54.562 13.471 27.896 1.00 37.59 120 PRO C O 1
ATOM 4287 N N . GLY C 1 111 ? 55.655 15.365 27.381 1.00 37.65 121 GLY C N 1
ATOM 4288 C CA . GLY C 1 111 ? 56.433 14.723 26.346 1.00 35.74 121 GLY C CA 1
ATOM 4289 C C . GLY C 1 111 ? 57.281 15.715 25.591 1.00 36.29 121 GLY C C 1
ATOM 4290 O O . GLY C 1 111 ? 57.405 16.866 25.989 1.00 37.63 121 GLY C O 1
ATOM 4291 N N . PRO C 1 112 ? 57.852 15.270 24.470 1.00 38.96 122 PRO C N 1
ATOM 4292 C CA . PRO C 1 112 ? 58.825 16.061 23.713 1.00 36.99 122 PRO C CA 1
ATOM 4293 C C . PRO C 1 112 ? 58.297 17.410 23.205 1.00 39.45 122 PRO C C 1
ATOM 4294 O O . PRO C 1 112 ? 57.176 17.529 22.685 1.00 36.78 122 PRO C O 1
ATOM 4298 N N . CYS C 1 113 ? 59.149 18.415 23.378 1.00 35.76 123 CYS C N 1
ATOM 4299 C CA . CYS C 1 113 ? 58.948 19.756 22.861 1.00 37.01 123 CYS C CA 1
ATOM 4300 C C . CYS C 1 113 ? 60.304 20.315 22.439 1.00 35.30 123 CYS C C 1
ATOM 4301 O O . CYS C 1 113 ? 61.201 20.410 23.259 1.00 31.62 123 CYS C O 1
ATOM 4304 N N . ALA C 1 114 ? 60.460 20.689 21.177 1.00 34.00 124 ALA C N 1
ATOM 4305 C CA . ALA C 1 114 ? 61.781 21.058 20.655 1.00 35.55 124 ALA C CA 1
ATOM 4306 C C . ALA C 1 114 ? 62.364 22.322 21.320 1.00 33.44 124 ALA C C 1
ATOM 4307 O O . ALA C 1 114 ? 63.562 22.413 21.538 1.00 36.38 124 ALA C O 1
ATOM 4309 N N . ALA C 1 115 ? 61.510 23.287 21.644 1.00 32.50 125 ALA C N 1
ATOM 4310 C CA . ALA C 1 115 ? 61.947 24.515 22.295 1.00 35.45 125 ALA C CA 1
ATOM 4311 C C . ALA C 1 115 ? 62.631 24.233 23.637 1.00 34.42 125 ALA C C 1
ATOM 4312 O O . ALA C 1 115 ? 63.713 24.743 23.913 1.00 31.11 125 ALA C O 1
ATOM 4314 N N . ILE C 1 116 ? 61.998 23.413 24.470 1.00 32.04 126 ILE C N 1
ATOM 4315 C CA . ILE C 1 116 ? 62.552 23.119 25.784 1.00 33.76 126 ILE C CA 1
ATOM 4316 C C . ILE C 1 116 ? 63.782 22.192 25.674 1.00 34.95 126 ILE C C 1
ATOM 4317 O O . ILE C 1 116 ? 64.762 22.345 26.412 1.00 36.63 126 ILE C O 1
ATOM 4322 N N . THR C 1 117 ? 63.740 21.262 24.731 1.00 33.28 127 THR C N 1
ATOM 4323 C CA . THR C 1 117 ? 64.856 20.344 24.516 1.00 33.77 127 THR C CA 1
ATOM 4324 C C . THR C 1 117 ? 66.106 21.154 24.124 1.00 36.24 127 THR C C 1
ATOM 4325 O O . THR C 1 117 ? 67.166 21.000 24.726 1.00 32.40 127 THR C O 1
ATOM 4329 N N . ALA C 1 118 ? 65.950 22.063 23.167 1.00 33.89 128 ALA C N 1
ATOM 4330 C CA . ALA C 1 118 ? 67.038 22.946 22.744 1.00 35.80 128 ALA C CA 1
ATOM 4331 C C . ALA C 1 118 ? 67.582 23.781 23.902 1.00 33.91 128 ALA C C 1
ATOM 4332 O O . ALA C 1 118 ? 68.790 23.858 24.133 1.00 37.40 128 ALA C O 1
ATOM 4334 N N . LEU C 1 119 ? 66.666 24.392 24.638 1.00 32.05 129 LEU C N 1
ATOM 4335 C CA . LEU C 1 119 ? 67.019 25.271 25.739 1.00 36.24 129 LEU C CA 1
ATOM 4336 C C . LEU C 1 119 ? 67.835 24.549 26.802 1.00 38.55 129 LEU C C 1
ATOM 4337 O O . LEU C 1 119 ? 68.803 25.103 27.333 1.00 33.79 129 LEU C O 1
ATOM 4342 N N . SER C 1 120 ? 67.451 23.313 27.114 1.00 33.20 130 SER C N 1
ATOM 4343 C CA . SER C 1 120 ? 68.120 22.576 28.200 1.00 37.94 130 SER C CA 1
ATOM 4344 C C . SER C 1 120 ? 69.600 22.325 27.879 1.00 39.83 130 SER C C 1
ATOM 4345 O O . SER C 1 120 ? 70.412 22.161 28.783 1.00 43.11 130 SER C O 1
ATOM 4348 N N . ALA C 1 121 ? 69.960 22.343 26.601 1.00 34.72 131 ALA C N 1
ATOM 4349 C CA . ALA C 1 121 ? 71.347 22.074 26.213 1.00 40.17 131 ALA C CA 1
ATOM 4350 C C . ALA C 1 121 ? 72.123 23.298 25.735 1.00 42.78 131 ALA C C 1
ATOM 4351 O O . ALA C 1 121 ? 73.292 23.160 25.382 1.00 42.23 131 ALA C O 1
ATOM 4353 N N . ALA C 1 122 ? 71.505 24.479 25.727 1.00 34.97 132 ALA C N 1
ATOM 4354 C CA . ALA C 1 122 ? 72.108 25.639 25.058 1.00 39.90 132 ALA C CA 1
ATOM 4355 C C . ALA C 1 122 ? 73.165 26.359 25.893 1.00 40.36 132 ALA C C 1
ATOM 4356 O O . ALA C 1 122 ? 74.023 27.053 25.352 1.00 45.01 132 ALA C O 1
ATOM 4358 N N . GLY C 1 123 ? 73.075 26.228 27.207 1.00 39.29 133 GLY C N 1
ATOM 4359 C CA . GLY C 1 123 ? 73.991 26.913 28.101 1.00 41.43 133 GLY C CA 1
ATOM 4360 C C . GLY C 1 123 ? 73.666 28.376 28.351 1.00 48.22 133 GLY C C 1
ATOM 4361 O O . GLY C 1 123 ? 74.531 29.120 28.802 1.00 43.76 133 GLY C O 1
ATOM 4362 N N . LEU C 1 124 ? 72.436 28.801 28.048 1.00 44.01 134 LEU C N 1
ATOM 4363 C CA . LEU C 1 124 ? 72.010 30.186 28.287 1.00 45.26 134 LEU C CA 1
ATOM 4364 C C . LEU C 1 124 ? 71.028 30.222 29.456 1.00 47.88 134 LEU C C 1
ATOM 4365 O O . LEU C 1 124 ? 70.441 29.194 29.776 1.00 46.96 134 LEU C O 1
ATOM 4370 N N . PRO C 1 125 ? 70.869 31.391 30.119 1.00 47.85 135 PRO C N 1
ATOM 4371 C CA . PRO C 1 125 ? 69.946 31.457 31.265 1.00 46.39 135 PRO C CA 1
ATOM 4372 C C . PRO C 1 125 ? 68.552 30.932 30.904 1.00 48.14 135 PRO C C 1
ATOM 4373 O O . PRO C 1 125 ? 68.004 31.216 29.829 1.00 43.47 135 PRO C O 1
ATOM 4377 N N . SER C 1 126 ? 67.996 30.140 31.804 1.00 45.25 136 SER C N 1
ATOM 4378 C CA . SER C 1 126 ? 66.747 29.455 31.517 1.00 51.42 136 SER C CA 1
ATOM 4379 C C . SER C 1 126 ? 65.821 29.543 32.726 1.00 50.54 136 SER C C 1
ATOM 4380 O O . SER C 1 126 ? 64.843 28.820 32.814 1.00 51.56 136 SER C O 1
ATOM 4383 N N . ASP C 1 127 ? 66.163 30.439 33.648 1.00 48.43 137 ASP C N 1
ATOM 4384 C CA . ASP C 1 127 ? 65.283 30.835 34.746 1.00 53.96 137 ASP C CA 1
ATOM 4385 C C . ASP C 1 127 ? 64.034 31.587 34.230 1.00 53.26 137 ASP C C 1
ATOM 4386 O O . ASP C 1 127 ? 62.949 31.490 34.809 1.00 49.74 137 ASP C O 1
ATOM 4391 N N . ARG C 1 128 ? 64.211 32.370 33.169 1.00 50.08 138 ARG C N 1
ATOM 4392 C CA . ARG C 1 128 ? 63.098 33.022 32.469 1.00 46.44 138 ARG C CA 1
ATOM 4393 C C . ARG C 1 128 ? 63.410 33.034 30.994 1.00 47.98 138 ARG C C 1
ATOM 4394 O O . ARG C 1 128 ? 64.556 33.273 30.613 1.00 45.73 138 ARG C O 1
ATOM 4402 N N . PHE C 1 129 ? 62.410 32.786 30.157 1.00 38.08 139 PHE C N 1
ATOM 4403 C CA . PHE C 1 129 ? 62.631 32.884 28.736 1.00 38.18 139 PHE C CA 1
ATOM 4404 C C . PHE C 1 129 ? 61.328 33.208 28.028 1.00 40.38 139 PHE C C 1
ATOM 4405 O O . PHE C 1 129 ? 60.245 33.086 28.609 1.00 38.65 139 PHE C O 1
ATOM 4413 N N . CYS C 1 130 ? 61.471 33.581 26.760 1.00 33.09 140 CYS C N 1
ATOM 4414 C CA . CYS C 1 130 ? 60.389 33.990 25.903 1.00 34.91 140 CYS C CA 1
ATOM 4415 C C . CYS C 1 130 ? 60.358 33.042 24.739 1.00 37.72 140 CYS C C 1
ATOM 4416 O O . CYS C 1 130 ? 61.345 32.904 24.018 1.00 39.06 140 CYS C O 1
ATOM 4419 N N . TYR C 1 131 ? 59.242 32.367 24.548 1.00 35.46 141 TYR C N 1
ATOM 4420 C CA . TYR C 1 131 ? 59.090 31.573 23.344 1.00 34.14 141 TYR C CA 1
ATOM 4421 C C . TYR C 1 131 ? 58.406 32.428 22.296 1.00 37.14 141 TYR C C 1
ATOM 4422 O O . TYR C 1 131 ? 57.330 32.935 22.537 1.00 38.22 141 TYR C O 1
ATOM 4431 N N . GLU C 1 132 ? 59.047 32.591 21.143 1.00 35.30 142 GLU C N 1
ATOM 4432 C CA . GLU C 1 132 ? 58.586 33.491 20.094 1.00 36.18 142 GLU C CA 1
ATOM 4433 C C . GLU C 1 132 ? 58.078 32.752 18.859 1.00 40.50 142 GLU C C 1
ATOM 4434 O O . GLU C 1 132 ? 57.506 33.364 17.967 1.00 39.22 142 GLU C O 1
ATOM 4440 N N . GLY C 1 133 ? 58.322 31.448 18.784 1.00 36.62 143 GLY C N 1
ATOM 4441 C CA . GLY C 1 133 ? 57.896 30.668 17.631 1.00 37.49 143 GLY C CA 1
ATOM 4442 C C . GLY C 1 133 ? 58.654 31.025 16.359 1.00 37.75 143 GLY C C 1
ATOM 4443 O O . GLY C 1 133 ? 59.856 31.236 16.380 1.00 37.95 143 GLY C O 1
ATOM 4444 N N . PHE C 1 134 ? 57.955 31.102 15.237 1.00 36.92 144 PHE C N 1
ATOM 4445 C CA . PHE C 1 134 ? 58.597 31.460 13.974 1.00 41.51 144 PHE C CA 1
ATOM 4446 C C . PHE C 1 134 ? 58.624 32.969 13.801 1.00 43.28 144 PHE C C 1
ATOM 4447 O O . PHE C 1 134 ? 57.637 33.634 14.083 1.00 43.62 144 PHE C O 1
ATOM 4455 N N . LEU C 1 135 ? 59.747 33.518 13.357 1.00 42.59 145 LEU C N 1
ATOM 4456 C CA . LEU C 1 135 ? 59.778 34.936 12.934 1.00 44.24 145 LEU C CA 1
ATOM 4457 C C . LEU C 1 135 ? 59.047 35.082 11.594 1.00 46.57 145 LEU C C 1
ATOM 4458 O O . LEU C 1 135 ? 58.981 34.120 10.812 1.00 39.69 145 LEU C O 1
ATOM 4463 N N . PRO C 1 136 ? 58.491 36.275 11.322 1.00 47.83 146 PRO C N 1
ATOM 4464 C CA . PRO C 1 136 ? 57.832 36.536 10.032 1.00 46.23 146 PRO C CA 1
ATOM 4465 C C . PRO C 1 136 ? 58.709 36.127 8.855 1.00 45.18 146 PRO C C 1
ATOM 4466 O O . PRO C 1 136 ? 59.926 36.335 8.903 1.00 47.50 146 PRO C O 1
ATOM 4470 N N . ALA C 1 137 ? 58.103 35.555 7.818 1.00 47.52 147 ALA C N 1
ATOM 4471 C CA . ALA C 1 137 ? 58.853 35.038 6.667 1.00 48.38 147 ALA C CA 1
ATOM 4472 C C . ALA C 1 137 ? 59.496 36.130 5.804 1.00 49.50 147 ALA C C 1
ATOM 4473 O O . ALA C 1 137 ? 60.468 35.867 5.105 1.00 48.50 147 ALA C O 1
ATOM 4475 N N . LYS C 1 138 ? 58.956 37.345 5.844 1.00 49.04 148 LYS C N 1
ATOM 4476 C CA . LYS C 1 138 ? 59.508 38.437 5.045 1.00 49.30 148 LYS C CA 1
ATOM 4477 C C . LYS C 1 138 ? 60.393 39.372 5.858 1.00 46.41 148 LYS C C 1
ATOM 4478 O O . LYS C 1 138 ? 60.086 39.704 7.011 1.00 44.40 148 LYS C O 1
ATOM 4484 N N . SER C 1 139 ? 61.490 39.801 5.240 1.00 46.37 149 SER C N 1
ATOM 4485 C CA . SER C 1 139 ? 62.550 40.515 5.952 1.00 48.38 149 SER C CA 1
ATOM 4486 C C . SER C 1 139 ? 62.078 41.758 6.681 1.00 41.71 149 SER C C 1
ATOM 4487 O O . SER C 1 139 ? 62.482 41.997 7.820 1.00 42.48 149 SER C O 1
ATOM 4490 N N . LYS C 1 140 ? 61.219 42.548 6.035 1.00 45.82 150 LYS C N 1
ATOM 4491 C CA . LYS C 1 140 ? 60.707 43.762 6.665 1.00 45.40 150 LYS C CA 1
ATOM 4492 C C . LYS C 1 140 ? 59.904 43.433 7.909 1.00 42.67 150 LYS C C 1
ATOM 4493 O O . LYS C 1 140 ? 60.107 44.033 8.966 1.00 43.75 150 LYS C O 1
ATOM 4499 N N . GLY C 1 141 ? 58.978 42.488 7.777 1.00 46.14 151 GLY C N 1
ATOM 4500 C CA . GLY C 1 141 ? 58.225 42.007 8.925 1.00 42.20 151 GLY C CA 1
ATOM 4501 C C . GLY C 1 141 ? 59.104 41.384 10.003 1.00 40.40 151 GLY C C 1
ATOM 4502 O O . GLY C 1 141 ? 58.886 41.609 11.202 1.00 41.49 151 GLY C O 1
ATOM 4503 N N . ARG C 1 142 ? 60.110 40.620 9.588 1.00 42.61 152 ARG C N 1
ATOM 4504 C CA . ARG C 1 142 ? 61.045 40.020 10.548 1.00 37.92 152 ARG C CA 1
ATOM 4505 C C . ARG C 1 142 ? 61.835 41.091 11.316 1.00 36.32 152 ARG C C 1
ATOM 4506 O O . ARG C 1 142 ? 62.030 40.991 12.539 1.00 36.20 152 ARG C O 1
ATOM 4514 N N . ARG C 1 143 ? 62.278 42.132 10.611 1.00 40.86 153 ARG C N 1
ATOM 4515 C CA . ARG C 1 143 ? 63.040 43.191 11.280 1.00 41.38 153 ARG C CA 1
ATOM 4516 C C . ARG C 1 143 ? 62.168 43.985 12.264 1.00 42.19 153 ARG C C 1
ATOM 4517 O O . ARG C 1 143 ? 62.640 44.420 13.314 1.00 40.47 153 ARG C O 1
ATOM 4525 N N . ASP C 1 144 ? 60.888 44.153 11.955 1.00 44.04 154 ASP C N 1
ATOM 4526 C CA . ASP C 1 144 ? 59.975 44.801 12.902 1.00 41.03 154 ASP C CA 1
ATOM 4527 C C . ASP C 1 144 ? 59.749 43.954 14.155 1.00 41.47 154 ASP C C 1
ATOM 4528 O O . ASP C 1 144 ? 59.738 44.476 15.259 1.00 44.34 154 ASP C O 1
ATOM 4533 N N . ALA C 1 145 ? 59.521 42.654 13.973 1.00 40.02 155 ALA C N 1
ATOM 4534 C CA . ALA C 1 145 ? 59.381 41.751 15.112 1.00 41.11 155 ALA C CA 1
ATOM 4535 C C . ALA C 1 145 ? 60.635 41.797 15.998 1.00 39.95 155 ALA C C 1
ATOM 4536 O O . ALA C 1 145 ? 60.539 41.841 17.235 1.00 42.92 155 ALA C O 1
ATOM 4538 N N . LEU C 1 146 ? 61.810 41.789 15.368 1.00 38.29 156 LEU C N 1
ATOM 4539 C CA . LEU C 1 146 ? 63.070 41.812 16.123 1.00 41.47 156 LEU C CA 1
ATOM 4540 C C . LEU C 1 146 ? 63.254 43.131 16.873 1.00 42.41 156 LEU C C 1
ATOM 4541 O O . LEU C 1 146 ? 63.717 43.127 18.016 1.00 41.86 156 LEU C O 1
ATOM 4546 N N . LYS C 1 147 ? 62.874 44.253 16.258 1.00 42.72 157 LYS C N 1
ATOM 4547 C CA . LYS C 1 147 ? 63.011 45.540 16.946 1.00 42.98 157 LYS C CA 1
ATOM 4548 C C . LYS C 1 147 ? 62.122 45.584 18.183 1.00 43.58 157 LYS C C 1
ATOM 4549 O O . LYS C 1 147 ? 62.504 46.152 19.193 1.00 40.53 157 LYS C O 1
ATOM 4555 N N . ALA C 1 148 ? 60.939 44.976 18.097 1.00 40.63 158 ALA C N 1
ATOM 4556 C CA . ALA C 1 148 ? 60.037 44.861 19.242 1.00 42.09 158 ALA C CA 1
ATOM 4557 C C . ALA C 1 148 ? 60.646 44.108 20.437 1.00 45.85 158 ALA C C 1
ATOM 4558 O O . ALA C 1 148 ? 60.253 44.348 21.578 1.00 47.69 158 ALA C O 1
ATOM 4560 N N . ILE C 1 149 ? 61.585 43.190 20.193 1.00 42.64 159 ILE C N 1
ATOM 4561 C CA . ILE C 1 149 ? 62.159 42.426 21.301 1.00 38.40 159 ILE C CA 1
ATOM 4562 C C . ILE C 1 149 ? 63.627 42.759 21.566 1.00 45.16 159 ILE C C 1
ATOM 4563 O O . ILE C 1 149 ? 64.258 42.143 22.429 1.00 41.29 159 ILE C O 1
ATOM 4568 N N . GLU C 1 150 ? 64.160 43.734 20.837 1.00 43.17 160 GLU C N 1
ATOM 4569 C CA . GLU C 1 150 ? 65.580 44.082 20.917 1.00 43.78 160 GLU C CA 1
ATOM 4570 C C . GLU C 1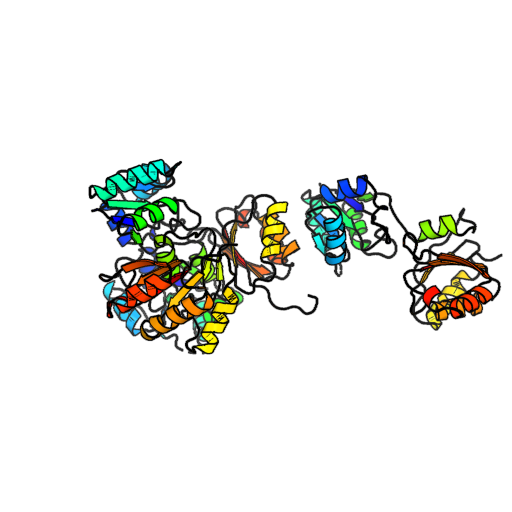 150 ? 66.060 44.353 22.362 1.00 46.49 160 GLU C C 1
ATOM 4571 O O . GLU C 1 150 ? 67.197 44.029 22.714 1.00 45.79 160 GLU C O 1
ATOM 4577 N N . ALA C 1 151 ? 65.177 44.904 23.195 1.00 45.22 161 ALA C N 1
ATOM 4578 C CA . ALA C 1 151 ? 65.499 45.285 24.573 1.00 46.93 161 ALA C CA 1
ATOM 4579 C C . ALA C 1 151 ? 65.190 44.187 25.590 1.00 44.58 161 ALA C C 1
ATOM 4580 O O . ALA C 1 151 ? 65.564 44.287 26.754 1.00 45.88 161 ALA C O 1
ATOM 4582 N N . GLU C 1 152 ? 64.473 43.164 25.140 1.00 45.48 162 GLU C N 1
ATOM 4583 C CA . GLU C 1 152 ? 64.057 42.053 25.983 1.00 43.61 162 GLU C CA 1
ATOM 4584 C C . GLU C 1 152 ? 65.241 41.405 26.716 1.00 44.82 162 GLU C C 1
ATOM 4585 O O . GLU C 1 152 ? 66.200 40.949 26.085 1.00 39.47 162 GLU C O 1
ATOM 4591 N N . PRO C 1 153 ? 65.201 41.406 28.056 1.00 48.11 163 PRO C N 1
ATOM 4592 C CA . PRO C 1 153 ? 66.296 40.838 28.856 1.00 47.72 163 PRO C CA 1
ATOM 4593 C C . PRO C 1 153 ? 66.265 39.306 28.972 1.00 45.19 163 PRO C C 1
ATOM 4594 O O . PRO C 1 153 ? 67.281 38.686 29.263 1.00 45.18 163 PRO C O 1
ATOM 4598 N N . ARG C 1 154 ? 65.120 38.697 28.730 1.00 43.75 164 ARG C N 1
ATOM 4599 C CA . ARG C 1 154 ? 65.048 37.244 28.785 1.00 43.24 164 ARG C CA 1
ATOM 4600 C C . ARG C 1 154 ? 65.635 36.544 27.562 1.00 37.68 164 ARG C C 1
ATOM 4601 O O . ARG C 1 154 ? 65.645 37.079 26.465 1.00 36.68 164 ARG C O 1
ATOM 4609 N N . THR C 1 155 ? 66.103 35.322 27.772 1.00 38.97 165 THR C N 1
ATOM 4610 C CA . THR C 1 155 ? 66.434 34.421 26.674 1.00 36.82 165 THR C CA 1
ATOM 4611 C C . THR C 1 155 ? 65.226 34.208 25.748 1.00 35.61 165 THR C C 1
ATOM 4612 O O . THR C 1 155 ? 64.101 34.114 26.208 1.00 34.64 165 THR C O 1
ATOM 4616 N N . LEU C 1 156 ? 65.487 34.174 24.445 1.00 30.20 166 LEU C N 1
ATOM 4617 C CA . LEU C 1 156 ? 64.459 34.097 23.412 1.00 35.22 166 LEU C CA 1
ATOM 4618 C C . LEU C 1 156 ? 64.574 32.794 22.650 1.00 32.15 166 LEU C C 1
ATOM 4619 O O . LEU C 1 156 ? 65.669 32.346 22.335 1.00 35.99 166 LEU C O 1
ATOM 4624 N N . ILE C 1 157 ? 63.437 32.190 22.355 1.00 30.63 167 ILE C N 1
ATOM 4625 C CA . ILE C 1 157 ? 63.432 30.971 21.568 1.00 31.75 167 ILE C CA 1
ATOM 4626 C C . ILE C 1 157 ? 62.665 31.186 20.260 1.00 33.95 167 ILE C C 1
ATOM 4627 O O . ILE C 1 157 ? 61.523 31.620 20.256 1.00 36.08 167 ILE C O 1
ATOM 4632 N N . PHE C 1 158 ? 63.332 30.885 19.151 1.00 32.30 168 PHE C N 1
ATOM 4633 C CA . PHE C 1 158 ? 62.756 30.993 17.810 1.00 33.14 168 PHE C CA 1
ATOM 4634 C C . PHE C 1 158 ? 62.838 29.654 17.111 1.00 36.55 168 PHE C C 1
ATOM 4635 O O . PHE C 1 158 ? 63.819 28.918 17.278 1.00 32.92 168 PHE C O 1
ATOM 4643 N N . TYR C 1 159 ? 61.818 29.328 16.339 1.00 32.27 169 TYR C N 1
ATOM 4644 C CA . TYR C 1 159 ? 61.942 28.252 15.362 1.00 36.62 169 TYR C CA 1
ATOM 4645 C C . TYR C 1 159 ? 62.320 28.916 14.045 1.00 37.29 169 TYR C C 1
ATOM 4646 O O . TYR C 1 159 ? 61.899 30.042 13.789 1.00 41.20 169 TYR C O 1
ATOM 4655 N N . GLU C 1 160 ? 63.109 28.239 13.223 1.00 34.02 170 GLU C N 1
ATOM 4656 C CA . GLU C 1 160 ? 63.452 28.761 11.908 1.00 37.07 170 GLU C CA 1
ATOM 4657 C C . GLU C 1 160 ? 63.646 27.642 10.879 1.00 38.28 170 GLU C C 1
ATOM 4658 O O . GLU C 1 160 ? 64.052 26.545 11.212 1.00 40.42 170 GLU C O 1
ATOM 4664 N N . SER C 1 161 ? 63.350 27.913 9.614 1.00 43.20 171 SER C N 1
ATOM 4665 C CA . SER C 1 161 ? 63.506 26.858 8.618 1.00 38.63 171 SER C CA 1
ATOM 4666 C C . SER C 1 161 ? 64.799 27.008 7.835 1.00 41.31 171 SER C C 1
ATOM 4667 O O . SER C 1 161 ? 65.397 28.098 7.783 1.00 40.18 171 SER C O 1
ATOM 4670 N N . THR C 1 162 ? 65.224 25.890 7.259 1.00 39.96 172 THR C N 1
ATOM 4671 C CA . THR C 1 162 ? 66.354 25.815 6.345 1.00 45.65 172 THR C CA 1
ATOM 4672 C C . THR C 1 162 ? 66.376 26.927 5.281 1.00 45.24 172 THR C C 1
ATOM 4673 O O . THR C 1 162 ? 67.403 27.574 5.053 1.00 44.84 172 THR C O 1
ATOM 4677 N N . HIS C 1 163 ? 65.244 27.149 4.633 1.00 42.93 173 HIS C N 1
ATOM 4678 C CA . HIS C 1 163 ? 65.217 28.052 3.491 1.00 49.99 173 HIS C CA 1
ATOM 4679 C C . HIS C 1 163 ? 65.269 29.518 3.897 1.00 45.42 173 HIS C C 1
ATOM 4680 O O . HIS C 1 163 ? 65.606 30.349 3.081 1.00 43.68 173 HIS C O 1
ATOM 4687 N N . ARG C 1 164 ? 64.999 29.829 5.164 1.00 40.35 174 ARG C N 1
ATOM 4688 C CA . ARG C 1 164 ? 65.064 31.215 5.619 1.00 41.68 174 ARG C CA 1
ATOM 4689 C C . ARG C 1 164 ? 66.123 31.507 6.678 1.00 43.63 174 ARG C C 1
ATOM 4690 O O . ARG C 1 164 ? 66.232 32.650 7.125 1.00 43.39 174 ARG C O 1
ATOM 4698 N N . LEU C 1 165 ? 66.902 30.496 7.076 1.00 39.44 175 LEU C N 1
ATOM 4699 C CA . LEU C 1 165 ? 67.840 30.667 8.186 1.00 39.27 175 LEU C CA 1
ATOM 4700 C C . LEU C 1 165 ? 68.883 31.770 7.922 1.00 38.02 175 LEU C C 1
ATOM 4701 O O . LEU C 1 165 ? 69.127 32.608 8.777 1.00 36.26 175 LEU C O 1
ATOM 4706 N N . LEU C 1 166 ? 69.500 31.773 6.747 1.00 39.75 176 LEU C N 1
ATOM 4707 C CA . LEU C 1 166 ? 70.563 32.740 6.491 1.00 39.69 176 LEU C CA 1
ATOM 4708 C C . LEU C 1 166 ? 70.017 34.164 6.518 1.00 42.39 176 LEU C C 1
ATOM 4709 O O . LEU C 1 166 ? 70.654 35.055 7.077 1.00 43.15 176 LEU C O 1
ATOM 4714 N N . ASP C 1 167 ? 68.824 34.368 5.953 1.00 42.89 177 ASP C N 1
ATOM 4715 C CA . ASP C 1 167 ? 68.173 35.677 5.972 1.00 43.65 177 ASP C CA 1
ATOM 4716 C C . ASP C 1 167 ? 67.810 36.109 7.382 1.00 44.81 177 ASP C C 1
ATOM 4717 O O . ASP C 1 167 ? 68.083 37.258 7.753 1.00 40.62 177 ASP C O 1
ATOM 4722 N N . SER C 1 168 ? 67.217 35.201 8.171 1.00 41.42 178 SER C N 1
ATOM 4723 C CA . SER C 1 168 ? 66.890 35.535 9.565 1.00 38.16 178 SER C CA 1
ATOM 4724 C C . SER C 1 168 ? 68.118 35.966 10.322 1.00 37.02 178 SER C C 1
ATOM 4725 O O . SER C 1 168 ? 68.065 36.953 11.034 1.00 36.40 178 SER C O 1
ATOM 4728 N N . LEU C 1 169 ? 69.209 35.205 10.194 1.00 35.23 179 LEU C N 1
ATOM 4729 C CA . LEU C 1 169 ? 70.447 35.509 10.894 1.00 35.12 179 LEU C CA 1
ATOM 4730 C C . LEU C 1 169 ? 71.006 36.882 10.452 1.00 34.93 179 LEU C C 1
ATOM 4731 O O . LEU C 1 169 ? 71.493 37.646 11.284 1.00 38.28 179 LEU C O 1
ATOM 4736 N N . GLU C 1 170 ? 70.922 37.183 9.155 1.00 37.96 180 GLU C N 1
ATOM 4737 C CA . GLU C 1 170 ? 71.266 38.526 8.662 1.00 41.75 180 GLU C CA 1
ATOM 4738 C C . GLU C 1 170 ? 70.445 39.600 9.373 1.00 41.25 180 GLU C C 1
ATOM 4739 O O . GLU C 1 170 ? 70.993 40.637 9.761 1.00 38.34 180 GLU C O 1
ATOM 4745 N N . ASP C 1 171 ? 69.146 39.370 9.561 1.00 37.73 181 ASP C N 1
ATOM 4746 C CA . ASP C 1 171 ? 68.334 40.387 10.232 1.00 37.91 181 ASP C CA 1
ATOM 4747 C C . ASP C 1 171 ? 68.607 40.415 11.740 1.00 35.90 181 ASP C C 1
ATOM 4748 O O . ASP C 1 171 ? 68.550 41.483 12.364 1.00 36.40 181 ASP C O 1
ATOM 4753 N N . ILE C 1 172 ? 68.908 39.256 12.335 1.00 33.83 182 ILE C N 1
ATOM 4754 C CA . ILE C 1 172 ? 69.283 39.232 13.757 1.00 36.74 182 ILE C CA 1
ATOM 4755 C C . ILE C 1 172 ? 70.615 39.978 13.995 1.00 35.11 182 ILE C C 1
ATOM 4756 O O . ILE C 1 172 ? 70.734 40.749 14.943 1.00 38.50 182 ILE C O 1
ATOM 4761 N N . VAL C 1 173 ? 71.607 39.779 13.134 1.00 37.50 183 VAL C N 1
ATOM 4762 C CA . VAL C 1 173 ? 72.811 40.613 13.204 1.00 39.82 183 VAL C CA 1
ATOM 4763 C C . VAL C 1 173 ? 72.458 42.104 13.116 1.00 38.58 183 VAL C C 1
ATOM 4764 O O . VAL C 1 173 ? 72.836 42.894 13.974 1.00 39.98 183 VAL C O 1
ATOM 4768 N N . ALA C 1 174 ? 71.707 42.486 12.090 1.00 39.16 184 ALA C N 1
ATOM 4769 C CA . ALA C 1 174 ? 71.417 43.897 11.876 1.00 40.36 184 ALA C CA 1
ATOM 4770 C C . ALA C 1 174 ? 70.681 44.537 13.063 1.00 44.35 184 ALA C C 1
ATOM 4771 O O . ALA C 1 174 ? 71.018 45.629 13.463 1.00 43.55 184 ALA C O 1
ATOM 4773 N N . VAL C 1 175 ? 69.686 43.863 13.627 1.00 39.11 185 VAL C N 1
ATOM 4774 C CA . VAL C 1 175 ? 68.835 44.497 14.630 1.00 37.07 185 VAL C CA 1
ATOM 4775 C C . VAL C 1 175 ? 69.332 44.229 16.058 1.00 41.93 185 VAL C C 1
ATOM 4776 O O . VAL C 1 175 ? 69.264 45.100 16.917 1.00 44.89 185 VAL C O 1
ATOM 4780 N N . LEU C 1 176 ? 69.827 43.020 16.316 1.00 39.57 186 LEU C N 1
ATOM 4781 C CA . LEU C 1 176 ? 70.272 42.684 17.669 1.00 41.90 186 LEU C CA 1
ATOM 4782 C C . LEU C 1 176 ? 71.751 43.011 17.869 1.00 45.15 186 LEU C C 1
ATOM 4783 O O . LEU C 1 176 ? 72.181 43.201 18.993 1.00 41.27 186 LEU C O 1
ATOM 4788 N N . GLY C 1 177 ? 72.512 43.095 16.778 1.00 43.35 187 GLY C N 1
ATOM 4789 C CA . GLY C 1 177 ? 73.939 43.372 16.849 1.00 44.82 187 GLY C CA 1
ATOM 4790 C C . GLY C 1 177 ? 74.774 42.116 16.620 1.00 44.15 187 GLY C C 1
ATOM 4791 O O . GLY C 1 177 ? 74.375 41.019 17.007 1.00 41.51 187 GLY C O 1
ATOM 4792 N N . GLU C 1 178 ? 75.939 42.285 16.003 1.00 47.65 188 GLU C N 1
ATOM 4793 C CA . GLU C 1 178 ? 76.813 41.166 15.635 1.00 45.30 188 GLU C CA 1
ATOM 4794 C C . GLU C 1 178 ? 77.328 40.373 16.834 1.00 41.53 188 GLU C C 1
ATOM 4795 O O . GLU C 1 178 ? 77.774 39.238 16.677 1.00 45.66 188 GLU C O 1
ATOM 4801 N N . SER C 1 179 ? 77.285 40.949 18.028 1.00 40.27 189 SER C N 1
ATOM 4802 C CA . SER C 1 179 ? 77.850 40.240 19.167 1.00 45.38 189 SER C CA 1
ATOM 4803 C C . SER C 1 179 ? 76.803 39.538 20.059 1.00 46.83 189 SER C C 1
ATOM 4804 O O . SER C 1 179 ? 77.174 38.881 21.038 1.00 42.32 189 SER C O 1
ATOM 4807 N N . ARG C 1 180 ? 75.512 39.657 19.733 1.00 40.26 190 ARG C N 1
ATOM 4808 C CA . ARG C 1 180 ? 74.495 38.906 20.475 1.00 40.39 190 ARG C CA 1
ATOM 4809 C C . ARG C 1 180 ? 74.758 37.411 20.362 1.00 37.33 190 ARG C C 1
ATOM 4810 O O . ARG C 1 180 ? 74.833 36.889 19.248 1.00 37.70 190 ARG C O 1
ATOM 4818 N N . TYR C 1 181 ? 74.919 36.728 21.504 1.00 35.54 191 TYR C N 1
ATOM 4819 C CA . TYR C 1 181 ? 75.170 35.277 21.506 1.00 39.79 191 TYR C CA 1
ATOM 4820 C C . TYR C 1 181 ? 73.931 34.477 21.129 1.00 36.07 191 TYR C C 1
ATOM 4821 O O . TYR C 1 181 ? 72.865 34.687 21.676 1.00 36.07 191 TYR C O 1
ATOM 4830 N N . VAL C 1 182 ? 74.099 33.542 20.205 1.00 36.54 192 VAL C N 1
ATOM 4831 C CA . VAL C 1 182 ? 72.985 32.752 19.691 1.00 39.11 192 VAL C CA 1
ATOM 4832 C C . VAL C 1 182 ? 73.412 31.302 19.602 1.00 37.73 192 VAL C C 1
ATOM 4833 O O . VAL C 1 182 ? 74.513 31.010 19.158 1.00 38.06 192 VAL C O 1
ATOM 4837 N N . VAL C 1 183 ? 72.535 30.397 20.023 1.00 36.59 193 VAL C N 1
ATOM 4838 C CA . VAL C 1 183 ? 72.770 28.976 19.851 1.00 34.33 193 VAL C CA 1
ATOM 4839 C C . VAL C 1 183 ? 71.863 28.375 18.797 1.00 38.05 193 VAL C C 1
ATOM 4840 O O . VAL C 1 183 ? 70.642 28.481 18.865 1.00 33.44 193 VAL C O 1
ATOM 4844 N N . LEU C 1 184 ? 72.475 27.731 17.817 1.00 32.16 194 LEU C N 1
ATOM 4845 C CA . LEU C 1 184 ? 71.723 27.004 16.801 1.00 33.21 194 LEU C CA 1
ATOM 4846 C C . LEU C 1 184 ? 71.611 25.544 17.181 1.00 36.45 194 LEU C C 1
ATOM 4847 O O . LEU C 1 184 ? 72.617 24.851 17.230 1.00 36.62 194 LEU C O 1
ATOM 4852 N N . ALA C 1 185 ? 70.392 25.082 17.458 1.00 33.88 195 ALA C N 1
ATOM 4853 C CA . ALA C 1 185 ? 70.165 23.688 17.807 1.00 36.15 195 ALA C CA 1
ATOM 4854 C C . ALA C 1 185 ? 69.491 23.009 16.646 1.00 36.08 195 ALA C C 1
ATOM 4855 O O . ALA C 1 185 ? 68.354 23.330 16.286 1.00 34.83 195 ALA C O 1
ATOM 4857 N N . ARG C 1 186 ? 70.202 22.071 16.040 1.00 34.49 196 ARG C N 1
ATOM 4858 C CA . ARG C 1 186 ? 69.787 21.536 14.758 1.00 37.84 196 ARG C CA 1
ATOM 4859 C C . ARG C 1 186 ? 69.618 20.033 14.844 1.00 34.47 196 ARG C C 1
ATOM 4860 O O . ARG C 1 186 ? 70.453 19.338 15.425 1.00 35.60 196 ARG C O 1
ATOM 4868 N N . GLU C 1 187 ? 68.516 19.546 14.287 1.00 36.28 197 GLU C N 1
ATOM 4869 C CA . GLU C 1 187 ? 68.253 18.110 14.192 1.00 39.37 197 GLU C CA 1
ATOM 4870 C C . GLU C 1 187 ? 68.297 17.366 15.527 1.00 40.44 197 GLU C C 1
ATOM 4871 O O . GLU C 1 187 ? 68.832 16.266 15.590 1.00 37.28 197 GLU C O 1
ATOM 4877 N N . LEU C 1 188 ? 67.724 17.952 16.574 1.00 34.86 198 LEU C N 1
ATOM 4878 C CA . LEU C 1 188 ? 67.735 17.326 17.887 1.00 37.04 198 LEU C CA 1
ATOM 4879 C C . LEU C 1 188 ? 67.185 15.893 17.848 1.00 35.99 198 LEU C C 1
ATOM 4880 O O . LEU C 1 188 ? 66.203 15.623 17.180 1.00 33.29 198 LEU C O 1
ATOM 4885 N N . THR C 1 189 ? 67.864 14.993 18.565 1.00 37.42 199 THR C N 1
ATOM 4886 C CA . THR C 1 189 ? 67.455 13.599 18.776 1.00 37.29 199 THR C CA 1
ATOM 4887 C C . THR C 1 189 ? 67.673 12.719 17.548 1.00 39.05 199 THR C C 1
ATOM 4888 O O . THR C 1 189 ? 67.396 11.520 17.580 1.00 40.36 199 THR C O 1
ATOM 4892 N N . LYS C 1 190 ? 68.178 13.309 16.469 1.00 38.21 200 LYS C N 1
ATOM 4893 C CA . LYS C 1 190 ? 68.483 12.564 15.249 1.00 40.02 200 LYS C CA 1
ATOM 4894 C C . LYS C 1 190 ? 69.992 12.378 15.054 1.00 45.08 200 LYS C C 1
ATOM 4895 O O . LYS C 1 190 ? 70.793 12.958 15.778 1.00 41.83 200 LYS C O 1
ATOM 4901 N N . THR C 1 191 ? 70.372 11.612 14.032 1.00 52.19 201 THR C N 1
ATOM 4902 C CA . THR C 1 191 ? 71.778 11.296 13.755 1.00 49.74 201 THR C CA 1
ATOM 4903 C C . THR C 1 191 ? 72.685 12.510 13.695 1.00 46.57 201 THR C C 1
ATOM 4904 O O . THR C 1 191 ? 73.725 12.554 14.363 1.00 49.30 201 THR C O 1
ATOM 4908 N N . TRP C 1 192 ? 72.296 13.507 12.910 1.00 46.32 202 TRP C N 1
ATOM 4909 C CA . TRP C 1 192 ? 73.174 14.671 12.728 1.00 49.83 202 TRP C CA 1
ATOM 4910 C C . TRP C 1 192 ? 72.864 15.825 13.676 1.00 44.83 202 TRP C C 1
ATOM 4911 O O . TRP C 1 192 ? 73.165 16.975 13.371 1.00 43.36 202 TRP C O 1
ATOM 4922 N N . GLU C 1 193 ? 72.289 15.489 14.829 1.00 37.31 203 GLU C N 1
ATOM 4923 C CA . GLU C 1 193 ? 72.130 16.429 15.926 1.00 39.34 203 GLU C CA 1
ATOM 4924 C C . GLU C 1 193 ? 73.392 17.259 16.138 1.00 42.28 203 GLU C C 1
ATOM 4925 O O . GLU C 1 193 ? 74.464 16.707 16.354 1.00 41.36 203 GLU C O 1
ATOM 4931 N N . THR C 1 194 ? 73.256 18.582 16.077 1.00 39.16 204 THR C N 1
ATOM 4932 C CA . THR C 1 194 ? 74.368 19.519 16.292 1.00 38.02 204 THR C CA 1
ATOM 4933 C C . THR C 1 194 ? 73.894 20.730 17.055 1.00 38.38 204 THR C C 1
ATOM 4934 O O . THR C 1 194 ? 72.923 21.363 16.652 1.00 39.17 204 THR C O 1
ATOM 4938 N N . ILE C 1 195 ? 74.586 21.078 18.131 1.00 39.21 205 ILE C N 1
ATOM 4939 C CA . ILE C 1 195 ? 74.271 22.286 18.869 1.00 39.75 205 ILE C CA 1
ATOM 4940 C C . ILE C 1 195 ? 75.517 23.176 18.925 1.00 42.51 205 ILE C C 1
ATOM 4941 O O . ILE C 1 195 ? 76.545 22.807 19.506 1.00 40.22 205 ILE C O 1
ATOM 4946 N N . HIS C 1 196 ? 75.430 24.351 18.317 1.00 37.91 206 HIS C N 1
ATOM 4947 C CA . HIS C 1 196 ? 76.607 25.195 18.159 1.00 40.50 206 HIS C CA 1
ATOM 4948 C C . HIS C 1 196 ? 76.272 26.637 18.497 1.00 41.12 206 HIS C C 1
ATOM 4949 O O . HIS C 1 196 ? 75.336 27.193 17.936 1.00 36.45 206 HIS C O 1
ATOM 4956 N N . GLY C 1 197 ? 77.006 27.228 19.439 1.00 35.39 207 GLY C N 1
ATOM 4957 C CA . GLY C 1 197 ? 76.789 28.605 19.842 1.00 40.38 207 GLY C CA 1
ATOM 4958 C C . GLY C 1 197 ? 77.927 29.532 19.426 1.00 46.83 207 GLY C C 1
ATOM 4959 O O . GLY C 1 197 ? 79.078 29.119 19.381 1.00 43.28 207 GLY C O 1
ATOM 4960 N N . ALA C 1 198 ? 77.598 30.783 19.115 1.00 40.74 208 ALA C N 1
ATOM 4961 C CA . ALA C 1 198 ? 78.585 31.823 18.789 1.00 42.24 208 ALA C CA 1
ATOM 4962 C C . ALA C 1 198 ? 77.931 33.206 18.865 1.00 43.28 208 ALA C C 1
ATOM 4963 O O . ALA C 1 198 ? 76.710 33.305 18.800 1.00 40.88 208 ALA C O 1
ATOM 4965 N N . PRO C 1 199 ? 78.745 34.277 19.015 1.00 46.80 209 PRO C N 1
ATOM 4966 C CA . PRO C 1 199 ? 78.265 35.609 18.599 1.00 44.69 209 PRO C CA 1
ATOM 4967 C C . PRO C 1 199 ? 77.645 35.497 17.218 1.00 40.45 209 PRO C C 1
ATOM 4968 O O . PRO C 1 199 ? 78.224 34.820 16.353 1.00 39.03 209 PRO C O 1
ATOM 4972 N N . VAL C 1 200 ? 76.483 36.112 17.020 1.00 38.75 210 VAL C N 1
ATOM 4973 C CA . VAL C 1 200 ? 75.656 35.746 15.885 1.00 36.16 210 VAL C CA 1
ATOM 4974 C C . VAL C 1 200 ? 76.346 36.086 14.569 1.00 34.21 210 VAL C C 1
ATOM 4975 O O . VAL C 1 200 ? 76.158 35.390 13.583 1.00 36.48 210 VAL C O 1
ATOM 4979 N N . GLY C 1 201 ? 77.187 37.115 14.553 1.00 37.90 211 GLY C N 1
ATOM 4980 C CA . GLY C 1 201 ? 77.962 37.417 13.356 1.00 36.51 211 GLY C CA 1
ATOM 4981 C C . GLY C 1 201 ? 78.889 36.268 12.938 1.00 40.12 211 GLY C C 1
ATOM 4982 O O . GLY C 1 201 ? 78.991 35.936 11.754 1.00 39.91 211 GLY C O 1
ATOM 4983 N N . GLU C 1 202 ? 79.561 35.656 13.915 1.00 39.80 212 GLU C N 1
ATOM 4984 C CA . GLU C 1 202 ? 80.394 34.468 13.685 1.00 40.32 212 GLU C CA 1
ATOM 4985 C C . GLU C 1 202 ? 79.561 33.242 13.333 1.00 42.32 212 GLU C C 1
ATOM 4986 O O . GLU C 1 202 ? 79.950 32.447 12.477 1.00 43.44 212 GLU C O 1
ATOM 4992 N N . LEU C 1 203 ? 78.424 33.077 14.001 1.00 38.61 213 LEU C N 1
ATOM 4993 C CA . LEU C 1 203 ? 77.527 31.970 13.678 1.00 39.14 213 LEU C CA 1
ATOM 4994 C C . LEU C 1 203 ? 77.094 32.035 12.233 1.00 33.53 213 LEU C C 1
ATOM 4995 O O . LEU C 1 203 ? 77.086 31.023 11.531 1.00 37.50 213 LEU C O 1
ATOM 5000 N N . LEU C 1 204 ? 76.702 33.229 11.796 1.00 38.47 214 LEU C N 1
ATOM 5001 C CA . LEU C 1 204 ? 76.286 33.407 10.403 1.00 40.41 214 LEU C CA 1
ATOM 5002 C C . LEU C 1 204 ? 77.374 32.891 9.454 1.00 39.14 214 LEU C C 1
ATOM 5003 O O . LEU C 1 204 ? 77.103 32.136 8.519 1.00 42.58 214 LEU C O 1
ATOM 5008 N N . ALA C 1 205 ? 78.610 33.285 9.731 1.00 43.58 215 ALA C N 1
ATOM 5009 C CA . ALA C 1 205 ? 79.728 32.962 8.863 1.00 42.84 215 ALA C CA 1
ATOM 5010 C C . ALA C 1 205 ? 80.022 31.468 8.939 1.00 44.58 215 ALA C C 1
ATOM 5011 O O . ALA C 1 205 ? 80.337 30.821 7.940 1.00 46.00 215 ALA C O 1
ATOM 5013 N N . TRP C 1 206 ? 79.910 30.927 10.140 1.00 43.42 216 TRP C N 1
ATOM 5014 C CA . TRP C 1 206 ? 80.119 29.501 10.374 1.00 44.84 216 TRP C CA 1
ATOM 5015 C C . TRP C 1 206 ? 79.121 28.646 9.603 1.00 47.49 216 TRP C C 1
ATOM 5016 O O . TRP C 1 206 ? 79.492 27.620 9.021 1.00 46.35 216 TRP C O 1
ATOM 5027 N N . VAL C 1 207 ? 77.860 29.071 9.576 1.00 41.45 217 VAL C N 1
ATOM 5028 C CA . VAL C 1 207 ? 76.838 28.327 8.837 1.00 42.00 217 VAL C CA 1
ATOM 5029 C C . VAL C 1 207 ? 77.119 28.343 7.329 1.00 45.18 217 VAL C C 1
ATOM 5030 O O . VAL C 1 207 ? 76.891 27.363 6.637 1.00 42.05 217 VAL C O 1
ATOM 5034 N N . LYS C 1 208 ? 77.628 29.460 6.823 1.00 46.37 218 LYS C N 1
ATOM 5035 C CA . LYS C 1 208 ? 77.912 29.591 5.390 1.00 48.11 218 LYS C CA 1
ATOM 5036 C C . LYS C 1 208 ? 79.083 28.710 4.906 1.00 51.68 218 LYS C C 1
ATOM 5037 O O . LYS C 1 208 ? 79.160 28.377 3.733 1.00 53.70 218 LYS C O 1
ATOM 5043 N N . GLU C 1 209 ? 79.991 28.344 5.808 1.00 51.77 219 GLU C N 1
ATOM 5044 C CA . GLU C 1 209 ? 81.112 27.456 5.466 1.00 53.35 219 GLU C CA 1
ATOM 5045 C C . GLU C 1 209 ? 80.666 26.094 4.920 1.00 59.97 219 GLU C C 1
ATOM 5046 O O . GLU C 1 209 ? 81.407 25.448 4.173 1.00 61.97 219 GLU C O 1
ATOM 5052 N N . ASP C 1 210 ? 79.468 25.651 5.299 1.00 54.38 220 ASP C N 1
ATOM 5053 C CA . ASP C 1 210 ? 79.023 24.305 4.953 1.00 56.09 220 ASP C CA 1
ATOM 5054 C C . ASP C 1 210 ? 77.503 24.220 4.915 1.00 52.49 220 ASP C C 1
ATOM 5055 O O . ASP C 1 210 ? 76.845 24.380 5.936 1.00 53.21 220 ASP C O 1
ATOM 5060 N N . GLU C 1 211 ? 76.971 23.947 3.724 1.00 55.61 221 GLU C N 1
ATOM 5061 C CA . GLU C 1 211 ? 75.531 23.865 3.467 1.00 54.29 221 GLU C CA 1
ATOM 5062 C C . GLU C 1 211 ? 74.765 22.954 4.424 1.00 53.38 221 GLU C C 1
ATOM 5063 O O . GLU C 1 211 ? 73.582 23.186 4.694 1.00 49.64 221 GLU C O 1
ATOM 5069 N N . ASN C 1 212 ? 75.436 21.920 4.929 1.00 50.96 222 ASN C N 1
ATOM 5070 C CA . ASN C 1 212 ? 74.817 20.963 5.851 1.00 49.53 222 ASN C CA 1
ATOM 5071 C C . ASN C 1 212 ? 74.410 21.580 7.190 1.00 46.35 222 ASN C C 1
ATOM 5072 O O . ASN C 1 212 ? 73.554 21.050 7.895 1.00 42.06 222 ASN C O 1
ATOM 5077 N N . ARG C 1 213 ? 75.052 22.684 7.545 1.00 41.07 223 ARG C N 1
ATOM 5078 C CA . ARG C 1 213 ? 74.852 23.293 8.851 1.00 45.02 223 ARG C CA 1
ATOM 5079 C C . ARG C 1 213 ? 73.505 24.017 8.994 1.00 43.27 223 ARG C C 1
ATOM 5080 O O . ARG C 1 213 ? 73.160 24.486 10.080 1.00 44.69 223 ARG C O 1
ATOM 5088 N N . ARG C 1 214 ? 72.743 24.112 7.909 1.00 41.88 224 ARG C N 1
ATOM 5089 C CA . ARG C 1 214 ? 71.412 24.699 8.000 1.00 47.56 224 ARG C CA 1
ATOM 5090 C C . ARG C 1 214 ? 70.364 23.707 7.529 1.00 46.18 224 ARG C C 1
ATOM 5091 O O . ARG C 1 214 ? 69.211 24.063 7.316 1.00 46.08 224 ARG C O 1
ATOM 5099 N N . LYS C 1 215 ? 70.766 22.453 7.372 1.00 39.96 225 LYS C N 1
ATOM 5100 C CA . LYS C 1 215 ? 69.844 21.422 6.896 1.00 40.69 225 LYS C CA 1
ATOM 5101 C C . LYS C 1 215 ? 68.990 20.792 8.010 1.00 43.29 225 LYS C C 1
ATOM 5102 O O . LYS C 1 215 ? 69.456 20.595 9.128 1.00 40.60 225 LYS C O 1
ATOM 5108 N N . GLY C 1 216 ? 67.742 20.470 7.688 1.00 42.44 226 GLY C N 1
ATOM 5109 C CA . GLY C 1 216 ? 66.861 19.799 8.625 1.00 42.96 226 GLY C CA 1
ATOM 5110 C C . GLY C 1 216 ? 66.125 20.798 9.505 1.00 42.99 226 GLY C C 1
ATOM 5111 O O . GLY C 1 216 ? 65.845 21.918 9.085 1.00 43.31 226 GLY C O 1
ATOM 5112 N N . GLU C 1 217 ? 65.827 20.405 10.733 1.00 40.95 227 GLU C N 1
ATOM 5113 C CA . GLU C 1 217 ? 65.016 21.236 11.603 1.00 41.69 227 GLU C CA 1
ATOM 5114 C C . GLU C 1 217 ? 65.866 21.945 12.668 1.00 38.29 227 GLU C C 1
ATOM 5115 O O . GLU C 1 217 ? 66.847 21.394 13.173 1.00 35.88 227 GLU C O 1
ATOM 5121 N N . MET C 1 218 ? 65.465 23.160 13.023 1.00 34.16 228 MET C N 1
ATOM 5122 C CA . MET C 1 218 ? 66.336 24.040 13.801 1.00 35.82 228 MET C CA 1
ATOM 5123 C C . MET C 1 218 ? 65.623 24.896 14.807 1.00 33.79 228 MET C C 1
ATOM 5124 O O . MET C 1 218 ? 64.561 25.493 14.506 1.00 36.82 228 MET C O 1
ATOM 5129 N N . VAL C 1 219 ? 66.257 25.014 15.976 1.00 30.67 229 VAL C N 1
ATOM 5130 C CA . VAL C 1 219 ? 65.827 25.961 17.007 1.00 31.52 229 VAL C CA 1
ATOM 5131 C C . VAL C 1 219 ? 66.948 26.988 17.206 1.00 36.10 229 VAL C C 1
ATOM 5132 O O . VAL C 1 219 ? 68.127 26.629 17.126 1.00 32.83 229 VAL C O 1
ATOM 5136 N N . LEU C 1 220 ? 66.590 28.254 17.422 1.00 30.31 230 LEU C N 1
ATOM 5137 C CA . LEU C 1 220 ? 67.553 29.289 17.812 1.00 32.12 230 LEU C CA 1
ATOM 5138 C C . LEU C 1 220 ? 67.294 29.727 19.238 1.00 34.67 230 LEU C C 1
ATOM 5139 O O . LEU C 1 220 ? 66.198 30.155 19.560 1.00 33.91 230 LEU C O 1
ATOM 5144 N N . ILE C 1 221 ? 68.310 29.629 20.077 1.00 29.63 231 ILE C N 1
ATOM 5145 C CA . ILE C 1 221 ? 68.263 30.179 21.422 1.00 31.75 231 ILE C CA 1
ATOM 5146 C C . ILE C 1 221 ? 69.144 31.421 21.424 1.00 36.21 231 ILE C C 1
ATOM 5147 O O . ILE C 1 221 ? 70.332 31.330 21.126 1.00 34.45 231 ILE C O 1
ATOM 5152 N N . VAL C 1 222 ? 68.549 32.569 21.736 1.00 35.65 232 VAL C N 1
ATOM 5153 C CA . VAL C 1 222 ? 69.198 33.870 21.625 1.00 33.68 232 VAL C CA 1
ATOM 5154 C C . VAL C 1 222 ? 69.306 34.510 23.008 1.00 36.10 232 VAL C C 1
ATOM 5155 O O . VAL C 1 222 ? 68.309 34.595 23.718 1.00 34.91 232 VAL C O 1
ATOM 5159 N N . GLU C 1 223 ? 70.499 34.942 23.423 1.00 37.22 233 GLU C N 1
ATOM 5160 C CA . GLU C 1 223 ? 70.631 35.463 24.779 1.00 37.17 233 GLU C CA 1
ATOM 5161 C C . GLU C 1 223 ? 69.886 36.804 24.829 1.00 35.72 233 GLU C C 1
ATOM 5162 O O . GLU C 1 223 ? 69.831 37.528 23.827 1.00 36.02 233 GLU C O 1
ATOM 5168 N N . GLY C 1 224 ? 69.315 37.130 25.981 1.00 35.29 234 GLY C N 1
ATOM 5169 C CA . GLY C 1 224 ? 68.587 38.377 26.127 1.00 41.49 234 GLY C CA 1
ATOM 5170 C C . GLY C 1 224 ? 69.508 39.583 26.068 1.00 45.48 234 GLY C C 1
ATOM 5171 O O . GLY C 1 224 ? 70.727 39.444 26.020 1.00 42.21 234 GLY C O 1
ATOM 5172 N N . HIS C 1 225 ? 68.907 40.762 26.056 1.00 39.84 235 HIS C N 1
ATOM 5173 C CA . HIS C 1 225 ? 69.623 42.031 26.066 1.00 49.58 235 HIS C CA 1
ATOM 5174 C C . HIS C 1 225 ? 70.391 42.273 27.382 1.00 52.75 235 HIS C C 1
ATOM 5175 O O . HIS C 1 225 ? 69.815 42.190 28.463 1.00 49.35 235 HIS C O 1
ATOM 5182 N N . LYS C 1 226 ? 71.688 42.556 27.270 1.00 58.94 236 LYS C N 1
ATOM 5183 C CA . LYS C 1 226 ? 72.545 42.932 28.405 1.00 62.03 236 LYS C CA 1
ATOM 5184 C C . LYS C 1 226 ? 72.646 41.828 29.445 1.00 69.70 236 LYS C C 1
ATOM 5185 O O . LYS C 1 226 ? 73.654 41.114 29.508 1.00 77.82 236 LYS C O 1
#

B-factor: mean 53.84, std 13.67, range [28.06, 99.69]

Sequence (672 aa):
MGQLYIVPTPIGNLADITQRALEVLQAVDLIAAEDTRHTGLLLQHFGINARLFALHEQQKAETLLAKLQEGQNIALVSDAGTPLINDPGYHLVRTCREAGIRVVPLPGPCAAITALSAAGLPSDRFCYEGFLPAKSKGRRDALKAIEAEPRTLIFYESTHRLLDSLEDIVAVLGESRYVVLARELTKTWETIHGAPVGELLAWVKEDENRRKGEMVLIVEGHKAQEEDMGQLYIVPTPIGNLADITQRALEVLQAVDLIAAEDTRHTGLLLQHFGINARLFALHQKAETLLAKLQEGQNIALVSDAGTPLINDPGYHLVRTCREAGIRVVPLPGPCAAITALSAAGLPSDRFCYEGFLPAKSKGRRDALKAIEAEPRTLIFYESTHRLLDSLEDIVAVLGESRYVVLARELTKTWETIHGAPVGELLAWVKEDENRRKGEMVLIVEGHKAMGQLYIVPTPIGNLADITQRALEVLQAVDLIAAEDTRHTGLLLQHFGINARLFALHQQKAETLLAKLQEGQNIALVSDAGTPLINDPGYHLVRTCREAGIRVVPLPGPCAAITALSAAGLPSDRFCYEGFLPAKSKGRRDALKAIEAEPRTLIFYESTHRLLDSLEDIVAVLGESRYVVLARELTKTWETIHGAPVGELLAWVKEDENRRKGEMVLIVEGHK

CATH classification: 3.40.1010.10 (+1 more: 3.30.950.10)

Nearest PDB structures (foldseek):
  5hw4-assembly2_C-2  TM=1.005E+00  e=3.945E-49  Escherichia coli K-12
  5hw4-assembly1_A  TM=1.001E+00  e=3.698E-47  Escherichia coli K-12
  5hw4-assembly1_B  TM=1.003E+00  e=5.750E-47  Escherichia coli K-12
  3kwp-assembly1_A-2  TM=9.696E-01  e=6.220E-28  Levilactobacillus brevis ATCC 367
  3ffy-assembly1_A-2  TM=9.191E-01  e=1.632E-12  Bacteroides fragilis NCTC 9343

Solvent-accessible surface area: 30468 Å² total; per-residue (Å²): 162,4,41,0,40,0,0,3,1,10,19,48,40,76,29,0,7,2,86,26,1,27,83,16,2,116,85,21,61,6,0,0,0,59,46,33,194,96,5,24,111,24,6,134,127,60,70,19,153,35,154,60,33,45,31,203,145,135,117,60,6,96,57,0,19,52,53,0,78,123,36,37,50,0,0,0,3,3,58,39,4,7,0,6,9,62,37,62,11,68,114,6,0,60,19,0,41,132,36,71,8,108,3,9,0,1,1,7,0,7,27,1,5,4,0,0,1,0,3,9,11,57,5,85,114,2,0,0,24,1,103,9,55,63,165,34,113,28,1,12,79,33,0,114,90,18,58,67,20,98,31,4,0,0,4,28,5,28,26,150,65,0,51,70,0,0,9,0,0,27,33,24,15,29,83,88,16,58,0,1,3,1,24,12,10,8,50,118,149,15,51,24,55,18,9,42,0,20,110,0,11,54,49,2,73,130,60,108,94,60,50,80,32,112,10,6,0,0,0,30,7,52,127,101,108,169,148,147,145,3,46,0,45,0,0,5,1,9,18,44,41,75,17,1,5,4,120,32,3,48,122,14,4,95,77,15,65,8,0,0,0,62,30,44,194,103,3,24,137,24,6,146,111,48,65,17,140,28,123,59,50,46,22,184,141,79,10,98,71,0,15,56,59,0,90,131,33,35,48,0,0,0,1,1,61,39,4,8,0,7,10,64,36,43,7,75,124,4,0,139,34,0,54,145,37,61,6,118,4,9,0,3,2,7,3,7,27,2,6,4,0,0,0,0,0,0,5,47,4,73,109,2,0,0,16,1,100,11,52,64,165,44,147,30,7,101,75,34,0,140,84,20,55,70,20,74,24,4,0,0,2,25,7,31,36,155,76,0,43,70,0,0,92,7,0,37,74,31,18,29,113,94,21,44,0,0,5,0,24,19,11,8,53,126,160,13,46,24,58,18,12,44,0,12,110,0,30,58,47,1,132,133,62,128,73,61,50,131,28,113,10,6,0,0,0,63,10,74,207,115,160,5,49,0,42,15,0,3,2,10,22,51,57,76,91,55,23,53,138,108,1,46,92,18,2,115,83,17,62,3,0,0,0,63,46,43,168,94,5,24,105,25,6,133,111,58,66,14,40,18,17,30,20,19,25,180,158,107,35,7,85,64,0,16,54,8,0,83,97,37,24,50,0,0,0,1,3,61,42,3,32,3,55,67,81,38,52,10,126,107,5,21,154,14,0,157,154,44,66,7,154,23,21,95,6,98,34,23,21,25,4,87,48,0,11,95,58,15,76,23,87,64,123,136,76,24,75,73,3,96,10,56,64,167,46,159,29,3,82,95,33,0,130,89,24,56,70,32,96,81,4,0,0,2,30,6,34,29,161,66,0,52,78,0,0,88,9,0,37,76,19,15,29,126,86,15,80,0,3,3,1,19,18,14,33,60,122,176,85,50,63,57,26,10,44,0,22,113,0,16,55,50,2,118,128,53,132,87,57,54,115,30,114,9,6,0,0,0,56,12,64,228